Protein AF-0000000087528647 (afdb_homodimer)

Organism: NCBI:txid1859131

Secondary structure (DSSP, 8-state):
-------BSSS-B--SS-S--HHHHHHHHHTT--TT-EEEEE---SHHHHHHHHHHHHHTTTTSSEEEEEE-S----HHHHHHHHHHT--EEEGGGS-GGG-SEEEEESS-TTTSHHHHTS--SEEEE-SPP-SS---SEEEE-TTSS-HHHHHHHHHHHTT-PPPHHHHHHHHHHHHHHTTTTTSTT--HHHHHHHHHHHTTS-HHHHHHHHH--B-GGGHHHHHHHHHH-EEETTEEEEEEEE-S-THHHHHHHHHHTTBTT-SEEEEEEEETTEEEEEEEE-SSS--HHHHHHHHHTTTSEEEE-SSEEEEEEEGGGS---TTPPP-HHHHHHHHHTT-/-------EETTEE--SS-S--HHHHHHHHHTT--TT-EEEEE---SHHHHHHHHHHHHHTTTTSSEEEEEE-S----HHHHHHHHHHT--EEEGGGS-GGG-SEEEEESS-TTTSHHHHTS--SEEEE-SPP-SS---SEEEE-TTSS-HHHHHHHHHHHTT-PPPHHHHHHHHHHHHHHTTTTTSTT--HHHHHHHHHHHTTS-HHHHHHHHH--B-GGGHHHHHHHHHH-EEETTEEEEEEEE-S-THHHHHHHHHHTTBTT-SEEEEEEEETTEEEEEEEE-SSS--HHHHHHHHHTTTSEEEE-SSEEEEEEEGGGS---TTPPP-HHHHHHHHHTT-

pLDDT: mean 88.4, std 15.27, range [21.3, 98.81]

Sequence (684 aa):
MKQKRLEKIADVVTRSASRNSALNRLNGFYELFEKDDEVLIVITADPDSLASAMAVKRLLSYRVGSVTIGYPNEIRRLNNITMVERLKIPIERLHTLPVNDYSKLIMLDSQPTHQPCFEKLKFDAVIDHHPITAGWDAKFIDIRPEYGAVASMMVEYLRAANITPSVALATALYYGIKVDTQNFEKKNMQLADGISFRYVFNIANRNLVRKFDLTELRRSELKYFKIALNEVKSSKGRAYAHIGRVGTPDILVIIADFLNHVDKFDWVLVSGISGEKLVVILRCDGYRKNAGNFARKTFAEYGSAGGHREAARAELPMKNLPLREGQDFTTSTLMRIATRHMMKQKRLEKIADVVTRSASRNSALNRLNGFYELFEKDDEVLIVITADPDSLASAMAVKRLLSYRVGSVTIGYPNEIRRLNNITMVERLKIPIERLHTLPVNDYSKLIMLDSQPTHQPCFEKLKFDAVIDHHPITAGWDAKFIDIRPEYGAVASMMVEYLRAANITPSVALATALYYGIKVDTQNFEKKNMQLADGISFRYVFNIANRNLVRKFDLTELRRSELKYFKIALNEVKSSKGRAYAHIGRVGTPDILVIIADFLNHVDKFDWVLVSGISGEKLVVILRCDGYRKNAGNFARKTFAEYGSAGGHREAARAELPMKNLPLREGQDFTTSTLMRIATRHM

Structure (mmCIF, N/CA/C/O backbone):
data_AF-0000000087528647-model_v1
#
loop_
_entity.id
_entity.type
_entity.pdbx_description
1 polymer 'DHHA1 domain-containing protein'
#
loop_
_atom_site.group_PDB
_atom_site.id
_atom_site.type_symbol
_atom_site.label_atom_id
_atom_site.label_alt_id
_atom_site.label_comp_id
_atom_site.label_asym_id
_atom_site.label_entity_id
_atom_site.label_seq_id
_atom_site.pdbx_PDB_ins_code
_atom_site.Cartn_x
_atom_site.Cartn_y
_atom_site.Cartn_z
_atom_site.occupancy
_atom_site.B_iso_or_equiv
_atom_site.auth_seq_id
_atom_site.auth_comp_id
_atom_site.auth_asym_id
_atom_site.auth_atom_id
_atom_site.pdbx_PDB_model_num
ATOM 1 N N . MET A 1 1 ? -19.109 -5.625 -39.281 1 21.3 1 MET A N 1
ATOM 2 C CA . MET A 1 1 ? -20.312 -5.332 -38.531 1 21.3 1 MET A CA 1
ATOM 3 C C . MET A 1 1 ? -20.359 -6.121 -37.219 1 21.3 1 MET A C 1
ATOM 5 O O . MET A 1 1 ? -20.812 -7.266 -37.219 1 21.3 1 MET A O 1
ATOM 9 N N . LYS A 1 2 ? -19.234 -6.125 -36.375 1 23.97 2 LYS A N 1
ATOM 10 C CA . LYS A 1 2 ? -18.328 -7.133 -35.844 1 23.97 2 LYS A CA 1
ATOM 11 C C . LYS A 1 2 ? -18.891 -7.77 -34.562 1 23.97 2 LYS A C 1
ATOM 13 O O . LYS A 1 2 ? -19.344 -7.066 -33.656 1 23.97 2 LYS A O 1
ATOM 18 N N . GLN A 1 3 ? -19.234 -9.016 -34.469 1 24.8 3 GLN A N 1
ATOM 19 C CA . GLN A 1 3 ? -19.969 -9.852 -33.531 1 24.8 3 GLN A CA 1
ATOM 20 C C . GLN A 1 3 ? -19.297 -9.844 -32.156 1 24.8 3 GLN A C 1
ATOM 22 O O . GLN A 1 3 ? -18.188 -10.375 -31.984 1 24.8 3 GLN A O 1
ATOM 27 N N . LYS A 1 4 ? -19.438 -8.984 -31.344 1 30.66 4 LYS A N 1
ATOM 28 C CA . LYS A 1 4 ? -19.172 -9 -29.906 1 30.66 4 LYS A CA 1
ATOM 29 C C . LYS A 1 4 ? -19.875 -10.172 -29.219 1 30.66 4 LYS A C 1
ATOM 31 O O . LYS A 1 4 ? -21.094 -10.125 -29 1 30.66 4 LYS A O 1
ATOM 36 N N . ARG A 1 5 ? -19.438 -11.617 -29.438 1 29.56 5 ARG A N 1
ATOM 37 C CA . ARG A 1 5 ? -19.672 -12.938 -28.859 1 29.56 5 ARG A CA 1
ATOM 38 C C . ARG A 1 5 ? -19.422 -12.938 -27.359 1 29.56 5 ARG A C 1
ATOM 40 O O . ARG A 1 5 ? -18.281 -12.805 -26.922 1 29.56 5 ARG A O 1
ATOM 47 N N . LEU A 1 6 ? -20.312 -12.555 -26.578 1 33.97 6 LEU A N 1
ATOM 48 C CA . LEU A 1 6 ? -20.156 -12.484 -25.125 1 33.97 6 LEU A CA 1
ATOM 49 C C . LEU A 1 6 ? -19.656 -13.805 -24.562 1 33.97 6 LEU A C 1
ATOM 51 O O . LEU A 1 6 ? -19.422 -14.758 -25.312 1 33.97 6 LEU A O 1
ATOM 55 N N . GLU A 1 7 ? -20.625 -14.516 -23.375 1 36.59 7 GLU A N 1
ATOM 56 C CA . GLU A 1 7 ? -21.141 -14.992 -22.094 1 36.59 7 GLU A CA 1
ATOM 57 C C . GLU A 1 7 ? -21.297 -16.5 -22.094 1 36.59 7 GLU A C 1
ATOM 59 O O . GLU A 1 7 ? -21.922 -17.078 -21.188 1 36.59 7 GLU A O 1
ATOM 64 N N . LYS A 1 8 ? -20.938 -17.438 -22.656 1 35.22 8 LYS A N 1
ATOM 65 C CA . LYS A 1 8 ? -21.406 -18.797 -22.391 1 35.22 8 LYS A CA 1
ATOM 66 C C . LYS A 1 8 ? -21.141 -19.203 -20.953 1 35.22 8 LYS A C 1
ATOM 68 O O . LYS A 1 8 ? -19.984 -19.328 -20.547 1 35.22 8 LYS A O 1
ATOM 73 N N . ILE A 1 9 ? -21.922 -18.969 -19.719 1 37.47 9 ILE A N 1
ATOM 74 C CA . ILE A 1 9 ? -22.562 -19.812 -18.703 1 37.47 9 ILE A CA 1
ATOM 75 C C . ILE A 1 9 ? -23.453 -20.844 -19.391 1 37.47 9 ILE A C 1
ATOM 77 O O . ILE A 1 9 ? -23.797 -20.703 -20.562 1 37.47 9 ILE A O 1
ATOM 81 N N . ALA A 1 10 ? -24.734 -21.828 -18.953 1 33.16 10 ALA A N 1
ATOM 82 C CA . ALA A 1 10 ? -25.531 -22.531 -19.953 1 33.16 10 ALA A CA 1
ATOM 83 C C . ALA A 1 10 ? -25.844 -21.609 -21.141 1 33.16 10 ALA A C 1
ATOM 85 O O . ALA A 1 10 ? -25.531 -20.422 -21.109 1 33.16 10 ALA A O 1
ATOM 86 N N . ASP A 1 11 ? -26.938 -21.656 -22.125 1 33.31 11 ASP A N 1
ATOM 87 C CA . ASP A 1 11 ? -27.266 -20.891 -23.312 1 33.31 11 ASP A CA 1
ATOM 88 C C . ASP A 1 11 ? -26.938 -19.406 -23.141 1 33.31 11 ASP A C 1
ATOM 90 O O . ASP A 1 11 ? -27.203 -18.594 -24.016 1 33.31 11 ASP A O 1
ATOM 94 N N . VAL A 1 12 ? -26.625 -18.719 -21.922 1 31.34 12 VAL A N 1
ATOM 95 C CA . VAL A 1 12 ? -26.578 -17.297 -21.625 1 31.34 12 VAL A CA 1
ATOM 96 C C . VAL A 1 12 ? -25.109 -16.828 -21.578 1 31.34 12 VAL A C 1
ATOM 98 O O . VAL A 1 12 ? -24.391 -17.125 -20.625 1 31.34 12 VAL A O 1
ATOM 101 N N . VAL A 1 13 ? -24.266 -16.875 -22.5 1 34.03 13 VAL A N 1
ATOM 102 C CA . VAL A 1 13 ? -22.984 -16.188 -22.562 1 34.03 13 VAL A CA 1
ATOM 103 C C . VAL A 1 13 ? -23.188 -14.711 -22.188 1 34.03 13 VAL A C 1
ATOM 105 O O . VAL A 1 13 ? -23.906 -13.977 -22.875 1 34.03 13 VAL A O 1
ATOM 108 N N . THR A 1 14 ? -23.25 -14.312 -20.875 1 34.09 14 THR A N 1
ATOM 109 C CA . THR A 1 14 ? -23.438 -12.898 -20.562 1 34.09 14 THR A CA 1
ATOM 110 C C . THR A 1 14 ? -22.156 -12.109 -20.844 1 34.09 14 THR A C 1
ATOM 112 O O . THR A 1 14 ? -21.141 -12.336 -20.203 1 34.09 14 THR A O 1
ATOM 115 N N . ARG A 1 15 ? -21.734 -11.867 -22 1 35.16 15 ARG A N 1
ATOM 116 C CA . ARG A 1 15 ? -20.656 -10.945 -22.312 1 35.16 15 ARG A CA 1
ATOM 117 C C . ARG A 1 15 ? -20.672 -9.727 -21.391 1 35.16 15 ARG A C 1
ATOM 119 O O . ARG A 1 15 ? -19.75 -8.922 -21.391 1 35.16 15 ARG A O 1
ATOM 126 N N . SER A 1 16 ? -21.75 -9.055 -21.328 1 34.47 16 SER A N 1
ATOM 127 C CA . SER A 1 16 ? -21.875 -7.812 -20.578 1 34.47 16 SER A CA 1
ATOM 128 C C . SER A 1 16 ? -22.125 -8.086 -19.094 1 34.47 16 SER A C 1
ATOM 130 O O . SER A 1 16 ? -22.594 -9.164 -18.734 1 34.47 16 SER A O 1
ATOM 132 N N . ALA A 1 17 ? -21.594 -7.402 -18.141 1 40.38 17 ALA A N 1
ATOM 133 C CA . ALA A 1 17 ? -22.156 -7.406 -16.797 1 40.38 17 ALA A CA 1
ATOM 134 C C . ALA A 1 17 ? -23.578 -7.949 -16.797 1 40.38 17 ALA A C 1
ATOM 136 O O . ALA A 1 17 ? -24.547 -7.188 -16.938 1 40.38 17 ALA A O 1
ATOM 137 N N . SER A 1 18 ? -23.734 -8.883 -17.672 1 42.88 18 SER A N 1
ATOM 138 C CA . SER A 1 18 ? -25.109 -9.336 -17.875 1 42.88 18 SER A CA 1
ATOM 139 C C . SER A 1 18 ? -25.781 -9.641 -16.531 1 42.88 18 SER A C 1
ATOM 141 O O . SER A 1 18 ? -25.125 -9.961 -15.547 1 42.88 18 SER A O 1
ATOM 143 N N . ARG A 1 19 ? -27.016 -9.391 -16.344 1 53.91 19 ARG A N 1
ATOM 144 C CA . ARG A 1 19 ? -28.094 -9.383 -15.375 1 53.91 19 ARG A CA 1
ATOM 145 C C . ARG A 1 19 ? -28.281 -10.75 -14.727 1 53.91 19 ARG A C 1
ATOM 147 O O . ARG A 1 19 ? -29.312 -11.023 -14.117 1 53.91 19 ARG A O 1
ATOM 154 N N . ASN A 1 20 ? -27.188 -11.773 -14.992 1 68.94 20 ASN A N 1
ATOM 155 C CA . ASN A 1 20 ? -27.438 -13.023 -14.289 1 68.94 20 ASN A CA 1
ATOM 156 C C . ASN A 1 20 ? -27.062 -12.914 -12.812 1 68.94 20 ASN A C 1
ATOM 158 O O . ASN A 1 20 ? -26 -12.406 -12.469 1 68.94 20 ASN A O 1
ATOM 162 N N . SER A 1 21 ? -27.891 -13.32 -12.094 1 82.56 21 SER A N 1
ATOM 163 C CA . SER A 1 21 ? -27.703 -13.266 -10.648 1 82.56 21 SER A CA 1
ATOM 164 C C . SER A 1 21 ? -26.609 -14.227 -10.188 1 82.56 21 SER A C 1
ATOM 166 O O . SER A 1 21 ? -26.266 -15.156 -10.914 1 82.56 21 SER A O 1
ATOM 168 N N . ALA A 1 22 ? -25.984 -13.961 -9.18 1 88.62 22 ALA A N 1
ATOM 169 C CA . ALA A 1 22 ? -24.984 -14.828 -8.562 1 88.62 22 ALA A CA 1
ATOM 170 C C . ALA A 1 22 ? -25.516 -16.234 -8.375 1 88.62 22 ALA A C 1
ATOM 172 O O . ALA A 1 22 ? -24.781 -17.219 -8.57 1 88.62 22 ALA A O 1
ATOM 173 N N . LEU A 1 23 ? -26.75 -16.328 -8.117 1 92.44 23 LEU A N 1
ATOM 174 C CA . LEU A 1 23 ? -27.375 -17.641 -7.895 1 92.44 23 LEU A CA 1
ATOM 175 C C . LEU A 1 23 ? -27.469 -18.422 -9.195 1 92.44 23 LEU A C 1
ATOM 177 O O . LEU A 1 23 ? -27.234 -19.641 -9.211 1 92.44 23 LEU A O 1
ATOM 181 N N . ASN A 1 24 ? -27.797 -17.812 -10.266 1 92.62 24 ASN A N 1
ATOM 182 C CA . ASN A 1 24 ? -27.859 -18.469 -11.562 1 92.62 24 ASN A CA 1
ATOM 183 C C . ASN A 1 24 ? -26.484 -18.984 -12.008 1 92.62 24 ASN A C 1
ATOM 185 O O . ASN A 1 24 ? -26.375 -20.094 -12.539 1 92.62 24 ASN A O 1
ATOM 189 N N . ARG A 1 25 ? -25.516 -18.219 -11.789 1 93.88 25 ARG A N 1
ATOM 190 C CA . ARG A 1 25 ? -24.156 -18.625 -12.133 1 93.88 25 ARG A CA 1
ATOM 191 C C . ARG A 1 25 ? -23.734 -19.828 -11.312 1 93.88 25 ARG A C 1
ATOM 193 O O . ARG A 1 25 ? -23.141 -20.766 -11.844 1 93.88 25 ARG A O 1
ATOM 200 N N . LEU A 1 26 ? -24.078 -19.75 -10.07 1 96.5 26 LEU A N 1
ATOM 201 C CA . LEU A 1 26 ? -23.75 -20.859 -9.18 1 96.5 26 LEU A CA 1
ATOM 202 C C . LEU A 1 26 ? -24.422 -22.141 -9.648 1 96.5 26 LEU A C 1
ATOM 204 O O . LEU A 1 26 ? -23.781 -23.203 -9.711 1 96.5 26 LEU A O 1
ATOM 208 N N . ASN A 1 27 ? -25.688 -22.016 -9.961 1 95.06 27 ASN A N 1
ATOM 209 C CA . ASN A 1 27 ? -26.438 -23.188 -10.398 1 95.06 27 ASN A CA 1
ATOM 210 C C . ASN A 1 27 ? -25.875 -23.766 -11.695 1 95.06 27 ASN A C 1
ATOM 212 O O . ASN A 1 27 ? -25.766 -24.984 -11.836 1 95.06 27 ASN A O 1
ATOM 216 N N . GLY A 1 28 ? -25.562 -22.891 -12.586 1 94.75 28 GLY A N 1
ATOM 217 C CA . GLY A 1 28 ? -24.922 -23.328 -13.82 1 94.75 28 GLY A CA 1
ATOM 218 C C . GLY A 1 28 ? -23.609 -24.047 -13.586 1 94.75 28 GLY A C 1
ATOM 219 O O . GLY A 1 28 ? -23.312 -25.031 -14.258 1 94.75 28 GLY A O 1
ATOM 220 N N . PHE A 1 29 ? -22.875 -23.578 -12.664 1 96.62 29 PHE A N 1
ATOM 221 C CA . PHE A 1 29 ? -21.594 -24.172 -12.312 1 96.62 29 PHE A CA 1
ATOM 222 C C . PHE A 1 29 ? -21.781 -25.547 -11.695 1 96.62 29 PHE A C 1
ATOM 224 O O . PHE A 1 29 ? -21.141 -26.516 -12.102 1 96.62 29 PHE A O 1
ATOM 231 N N . TYR A 1 30 ? -22.734 -25.656 -10.82 1 96.75 30 TYR A N 1
ATOM 232 C CA . TYR A 1 30 ? -22.984 -26.906 -10.102 1 96.75 30 TYR A CA 1
ATOM 233 C C . TYR A 1 30 ? -23.484 -27.984 -11.055 1 96.75 30 TYR A C 1
ATOM 235 O O . TYR A 1 30 ? -23.219 -29.172 -10.844 1 96.75 30 TYR A O 1
ATOM 243 N N . GLU A 1 31 ? -24.125 -27.578 -12.055 1 96.31 31 GLU A N 1
ATOM 244 C CA . GLU A 1 31 ? -24.734 -28.531 -12.984 1 96.31 31 GLU A CA 1
ATOM 245 C C . GLU A 1 31 ? -23.688 -29.328 -13.734 1 96.31 31 GLU A C 1
ATOM 247 O O . GLU A 1 31 ? -23.969 -30.406 -14.258 1 96.31 31 GLU A O 1
ATOM 252 N N . LEU A 1 32 ? -22.484 -28.844 -13.672 1 96.62 32 LEU A N 1
ATOM 253 C CA . LEU A 1 32 ? -21.406 -29.484 -14.422 1 96.62 32 LEU A CA 1
ATOM 254 C C . LEU A 1 32 ? -20.938 -30.75 -13.727 1 96.62 32 LEU A C 1
ATOM 256 O O . LEU A 1 32 ? -20.266 -31.594 -14.344 1 96.62 32 LEU A O 1
ATOM 260 N N . PHE A 1 33 ? -21.312 -30.906 -12.453 1 97.75 33 PHE A N 1
ATOM 261 C CA . PHE A 1 33 ? -20.578 -31.891 -11.656 1 97.75 33 PHE A CA 1
ATOM 262 C C . PHE A 1 33 ? -21.516 -32.969 -11.156 1 97.75 33 PHE A C 1
ATOM 264 O O . PHE A 1 33 ? -22.703 -32.75 -10.945 1 97.75 33 PHE A O 1
ATOM 271 N N . GLU A 1 34 ? -20.891 -34.125 -10.961 1 97.19 34 GLU A N 1
ATOM 272 C CA . GLU A 1 34 ? -21.531 -35.281 -10.344 1 97.19 34 GLU A CA 1
ATOM 273 C C . GLU A 1 34 ? -20.734 -35.75 -9.133 1 97.19 34 GLU A C 1
ATOM 275 O O . GLU A 1 34 ? -19.562 -35.438 -8.977 1 97.19 34 GLU A O 1
ATOM 280 N N . LYS A 1 35 ? -21.344 -36.594 -8.375 1 96.62 35 LYS A N 1
ATOM 281 C CA . LYS A 1 35 ? -20.812 -37.031 -7.086 1 96.62 35 LYS A CA 1
ATOM 282 C C . LYS A 1 35 ? -19.516 -37.812 -7.262 1 96.62 35 LYS A C 1
ATOM 284 O O . LYS A 1 35 ? -18.641 -37.781 -6.395 1 96.62 35 LYS A O 1
ATOM 289 N N . ASP A 1 36 ? -19.359 -38.438 -8.398 1 96.75 36 ASP A N 1
ATOM 290 C CA . ASP A 1 36 ? -18.203 -39.312 -8.586 1 96.75 36 ASP A CA 1
ATOM 291 C C . ASP A 1 36 ? -17.109 -38.625 -9.391 1 96.75 36 ASP A C 1
ATOM 293 O O . ASP A 1 36 ? -16.078 -39.25 -9.688 1 96.75 36 ASP A O 1
ATOM 297 N N . ASP A 1 37 ? -17.281 -37.375 -9.703 1 98.19 37 ASP A N 1
ATOM 298 C CA . ASP A 1 37 ? -16.312 -36.656 -10.508 1 98.19 37 ASP A CA 1
ATOM 299 C C . ASP A 1 37 ? -15.016 -36.438 -9.75 1 98.19 37 ASP A C 1
ATOM 301 O O . ASP A 1 37 ? -15.031 -36.156 -8.547 1 98.19 37 ASP A O 1
ATOM 305 N N . GLU A 1 38 ? -13.969 -36.656 -10.469 1 98.25 38 GLU A N 1
ATOM 306 C CA . GLU A 1 38 ? -12.641 -36.219 -10.039 1 98.25 38 GLU A CA 1
ATOM 307 C C . GLU A 1 38 ? -12.219 -34.938 -10.742 1 98.25 38 GLU A C 1
ATOM 309 O O . GLU A 1 38 ? -11.977 -34.938 -11.945 1 98.25 38 GLU A O 1
ATOM 314 N N . VAL A 1 39 ? -12.102 -33.906 -9.945 1 98.62 39 VAL A N 1
ATOM 315 C CA . VAL A 1 39 ? -11.977 -32.562 -10.531 1 98.62 39 VAL A CA 1
ATOM 316 C C . VAL A 1 39 ? -10.539 -32.062 -10.383 1 98.62 39 VAL A C 1
ATOM 318 O O . VAL A 1 39 ? -9.938 -32.188 -9.312 1 98.62 39 VAL A O 1
ATOM 321 N N . LEU A 1 40 ? -9.961 -31.531 -11.469 1 98.62 40 LEU A N 1
ATOM 322 C CA . LEU A 1 40 ? -8.68 -30.844 -11.469 1 98.62 40 LEU A CA 1
ATOM 323 C C . LEU A 1 40 ? -8.859 -29.344 -11.703 1 98.62 40 LEU A C 1
ATOM 325 O O . LEU A 1 40 ? -9.422 -28.938 -12.719 1 98.62 40 LEU A O 1
ATOM 329 N N . ILE A 1 41 ? -8.461 -28.578 -10.719 1 98.69 41 ILE A N 1
ATOM 330 C CA . ILE A 1 41 ? -8.398 -27.125 -10.883 1 98.69 41 ILE A CA 1
ATOM 331 C C . ILE A 1 41 ? -7.012 -26.719 -11.367 1 98.69 41 ILE A C 1
ATOM 333 O O . ILE A 1 41 ? -6.004 -27.062 -10.742 1 98.69 41 ILE A O 1
ATOM 337 N N . VAL A 1 42 ? -6.973 -25.984 -12.438 1 98.31 42 VAL A N 1
ATOM 338 C CA . VAL A 1 42 ? -5.707 -25.547 -13.016 1 98.31 42 VAL A CA 1
ATOM 339 C C . VAL A 1 42 ? -5.57 -24.031 -12.859 1 98.31 42 VAL A C 1
ATOM 341 O O . VAL A 1 42 ? -6.457 -23.281 -13.258 1 98.31 42 VAL A O 1
ATOM 344 N N . ILE A 1 43 ? -4.438 -23.609 -12.258 1 97.75 43 ILE A N 1
ATOM 345 C CA . ILE A 1 43 ? -4.223 -22.188 -12.031 1 97.75 43 ILE A CA 1
ATOM 346 C C . ILE A 1 43 ? -2.77 -21.828 -12.344 1 97.75 43 ILE A C 1
ATOM 348 O O . ILE A 1 43 ? -1.902 -22.703 -12.375 1 97.75 43 ILE A O 1
ATOM 352 N N . THR A 1 44 ? -2.531 -20.547 -12.695 1 95.94 44 THR A N 1
ATOM 353 C CA . THR A 1 44 ? -1.213 -19.953 -12.539 1 95.94 44 THR A CA 1
ATOM 354 C C . THR A 1 44 ? -1.074 -19.312 -11.156 1 95.94 44 THR A C 1
ATOM 356 O O . THR A 1 44 ? -1.67 -18.266 -10.891 1 95.94 44 THR A O 1
ATOM 359 N N . ALA A 1 45 ? -0.237 -19.906 -10.398 1 95.75 45 ALA A N 1
ATOM 360 C CA . ALA A 1 45 ? -0.268 -19.641 -8.961 1 95.75 45 ALA A CA 1
ATOM 361 C C . ALA A 1 45 ? 0.077 -18.188 -8.648 1 95.75 45 ALA A C 1
ATOM 363 O O . ALA A 1 45 ? 1.199 -17.75 -8.898 1 95.75 45 ALA A O 1
ATOM 364 N N . ASP A 1 46 ? -0.792 -17.5 -8.18 1 94.88 46 ASP A N 1
ATOM 365 C CA . ASP A 1 46 ? -0.691 -16.188 -7.539 1 94.88 46 ASP A CA 1
ATOM 366 C C . ASP A 1 46 ? -1.776 -16 -6.48 1 94.88 46 ASP A C 1
ATOM 368 O O . ASP A 1 46 ? -2.609 -16.891 -6.281 1 94.88 46 ASP A O 1
ATOM 372 N N . PRO A 1 47 ? -1.781 -14.953 -5.746 1 96.81 47 PRO A N 1
ATOM 373 C CA . PRO A 1 47 ? -2.725 -14.852 -4.633 1 96.81 47 PRO A CA 1
ATOM 374 C C . PRO A 1 47 ? -4.18 -14.969 -5.074 1 96.81 47 PRO A C 1
ATOM 376 O O . PRO A 1 47 ? -4.969 -15.68 -4.441 1 96.81 47 PRO A O 1
ATOM 379 N N . ASP A 1 48 ? -4.516 -14.367 -6.152 1 97.38 48 ASP A N 1
ATOM 380 C CA . ASP A 1 48 ? -5.887 -14.398 -6.652 1 97.38 48 ASP A CA 1
ATOM 381 C C . ASP A 1 48 ? -6.289 -15.812 -7.059 1 97.38 48 ASP A C 1
ATOM 383 O O . ASP A 1 48 ? -7.332 -16.312 -6.637 1 97.38 48 ASP A O 1
ATOM 387 N N . SER A 1 49 ? -5.453 -16.406 -7.82 1 98.19 49 SER A N 1
ATOM 388 C CA . SER A 1 49 ? -5.762 -17.75 -8.297 1 98.19 49 SER A CA 1
ATOM 389 C C . SER A 1 49 ? -5.738 -18.766 -7.16 1 98.19 49 SER A C 1
ATOM 391 O O . SER A 1 49 ? -6.57 -19.672 -7.117 1 98.19 49 SER A O 1
ATOM 393 N N . LEU A 1 50 ? -4.84 -18.641 -6.266 1 98.38 50 LEU A N 1
ATOM 394 C CA . LEU A 1 50 ? -4.75 -19.531 -5.117 1 98.38 50 LEU A CA 1
ATOM 395 C C . LEU A 1 50 ? -6.004 -19.438 -4.254 1 98.38 50 LEU A C 1
ATOM 397 O O . LEU A 1 50 ? -6.59 -20.453 -3.879 1 98.38 50 LEU A O 1
ATOM 401 N N . ALA A 1 51 ? -6.371 -18.219 -3.986 1 98.69 51 ALA A N 1
ATOM 402 C CA . ALA A 1 51 ? -7.582 -17.984 -3.199 1 98.69 51 ALA A CA 1
ATOM 403 C C . ALA A 1 51 ? -8.812 -18.562 -3.906 1 98.69 51 ALA A C 1
ATOM 405 O O . ALA A 1 51 ? -9.656 -19.188 -3.275 1 98.69 51 ALA A O 1
ATOM 406 N N . SER A 1 52 ? -8.867 -18.359 -5.18 1 98.75 52 SER A N 1
ATOM 407 C CA . SER A 1 52 ? -10.008 -18.812 -5.973 1 98.75 52 SER A CA 1
ATOM 408 C C . SER A 1 52 ? -10.07 -20.328 -6.016 1 98.75 52 SER A C 1
ATOM 410 O O . SER A 1 52 ? -11.164 -20.906 -5.957 1 98.75 52 SER A O 1
ATOM 412 N N . ALA A 1 53 ? -8.953 -20.922 -6.156 1 98.75 53 ALA A N 1
ATOM 413 C CA . ALA A 1 53 ? -8.906 -22.375 -6.156 1 98.75 53 ALA A CA 1
ATOM 414 C C . ALA A 1 53 ? -9.414 -22.953 -4.836 1 98.75 53 ALA A C 1
ATOM 416 O O . ALA A 1 53 ? -10.18 -23.922 -4.82 1 98.75 53 ALA A O 1
ATOM 417 N N . MET A 1 54 ? -9.023 -22.359 -3.738 1 98.62 54 MET A N 1
ATOM 418 C CA . MET A 1 54 ? -9.516 -22.781 -2.428 1 98.62 54 MET A CA 1
ATOM 419 C C . MET A 1 54 ? -11.031 -22.641 -2.342 1 98.62 54 MET A C 1
ATOM 421 O O . MET A 1 54 ? -11.711 -23.484 -1.761 1 98.62 54 MET A O 1
ATOM 425 N N . ALA A 1 55 ? -11.523 -21.547 -2.863 1 98.81 55 ALA A N 1
ATOM 426 C CA . ALA A 1 55 ? -12.961 -21.281 -2.828 1 98.81 55 ALA A CA 1
ATOM 427 C C . ALA A 1 55 ? -13.719 -22.328 -3.635 1 98.81 55 ALA A C 1
ATOM 429 O O . ALA A 1 55 ? -14.742 -22.859 -3.176 1 98.81 55 ALA A O 1
ATOM 430 N N . VAL A 1 56 ? -13.258 -22.656 -4.824 1 98.81 56 VAL A N 1
ATOM 431 C CA . VAL A 1 56 ? -13.914 -23.656 -5.668 1 98.81 56 VAL A CA 1
ATOM 432 C C . VAL A 1 56 ? -13.867 -25.016 -4.988 1 98.81 56 VAL A C 1
ATOM 434 O O . VAL A 1 56 ? -14.836 -25.781 -5.027 1 98.81 56 VAL A O 1
ATOM 437 N N . LYS A 1 57 ? -12.719 -25.328 -4.418 1 98.62 57 LYS A N 1
ATOM 438 C CA . LYS A 1 57 ? -12.625 -26.562 -3.658 1 98.62 57 LYS A CA 1
ATOM 439 C C . LYS A 1 57 ? -13.703 -26.625 -2.578 1 98.62 57 LYS A C 1
ATOM 441 O O . LYS A 1 57 ? -14.336 -27.672 -2.387 1 98.62 57 LYS A O 1
ATOM 446 N N . ARG A 1 58 ? -13.93 -25.531 -1.897 1 98.44 58 ARG A N 1
ATOM 447 C CA . ARG A 1 58 ? -14.969 -25.469 -0.87 1 98.44 58 ARG A CA 1
ATOM 448 C C . ARG A 1 58 ? -16.359 -25.594 -1.481 1 98.44 58 ARG A C 1
ATOM 450 O O . ARG A 1 58 ? -17.219 -26.281 -0.929 1 98.44 58 ARG A O 1
ATOM 457 N N . LEU A 1 59 ? -16.594 -24.953 -2.566 1 98.5 59 LEU A N 1
ATOM 458 C CA . LEU A 1 59 ? -17.875 -24.984 -3.246 1 98.5 59 LEU A CA 1
ATOM 459 C C . LEU A 1 59 ? -18.234 -26.406 -3.672 1 98.5 59 LEU A C 1
ATOM 461 O O . LEU A 1 59 ? -19.406 -26.797 -3.656 1 98.5 59 LEU A O 1
ATOM 465 N N . LEU A 1 60 ? -17.219 -27.203 -4.004 1 98.44 60 LEU A N 1
ATOM 466 C CA . LEU A 1 60 ? -17.438 -28.531 -4.574 1 98.44 60 LEU A CA 1
ATOM 467 C C . LEU A 1 60 ? -17.359 -29.594 -3.498 1 98.44 60 LEU A C 1
ATOM 469 O O . LEU A 1 60 ? -17.562 -30.781 -3.781 1 98.44 60 LEU A O 1
ATOM 473 N N . SER A 1 61 ? -17.047 -29.094 -2.281 1 96.06 61 SER A N 1
ATOM 474 C CA . SER A 1 61 ? -16.984 -30.031 -1.173 1 96.06 61 SER A CA 1
ATOM 475 C C . SER A 1 61 ? -18.266 -30.844 -1.047 1 96.06 61 SER A C 1
ATOM 477 O O . SER A 1 61 ? -19.359 -30.266 -1.047 1 96.06 61 SER A O 1
ATOM 479 N N . TYR A 1 62 ? -18.172 -32.156 -1.045 1 94.44 62 TYR A N 1
ATOM 480 C CA . TYR A 1 62 ? -19.25 -33.125 -0.863 1 94.44 62 TYR A CA 1
ATOM 481 C C . TYR A 1 62 ? -20.109 -33.219 -2.117 1 94.44 62 TYR A C 1
ATOM 483 O O . TYR A 1 62 ? -21.172 -33.844 -2.109 1 94.44 62 TYR A O 1
ATOM 491 N N . ARG A 1 63 ? -19.719 -32.594 -3.176 1 96.69 63 ARG A N 1
ATOM 492 C CA . ARG A 1 63 ? -20.484 -32.625 -4.418 1 96.69 63 ARG A CA 1
ATOM 493 C C . ARG A 1 63 ? -19.766 -33.438 -5.48 1 96.69 63 ARG A C 1
ATOM 495 O O . ARG A 1 63 ? -20.375 -33.875 -6.465 1 96.69 63 ARG A O 1
ATOM 502 N N . VAL A 1 64 ? -18.5 -33.594 -5.223 1 98.12 64 VAL A N 1
ATOM 503 C CA . VAL A 1 64 ? -17.703 -34.375 -6.152 1 98.12 64 VAL A CA 1
ATOM 504 C C . VAL A 1 64 ? -16.828 -35.375 -5.379 1 98.12 64 VAL A C 1
ATOM 506 O O . VAL A 1 64 ? -16.812 -35.344 -4.145 1 98.12 64 VAL A O 1
ATOM 509 N N . GLY A 1 65 ? -16.203 -36.219 -6.125 1 97 65 GLY A N 1
ATOM 510 C CA . GLY A 1 65 ? -15.352 -37.219 -5.504 1 97 65 GLY A CA 1
ATOM 511 C C . GLY A 1 65 ? -14.078 -36.656 -4.922 1 97 65 GLY A C 1
ATOM 512 O O . GLY A 1 65 ? -13.727 -36.938 -3.775 1 97 65 GLY A O 1
ATOM 513 N N . SER A 1 66 ? -13.359 -35.906 -5.695 1 97.31 66 SER A N 1
ATOM 514 C CA . SER A 1 66 ? -12.125 -35.281 -5.23 1 97.31 66 SER A CA 1
ATOM 515 C C . SER A 1 66 ? -11.828 -34 -6.008 1 97.31 66 SER A C 1
ATOM 517 O O . SER A 1 66 ? -12.352 -33.781 -7.105 1 97.31 66 SER A O 1
ATOM 519 N N . VAL A 1 67 ? -11.172 -33.156 -5.383 1 98.38 67 VAL A N 1
ATOM 520 C CA . VAL A 1 67 ? -10.727 -31.922 -6.008 1 98.38 67 VAL A CA 1
ATOM 521 C C . VAL A 1 67 ? -9.227 -31.734 -5.781 1 98.38 67 VAL A C 1
ATOM 523 O O . VAL A 1 67 ? -8.758 -31.766 -4.641 1 98.38 67 VAL A O 1
ATOM 526 N N . THR A 1 68 ? -8.469 -31.609 -6.859 1 98.38 68 THR A N 1
ATOM 527 C CA . THR A 1 68 ? -7.031 -31.375 -6.824 1 98.38 68 THR A CA 1
ATOM 528 C C . THR A 1 68 ? -6.695 -30.031 -7.477 1 98.38 68 THR A C 1
ATOM 530 O O . THR A 1 68 ? -7.297 -29.656 -8.484 1 98.38 68 THR A O 1
ATOM 533 N N . ILE A 1 69 ? -5.75 -29.266 -6.863 1 98.5 69 ILE A N 1
ATOM 534 C CA . ILE A 1 69 ? -5.309 -27.984 -7.43 1 98.5 69 ILE A CA 1
ATOM 535 C C . ILE A 1 69 ? -3.926 -28.156 -8.055 1 98.5 69 ILE A C 1
ATOM 537 O O . ILE A 1 69 ? -2.961 -28.484 -7.367 1 98.5 69 ILE A O 1
ATOM 541 N N . GLY A 1 70 ? -3.857 -27.953 -9.359 1 98 70 GLY A N 1
ATOM 542 C CA . GLY A 1 70 ? -2.605 -28.062 -10.094 1 98 70 GLY A CA 1
ATOM 543 C C . GLY A 1 70 ? -2.111 -26.734 -10.625 1 98 70 GLY A C 1
ATOM 544 O O . GLY A 1 70 ? -2.906 -25.891 -11.07 1 98 70 GLY A O 1
ATOM 545 N N . TYR A 1 71 ? -0.808 -26.484 -10.555 1 96.5 71 TYR A N 1
ATOM 546 C CA . TYR A 1 71 ? -0.212 -25.25 -11.062 1 96.5 71 TYR A CA 1
ATOM 547 C C . TYR A 1 71 ? 1.069 -25.547 -11.836 1 96.5 71 TYR A C 1
ATOM 549 O O . TYR A 1 71 ? 1.877 -26.375 -11.414 1 96.5 71 TYR A O 1
ATOM 557 N N . PRO A 1 72 ? 1.239 -24.891 -12.969 1 93.44 72 PRO A N 1
ATOM 558 C CA . PRO A 1 72 ? 2.404 -25.188 -13.805 1 93.44 72 PRO A CA 1
ATOM 559 C C . PRO A 1 72 ? 3.596 -24.281 -13.5 1 93.44 72 PRO A C 1
ATOM 561 O O . PRO A 1 72 ? 4.742 -24.656 -13.75 1 93.44 72 PRO A O 1
ATOM 564 N N . ASN A 1 73 ? 3.426 -23.078 -13.023 1 87.44 73 ASN A N 1
ATOM 565 C CA . ASN A 1 73 ? 4.5 -22.109 -12.852 1 87.44 73 ASN A CA 1
ATOM 566 C C . ASN A 1 73 ? 5.277 -22.344 -11.562 1 87.44 73 ASN A C 1
ATOM 568 O O . ASN A 1 73 ? 4.805 -23.062 -10.672 1 87.44 73 ASN A O 1
ATOM 572 N N . GLU A 1 74 ? 6.473 -21.797 -11.539 1 86.62 74 GLU A N 1
ATOM 573 C CA . GLU A 1 74 ? 7.223 -21.781 -10.281 1 86.62 74 GLU A CA 1
ATOM 574 C C . GLU A 1 74 ? 6.805 -20.625 -9.391 1 86.62 74 GLU A C 1
ATOM 576 O O . GLU A 1 74 ? 6.672 -19.5 -9.859 1 86.62 74 GLU A O 1
ATOM 581 N N . ILE A 1 75 ? 6.461 -21.031 -8.203 1 89.69 75 ILE A N 1
ATOM 582 C CA . ILE A 1 75 ? 6.18 -19.984 -7.227 1 89.69 75 ILE A CA 1
ATOM 583 C C . ILE A 1 75 ? 7.488 -19.469 -6.633 1 89.69 75 ILE A C 1
ATOM 585 O O . ILE A 1 75 ? 8.117 -20.141 -5.816 1 89.69 75 ILE A O 1
ATOM 589 N N . ARG A 1 76 ? 7.836 -18.297 -7.02 1 83.62 76 ARG A N 1
ATOM 590 C CA . ARG A 1 76 ? 9.141 -17.781 -6.613 1 83.62 76 ARG A CA 1
ATOM 591 C C . ARG A 1 76 ? 8.992 -16.594 -5.664 1 83.62 76 ARG A C 1
ATOM 593 O O . ARG A 1 76 ? 9.836 -16.391 -4.793 1 83.62 76 ARG A O 1
ATOM 600 N N . ARG A 1 77 ? 7.957 -15.859 -5.797 1 86.44 77 ARG A N 1
ATOM 601 C CA . ARG A 1 77 ? 7.754 -14.703 -4.93 1 86.44 77 ARG A CA 1
ATOM 602 C C . ARG A 1 77 ? 7.516 -15.141 -3.486 1 86.44 77 ARG A C 1
ATOM 604 O O . ARG A 1 77 ? 6.695 -16.016 -3.225 1 86.44 77 ARG A O 1
ATOM 611 N N . LEU A 1 78 ? 8.227 -14.539 -2.615 1 88.12 78 LEU A N 1
ATOM 612 C CA . LEU A 1 78 ? 8.18 -14.914 -1.206 1 88.12 78 LEU A CA 1
ATOM 613 C C . LEU A 1 78 ? 6.781 -14.727 -0.636 1 88.12 78 LEU A C 1
ATOM 615 O O . LEU A 1 78 ? 6.332 -15.516 0.199 1 88.12 78 LEU A O 1
ATOM 619 N N . ASN A 1 79 ? 6.094 -13.656 -1.044 1 91.06 79 ASN A N 1
ATOM 620 C CA . ASN A 1 79 ? 4.734 -13.43 -0.569 1 91.06 79 ASN A CA 1
ATOM 621 C C . ASN A 1 79 ? 3.818 -14.609 -0.888 1 91.06 79 ASN A C 1
ATOM 623 O O . ASN A 1 79 ? 3.031 -15.031 -0.041 1 91.06 79 ASN A O 1
ATOM 627 N N . ASN A 1 80 ? 3.992 -15.133 -2.098 1 92.5 80 ASN A N 1
ATOM 628 C CA . ASN A 1 80 ? 3.184 -16.266 -2.529 1 92.5 80 ASN A CA 1
ATOM 629 C C . ASN A 1 80 ? 3.553 -17.531 -1.769 1 92.5 80 ASN A C 1
ATOM 631 O O . ASN A 1 80 ? 2.676 -18.312 -1.381 1 92.5 80 ASN A O 1
ATOM 635 N N . ILE A 1 81 ? 4.824 -17.703 -1.615 1 92.81 81 ILE A N 1
ATOM 636 C CA . ILE A 1 81 ? 5.316 -18.875 -0.892 1 92.81 81 ILE A CA 1
ATOM 637 C C . ILE A 1 81 ? 4.789 -18.859 0.541 1 92.81 81 ILE A C 1
ATOM 639 O O . ILE A 1 81 ? 4.27 -19.859 1.031 1 92.81 81 ILE A O 1
ATOM 643 N N . THR A 1 82 ? 4.918 -17.719 1.142 1 92.38 82 THR A N 1
ATOM 644 C CA . THR A 1 82 ? 4.465 -17.578 2.52 1 92.38 82 THR A CA 1
ATOM 645 C C . THR A 1 82 ? 2.963 -17.828 2.625 1 92.38 82 THR A C 1
ATOM 647 O O . THR A 1 82 ? 2.5 -18.469 3.568 1 92.38 82 THR A O 1
ATOM 650 N N . MET A 1 83 ? 2.223 -17.328 1.685 1 95.75 83 MET A N 1
ATOM 651 C CA . MET A 1 83 ? 0.781 -17.562 1.653 1 95.75 83 MET A CA 1
ATOM 652 C C . MET A 1 83 ? 0.462 -19.047 1.598 1 95.75 83 MET A C 1
ATOM 654 O O . MET A 1 83 ? -0.343 -19.547 2.389 1 95.75 83 MET A O 1
ATOM 658 N N . VAL A 1 84 ? 1.118 -19.766 0.704 1 97.12 84 VAL A N 1
ATOM 659 C CA . VAL A 1 84 ? 0.886 -21.188 0.51 1 97.12 84 VAL A CA 1
ATOM 660 C C . VAL A 1 84 ? 1.241 -21.953 1.786 1 97.12 84 VAL A C 1
ATOM 662 O O . VAL A 1 84 ? 0.483 -22.812 2.234 1 97.12 84 VAL A O 1
ATOM 665 N N . GLU A 1 85 ? 2.336 -21.578 2.377 1 95.38 85 GLU A N 1
ATOM 666 C CA . GLU A 1 85 ? 2.838 -22.266 3.559 1 95.38 85 GLU A CA 1
ATOM 667 C C . GLU A 1 85 ? 1.966 -21.984 4.777 1 95.38 85 GLU A C 1
ATOM 669 O O . GLU A 1 85 ? 1.576 -22.906 5.496 1 95.38 85 GLU A O 1
ATOM 674 N N . ARG A 1 86 ? 1.655 -20.781 4.98 1 93.88 86 ARG A N 1
ATOM 675 C CA . ARG A 1 86 ? 0.965 -20.375 6.203 1 93.88 86 ARG A CA 1
ATOM 676 C C . ARG A 1 86 ? -0.502 -20.797 6.164 1 93.88 86 ARG A C 1
ATOM 678 O O . ARG A 1 86 ? -1.091 -21.109 7.203 1 93.88 86 ARG A O 1
ATOM 685 N N . LEU A 1 87 ? -1.07 -20.797 4.965 1 97.12 87 LEU A N 1
ATOM 686 C CA . LEU A 1 87 ? -2.469 -21.203 4.84 1 97.12 87 LEU A CA 1
ATOM 687 C C . LEU A 1 87 ? -2.582 -22.688 4.512 1 97.12 87 LEU A C 1
ATOM 689 O O . LEU A 1 87 ? -3.689 -23.219 4.367 1 97.12 87 LEU A O 1
ATOM 693 N N . LYS A 1 88 ? -1.49 -23.359 4.32 1 96.81 88 LYS A N 1
ATOM 694 C CA . LYS A 1 88 ? -1.438 -24.781 4.012 1 96.81 88 LYS A CA 1
ATOM 695 C C . LYS A 1 88 ? -2.297 -25.125 2.797 1 96.81 88 LYS A C 1
ATOM 697 O O . LYS A 1 88 ? -3.139 -26.016 2.852 1 96.81 88 LYS A O 1
ATOM 702 N N . ILE A 1 89 ? -2.113 -24.328 1.755 1 97.56 89 ILE A N 1
ATOM 703 C CA . ILE A 1 89 ? -2.871 -24.547 0.528 1 97.56 89 ILE A CA 1
ATOM 704 C C . ILE A 1 89 ? -2.369 -25.812 -0.177 1 97.56 89 ILE A C 1
ATOM 706 O O . ILE A 1 89 ? -1.189 -25.906 -0.522 1 97.56 89 ILE A O 1
ATOM 710 N N . PRO A 1 90 ? -3.232 -26.719 -0.367 1 96.56 90 PRO A N 1
ATOM 711 C CA . PRO A 1 90 ? -2.807 -28 -0.947 1 96.56 90 PRO A CA 1
ATOM 712 C C . PRO A 1 90 ? -2.674 -27.938 -2.467 1 96.56 90 PRO A C 1
ATOM 714 O O . PRO A 1 90 ? -3.59 -28.344 -3.188 1 96.56 90 PRO A O 1
ATOM 717 N N . ILE A 1 91 ? -1.583 -27.531 -2.949 1 97.44 91 ILE A N 1
ATOM 718 C CA . ILE A 1 91 ? -1.358 -27.422 -4.387 1 97.44 91 ILE A CA 1
ATOM 719 C C . ILE A 1 91 ? -0.305 -28.422 -4.824 1 97.44 91 ILE A C 1
ATOM 721 O O . ILE A 1 91 ? 0.538 -28.844 -4.027 1 97.44 91 ILE A O 1
ATOM 725 N N . GLU A 1 92 ? -0.415 -28.844 -6.066 1 97.19 92 GLU A N 1
ATOM 726 C CA . GLU A 1 92 ? 0.523 -29.781 -6.676 1 97.19 92 GLU A CA 1
ATOM 727 C C . GLU A 1 92 ? 0.997 -29.281 -8.039 1 97.19 92 GLU A C 1
ATOM 729 O O . GLU A 1 92 ? 0.262 -28.578 -8.734 1 97.19 92 GLU A O 1
ATOM 734 N N . ARG A 1 93 ? 2.148 -29.703 -8.398 1 96.56 93 ARG A N 1
ATOM 735 C CA . ARG A 1 93 ? 2.65 -29.328 -9.711 1 96.56 93 ARG A CA 1
ATOM 736 C C . ARG A 1 93 ? 1.85 -30.016 -10.82 1 96.56 93 ARG A C 1
ATOM 738 O O . ARG A 1 93 ? 1.656 -31.234 -10.797 1 96.56 93 ARG A O 1
ATOM 745 N N . LEU A 1 94 ? 1.54 -29.234 -11.781 1 96.06 94 LEU A N 1
ATOM 746 C CA . LEU A 1 94 ? 0.65 -29.719 -12.836 1 96.06 94 LEU A CA 1
ATOM 747 C C . LEU A 1 94 ? 1.297 -30.859 -13.617 1 96.06 94 LEU A C 1
ATOM 749 O O . LEU A 1 94 ? 0.626 -31.828 -13.984 1 96.06 94 LEU A O 1
ATOM 753 N N . HIS A 1 95 ? 2.594 -30.766 -13.828 1 93.25 95 HIS A N 1
ATOM 754 C CA . HIS A 1 95 ? 3.27 -31.734 -14.68 1 93.25 95 HIS A CA 1
ATOM 755 C C . HIS A 1 95 ? 3.365 -33.094 -14 1 93.25 95 HIS A C 1
ATOM 757 O O . HIS A 1 95 ? 3.615 -34.094 -14.664 1 93.25 95 HIS A O 1
ATOM 763 N N . THR A 1 96 ? 3.197 -33.156 -12.703 1 94.94 96 THR A N 1
ATOM 764 C CA . THR A 1 96 ? 3.266 -34.406 -11.961 1 94.94 96 THR A CA 1
ATOM 765 C C . THR A 1 96 ? 1.893 -35.062 -11.898 1 94.94 96 THR A C 1
ATOM 767 O O . THR A 1 96 ? 1.77 -36.219 -11.445 1 94.94 96 THR A O 1
ATOM 770 N N . LEU A 1 97 ? 0.853 -34.375 -12.391 1 95.56 97 LEU A N 1
ATOM 771 C CA . LEU A 1 97 ? -0.515 -34.875 -12.289 1 95.56 97 LEU A CA 1
ATOM 772 C C . LEU A 1 97 ? -0.939 -35.562 -13.578 1 95.56 97 LEU A C 1
ATOM 774 O O . LEU A 1 97 ? -0.718 -35.031 -14.672 1 95.56 97 LEU A O 1
ATOM 778 N N . PRO A 1 98 ? -1.501 -36.75 -13.43 1 95.25 98 PRO A N 1
ATOM 779 C CA . PRO A 1 98 ? -2.09 -37.375 -14.617 1 95.25 98 PRO A CA 1
ATOM 780 C C . PRO A 1 98 ? -3.414 -36.75 -15.031 1 95.25 98 PRO A C 1
ATOM 782 O O . PRO A 1 98 ? -4.48 -37.188 -14.578 1 95.25 98 PRO A O 1
ATOM 785 N N . VAL A 1 99 ? -3.416 -35.875 -15.938 1 94.25 99 VAL A N 1
ATOM 786 C CA . VAL A 1 99 ? -4.547 -35.031 -16.312 1 94.25 99 VAL A CA 1
ATOM 787 C C . VAL A 1 99 ? -5.699 -35.906 -16.812 1 94.25 99 VAL A C 1
ATOM 789 O O . VAL A 1 99 ? -6.867 -35.594 -16.562 1 94.25 99 VAL A O 1
ATOM 792 N N . ASN A 1 100 ? -5.41 -37.062 -17.359 1 93.19 100 ASN A N 1
ATOM 793 C CA . ASN A 1 100 ? -6.414 -37.938 -17.938 1 93.19 100 ASN A CA 1
ATOM 794 C C . ASN A 1 100 ? -7.215 -38.656 -16.875 1 93.19 100 ASN A C 1
ATOM 796 O O . ASN A 1 100 ? -8.273 -39.219 -17.156 1 93.19 100 ASN A O 1
ATOM 800 N N . ASP A 1 101 ? -6.77 -38.625 -15.688 1 95.31 101 ASP A N 1
ATOM 801 C CA . ASP A 1 101 ? -7.445 -39.312 -14.594 1 95.31 101 ASP A CA 1
ATOM 802 C C . ASP A 1 101 ? -8.578 -38.469 -14.023 1 95.31 101 ASP A C 1
ATOM 804 O O . ASP A 1 101 ? -9.406 -38.969 -13.258 1 95.31 101 ASP A O 1
ATOM 808 N N . TYR A 1 102 ? -8.656 -37.281 -14.453 1 97.81 102 TYR A N 1
ATOM 809 C CA . TYR A 1 102 ? -9.68 -36.375 -13.93 1 97.81 102 TYR A CA 1
ATOM 810 C C . TYR A 1 102 ? -10.852 -36.25 -14.898 1 97.81 102 TYR A C 1
ATOM 812 O O . TYR A 1 102 ? -10.656 -36.094 -16.109 1 97.81 102 TYR A O 1
ATOM 820 N N . SER A 1 103 ? -12.039 -36.344 -14.406 1 97.88 103 SER A N 1
ATOM 821 C CA . SER A 1 103 ? -13.234 -36.344 -15.234 1 97.88 103 SER A CA 1
ATOM 822 C C . SER A 1 103 ? -13.648 -34.906 -15.586 1 97.88 103 SER A C 1
ATOM 824 O O . SER A 1 103 ? -14.383 -34.688 -16.547 1 97.88 103 SER A O 1
ATOM 826 N N . LYS A 1 104 ? -13.242 -33.906 -14.75 1 98.31 104 LYS A N 1
ATOM 827 C CA . LYS A 1 104 ? -13.57 -32.5 -14.977 1 98.31 104 LYS A CA 1
ATOM 828 C C . LYS A 1 104 ? -12.352 -31.625 -14.766 1 98.31 104 LYS A C 1
ATOM 830 O O . LYS A 1 104 ? -11.57 -31.844 -13.844 1 98.31 104 LYS A O 1
ATOM 835 N N . LEU A 1 105 ? -12.195 -30.625 -15.633 1 98.38 105 LEU A N 1
ATOM 836 C CA . LEU A 1 105 ? -11.117 -29.656 -15.531 1 98.38 105 LEU A CA 1
ATOM 837 C C . LEU A 1 105 ? -11.688 -28.234 -15.43 1 98.38 105 LEU A C 1
ATOM 839 O O . LEU A 1 105 ? -12.555 -27.859 -16.219 1 98.38 105 LEU A O 1
ATOM 843 N N . ILE A 1 106 ? -11.195 -27.5 -14.422 1 98.56 106 ILE A N 1
ATOM 844 C CA . ILE A 1 106 ? -11.594 -26.109 -14.203 1 98.56 106 ILE A CA 1
ATOM 845 C C . ILE A 1 106 ? -10.383 -25.188 -14.328 1 98.56 106 ILE A C 1
ATOM 847 O O . ILE A 1 106 ? -9.328 -25.469 -13.75 1 98.56 106 ILE A O 1
ATOM 851 N N . MET A 1 107 ? -10.484 -24.125 -15.055 1 98.44 107 MET A N 1
ATOM 852 C CA . MET A 1 107 ? -9.453 -23.094 -15.125 1 98.44 107 MET A CA 1
ATOM 853 C C . MET A 1 107 ? -9.891 -21.844 -14.383 1 98.44 107 MET A C 1
ATOM 855 O O . MET A 1 107 ? -10.984 -21.328 -14.609 1 98.44 107 MET A O 1
ATOM 859 N N . LEU A 1 108 ? -9.047 -21.422 -13.508 1 98.5 108 LEU A N 1
ATOM 860 C CA . LEU A 1 108 ? -9.344 -20.219 -12.742 1 98.5 108 LEU A CA 1
ATOM 861 C C . LEU A 1 108 ? -8.305 -19.125 -13 1 98.5 108 LEU A C 1
ATOM 863 O O . LEU A 1 108 ? -7.105 -19.422 -13.062 1 98.5 108 LEU A O 1
ATOM 867 N N . ASP A 1 109 ? -8.766 -17.891 -13.141 1 97.44 109 ASP A N 1
ATOM 868 C CA . ASP A 1 109 ? -7.934 -16.703 -13.227 1 97.44 109 ASP A CA 1
ATOM 869 C C . ASP A 1 109 ? -6.988 -16.766 -14.422 1 97.44 109 ASP A C 1
ATOM 871 O O . ASP A 1 109 ? -5.82 -16.375 -14.32 1 97.44 109 ASP A O 1
ATOM 875 N N . SER A 1 110 ? -7.453 -17.406 -15.43 1 96 110 SER A N 1
ATOM 876 C CA . SER A 1 110 ? -6.746 -17.531 -16.703 1 96 110 SER A CA 1
ATOM 877 C C . SER A 1 110 ? -7.668 -18.062 -17.797 1 96 110 SER A C 1
ATOM 879 O O . SER A 1 110 ? -8.844 -18.328 -17.547 1 96 110 SER A O 1
ATOM 881 N N . GLN A 1 111 ? -7.18 -18.047 -19 1 94.44 111 GLN A N 1
ATOM 882 C CA . GLN A 1 111 ? -7.828 -18.641 -20.156 1 94.44 111 GLN A CA 1
ATOM 883 C C . GLN A 1 111 ? -6.887 -19.594 -20.891 1 94.44 111 GLN A C 1
ATOM 885 O O . GLN A 1 111 ? -5.664 -19.469 -20.781 1 94.44 111 GLN A O 1
ATOM 890 N N . PRO A 1 112 ? -7.484 -20.531 -21.609 1 94.25 112 PRO A N 1
ATOM 891 C CA . PRO A 1 112 ? -6.672 -21.578 -22.234 1 94.25 112 PRO A CA 1
ATOM 892 C C . PRO A 1 112 ? -5.59 -21.016 -23.156 1 94.25 112 PRO A C 1
ATOM 894 O O . PRO A 1 112 ? -4.535 -21.625 -23.328 1 94.25 112 PRO A O 1
ATOM 897 N N . THR A 1 113 ? -5.758 -19.797 -23.594 1 91.19 113 THR A N 1
ATOM 898 C CA . THR A 1 113 ? -4.824 -19.234 -24.562 1 91.19 113 THR A CA 1
ATOM 899 C C . THR A 1 113 ? -3.701 -18.484 -23.859 1 91.19 113 THR A C 1
ATOM 901 O O . THR A 1 113 ? -2.756 -18.016 -24.5 1 91.19 113 THR A O 1
ATOM 904 N N . HIS A 1 114 ? -3.787 -18.406 -22.578 1 89.38 114 HIS A N 1
ATOM 905 C CA . HIS A 1 114 ? -2.84 -17.562 -21.859 1 89.38 114 HIS A CA 1
ATOM 906 C C . HIS A 1 114 ? -1.463 -18.219 -21.797 1 89.38 114 HIS A C 1
ATOM 908 O O . HIS A 1 114 ? -0.444 -17.531 -21.75 1 89.38 114 HIS A O 1
ATOM 914 N N . GLN A 1 115 ? -1.438 -19.484 -21.703 1 88.44 115 GLN A N 1
ATOM 915 C CA . GLN A 1 115 ? -0.193 -20.25 -21.656 1 88.44 115 GLN A CA 1
ATOM 916 C C . GLN A 1 115 ? -0.24 -21.422 -22.625 1 88.44 115 GLN A C 1
ATOM 918 O O . GLN A 1 115 ? -1.28 -22.078 -22.766 1 88.44 115 GLN A O 1
ATOM 923 N N . PRO A 1 116 ? 0.897 -21.734 -23.172 1 88.31 116 PRO A N 1
ATOM 924 C CA . PRO A 1 116 ? 0.931 -22.859 -24.109 1 88.31 116 PRO A CA 1
ATOM 925 C C . PRO A 1 116 ? 0.524 -24.188 -23.453 1 88.31 116 PRO A C 1
ATOM 927 O O . PRO A 1 116 ? -0.138 -25 -24.094 1 88.31 116 PRO A O 1
ATOM 930 N N . CYS A 1 117 ? 0.889 -24.375 -22.25 1 88.94 117 CYS A N 1
ATOM 931 C CA . CYS A 1 117 ? 0.613 -25.641 -21.578 1 88.94 117 CYS A CA 1
ATOM 932 C C . CYS A 1 117 ? -0.879 -25.812 -21.312 1 88.94 117 CYS A C 1
ATOM 934 O O . CYS A 1 117 ? -1.352 -26.922 -21.078 1 88.94 117 CYS A O 1
ATOM 936 N N . PHE A 1 118 ? -1.636 -24.766 -21.422 1 91.38 118 PHE A N 1
ATOM 937 C CA . PHE A 1 118 ? -3.074 -24.828 -21.203 1 91.38 118 PHE A CA 1
ATOM 938 C C . PHE A 1 118 ? -3.809 -25.203 -22.484 1 91.38 118 PHE A C 1
ATOM 940 O O . PHE A 1 118 ? -4.93 -25.719 -22.438 1 91.38 118 PHE A O 1
ATOM 947 N N . GLU A 1 119 ? -3.178 -24.875 -23.562 1 86.94 119 GLU A N 1
ATOM 948 C CA . GLU A 1 119 ? -3.838 -25.031 -24.844 1 86.94 119 GLU A CA 1
ATOM 949 C C . GLU A 1 119 ? -4.098 -26.5 -25.156 1 86.94 119 GLU A C 1
ATOM 951 O O . GLU A 1 119 ? -5.008 -26.844 -25.922 1 86.94 119 GLU A O 1
ATOM 956 N N . LYS A 1 120 ? -3.41 -27.391 -24.547 1 87 120 LYS A N 1
ATOM 957 C CA . LYS A 1 120 ? -3.523 -28.812 -24.797 1 87 120 LYS A CA 1
ATOM 958 C C . LYS A 1 120 ? -4.625 -29.438 -23.938 1 87 120 LYS A C 1
ATOM 960 O O . LYS A 1 120 ? -4.988 -30.594 -24.141 1 87 120 LYS A O 1
ATOM 965 N N . LEU A 1 121 ? -5.164 -28.703 -23.094 1 93.5 121 LEU A N 1
ATOM 966 C CA . LEU A 1 121 ? -6.152 -29.219 -22.156 1 93.5 121 LEU A CA 1
ATOM 967 C C . LEU A 1 121 ? -7.555 -28.75 -22.531 1 93.5 121 LEU A C 1
ATOM 969 O O . LEU A 1 121 ? -7.73 -27.656 -23.062 1 93.5 121 LEU A O 1
ATOM 973 N N . LYS A 1 122 ? -8.523 -29.625 -22.375 1 94.44 122 LYS A N 1
ATOM 974 C CA . LYS A 1 122 ? -9.93 -29.266 -22.562 1 94.44 122 LYS A CA 1
ATOM 975 C C . LYS A 1 122 ? -10.602 -28.969 -21.219 1 94.44 122 LYS A C 1
ATOM 977 O O . LYS A 1 122 ? -10.766 -29.875 -20.391 1 94.44 122 LYS A O 1
ATOM 982 N N . PHE A 1 123 ? -11.023 -27.797 -21.094 1 97.06 123 PHE A N 1
ATOM 983 C CA . PHE A 1 123 ? -11.578 -27.359 -19.812 1 97.06 123 PHE A CA 1
ATOM 984 C C . PHE A 1 123 ? -13.102 -27.422 -19.844 1 97.06 123 PHE A C 1
ATOM 986 O O . PHE A 1 123 ? -13.727 -27.094 -20.859 1 97.06 123 PHE A O 1
ATOM 993 N N . ASP A 1 124 ? -13.719 -27.859 -18.719 1 97.25 124 ASP A N 1
ATOM 994 C CA . ASP A 1 124 ? -15.164 -27.875 -18.562 1 97.25 124 ASP A CA 1
ATOM 995 C C . ASP A 1 124 ? -15.688 -26.531 -18.094 1 97.25 124 ASP A C 1
ATOM 997 O O . ASP A 1 124 ? -16.812 -26.141 -18.406 1 97.25 124 ASP A O 1
ATOM 1001 N N . ALA A 1 125 ? -14.891 -25.875 -17.312 1 97.62 125 ALA A N 1
ATOM 1002 C CA . ALA A 1 125 ? -15.266 -24.562 -16.797 1 97.62 125 ALA A CA 1
ATOM 1003 C C . ALA A 1 125 ? -14.078 -23.609 -16.812 1 97.62 125 ALA A C 1
ATOM 1005 O O . ALA A 1 125 ? -12.945 -24.016 -16.516 1 97.62 125 ALA A O 1
ATOM 1006 N N . VAL A 1 126 ? -14.344 -22.312 -17.125 1 97.62 126 VAL A N 1
ATOM 1007 C CA . VAL A 1 126 ? -13.344 -21.25 -17.094 1 97.62 126 VAL A CA 1
ATOM 1008 C C . VAL A 1 126 ? -13.922 -20.031 -16.391 1 97.62 126 VAL A C 1
ATOM 1010 O O . VAL A 1 126 ? -14.961 -19.5 -16.797 1 97.62 126 VAL A O 1
ATOM 1013 N N . ILE A 1 127 ? -13.312 -19.641 -15.297 1 97.56 127 ILE A N 1
ATOM 1014 C CA . ILE A 1 127 ? -13.703 -18.438 -14.578 1 97.56 127 ILE A CA 1
ATOM 1015 C C . ILE A 1 127 ? -12.523 -17.469 -14.523 1 97.56 127 ILE A C 1
ATOM 1017 O O . ILE A 1 127 ? -11.445 -17.812 -14.039 1 97.56 127 ILE A O 1
ATOM 1021 N N . ASP A 1 128 ? -12.688 -16.266 -15.008 1 95.62 128 ASP A N 1
ATOM 1022 C CA . ASP A 1 128 ? -11.586 -15.328 -15.172 1 95.62 128 ASP A CA 1
ATOM 1023 C C . ASP A 1 128 ? -12.086 -13.883 -15.156 1 95.62 128 ASP A C 1
ATOM 1025 O O . ASP A 1 128 ? -13.289 -13.641 -15.188 1 95.62 128 ASP A O 1
ATOM 1029 N N . HIS A 1 129 ? -11.141 -12.977 -14.906 1 92.19 129 HIS A N 1
ATOM 1030 C CA . HIS A 1 129 ? -11.508 -11.562 -14.969 1 92.19 129 HIS A CA 1
ATOM 1031 C C . HIS A 1 129 ? -10.641 -10.812 -15.977 1 92.19 129 HIS A C 1
ATOM 1033 O O . HIS A 1 129 ? -10.805 -9.609 -16.156 1 92.19 129 HIS A O 1
ATOM 1039 N N . HIS A 1 130 ? -9.773 -11.594 -16.688 1 87.31 130 HIS A N 1
ATOM 1040 C CA . HIS A 1 130 ? -8.945 -10.977 -17.719 1 87.31 130 HIS A CA 1
ATOM 1041 C C . HIS A 1 130 ? -9.75 -10.711 -19 1 87.31 130 HIS A C 1
ATOM 1043 O O . HIS A 1 130 ? -10.852 -11.25 -19.156 1 87.31 130 HIS A O 1
ATOM 1049 N N . PRO A 1 131 ? -9.156 -9.844 -19.828 1 83.31 131 PRO A N 1
ATOM 1050 C CA . PRO A 1 131 ? -9.82 -9.656 -21.125 1 83.31 131 PRO A CA 1
ATOM 1051 C C . PRO A 1 131 ? -10.039 -10.969 -21.859 1 83.31 131 PRO A C 1
ATOM 1053 O O . PRO A 1 131 ? -9.172 -11.852 -21.844 1 83.31 131 PRO A O 1
ATOM 1056 N N . ILE A 1 132 ? -11.094 -11.016 -22.547 1 86.69 132 ILE A N 1
ATOM 1057 C CA . ILE A 1 132 ? -11.516 -12.25 -23.203 1 86.69 132 ILE A CA 1
ATOM 1058 C C . ILE A 1 132 ? -10.594 -12.547 -24.375 1 86.69 132 ILE A C 1
ATOM 1060 O O . ILE A 1 132 ? -10.227 -11.648 -25.141 1 86.69 132 ILE A O 1
ATOM 1064 N N . THR A 1 133 ? -10.203 -13.797 -24.453 1 87.19 133 THR A N 1
ATOM 1065 C CA . THR A 1 133 ? -9.445 -14.281 -25.609 1 87.19 133 THR A CA 1
ATOM 1066 C C . THR A 1 133 ? -10.289 -15.234 -26.453 1 87.19 133 THR A C 1
ATOM 1068 O O . THR A 1 133 ? -11.352 -15.688 -26.016 1 87.19 133 THR A O 1
ATOM 1071 N N . ALA A 1 134 ? -9.844 -15.422 -27.719 1 86.44 134 ALA A N 1
ATOM 1072 C CA . ALA A 1 134 ? -10.602 -16.266 -28.656 1 86.44 134 ALA A CA 1
ATOM 1073 C C . ALA A 1 134 ? -9.875 -17.578 -28.922 1 86.44 134 ALA A C 1
ATOM 1075 O O . ALA A 1 134 ? -8.727 -17.75 -28.5 1 86.44 134 ALA A O 1
ATOM 1076 N N . GLY A 1 135 ? -10.617 -18.531 -29.453 1 88.75 135 GLY A N 1
ATOM 1077 C CA . GLY A 1 135 ? -9.992 -19.766 -29.922 1 88.75 135 GLY A CA 1
ATOM 1078 C C . GLY A 1 135 ? -10.18 -20.922 -28.953 1 88.75 135 GLY A C 1
ATOM 1079 O O . GLY A 1 135 ? -9.453 -21.922 -29.031 1 88.75 135 GLY A O 1
ATOM 1080 N N . TRP A 1 136 ? -10.953 -20.797 -28.031 1 91.44 136 TRP A N 1
ATOM 1081 C CA . TRP A 1 136 ? -11.227 -21.859 -27.078 1 91.44 136 TRP A CA 1
ATOM 1082 C C . TRP A 1 136 ? -12.695 -21.844 -26.656 1 91.44 136 TRP A C 1
ATOM 1084 O O . TRP A 1 136 ? -13.43 -20.906 -26.953 1 91.44 136 TRP A O 1
ATOM 1094 N N . ASP A 1 137 ? -13.188 -23.062 -26.047 1 91.25 137 ASP A N 1
ATOM 1095 C CA . ASP A 1 137 ? -14.555 -23.188 -25.547 1 91.25 137 ASP A CA 1
ATOM 1096 C C . ASP A 1 137 ? -14.609 -24.078 -24.312 1 91.25 137 ASP A C 1
ATOM 1098 O O . ASP A 1 137 ? -13.664 -24.797 -24.016 1 91.25 137 ASP A O 1
ATOM 1102 N N . ALA A 1 138 ? -15.68 -23.938 -23.578 1 94.75 138 ALA A N 1
ATOM 1103 C CA . ALA A 1 138 ? -15.961 -24.75 -22.391 1 94.75 138 ALA A CA 1
ATOM 1104 C C . ALA A 1 138 ? -17.453 -24.812 -22.109 1 94.75 138 ALA A C 1
ATOM 1106 O O . ALA A 1 138 ? -18.219 -23.969 -22.609 1 94.75 138 ALA A O 1
ATOM 1107 N N . LYS A 1 139 ? -17.859 -25.781 -21.359 1 94.38 139 LYS A N 1
ATOM 1108 C CA . LYS A 1 139 ? -19.281 -25.938 -21.031 1 94.38 139 LYS A CA 1
ATOM 1109 C C . LYS A 1 139 ? -19.766 -24.797 -20.156 1 94.38 139 LYS A C 1
ATOM 1111 O O . LYS A 1 139 ? -20.938 -24.391 -20.25 1 94.38 139 LYS A O 1
ATOM 1116 N N . PHE A 1 140 ? -18.906 -24.344 -19.297 1 95.56 140 PHE A N 1
ATOM 1117 C CA . PHE A 1 140 ? -19.234 -23.234 -18.422 1 95.56 140 PHE A CA 1
ATOM 1118 C C . PHE A 1 140 ? -18.156 -22.156 -18.5 1 95.56 140 PHE A C 1
ATOM 1120 O O . PHE A 1 140 ? -16.984 -22.422 -18.266 1 95.56 140 PHE A O 1
ATOM 1127 N N . ILE A 1 141 ? -18.594 -20.938 -18.844 1 95.62 141 ILE A N 1
ATOM 1128 C CA . ILE A 1 141 ? -17.672 -19.812 -19 1 95.62 141 ILE A CA 1
ATOM 1129 C C . ILE A 1 141 ? -18.203 -18.609 -18.219 1 95.62 141 ILE A C 1
ATOM 1131 O O . ILE A 1 141 ? -19.328 -18.156 -18.453 1 95.62 141 ILE A O 1
ATOM 1135 N N . ASP A 1 142 ? -17.438 -18.141 -17.281 1 95.31 142 ASP A N 1
ATOM 1136 C CA . ASP A 1 142 ? -17.75 -16.922 -16.547 1 95.31 142 ASP A CA 1
ATOM 1137 C C . ASP A 1 142 ? -16.562 -15.969 -16.531 1 95.31 142 ASP A C 1
ATOM 1139 O O . ASP A 1 142 ? -15.75 -16 -15.602 1 95.31 142 ASP A O 1
ATOM 1143 N N . ILE A 1 143 ? -16.516 -15.117 -17.484 1 93.88 143 ILE A N 1
ATOM 1144 C CA . ILE A 1 143 ? -15.445 -14.141 -17.609 1 93.88 143 ILE A CA 1
ATOM 1145 C C . ILE A 1 143 ? -16 -12.727 -17.406 1 93.88 143 ILE A C 1
ATOM 1147 O O . ILE A 1 143 ? -16.906 -12.305 -18.125 1 93.88 143 ILE A O 1
ATOM 1151 N N . ARG A 1 144 ? -15.469 -12.055 -16.422 1 90.94 144 ARG A N 1
ATOM 1152 C CA . ARG A 1 144 ? -15.922 -10.711 -16.078 1 90.94 144 ARG A CA 1
ATOM 1153 C C . ARG A 1 144 ? -14.75 -9.742 -15.992 1 90.94 144 ARG A C 1
ATOM 1155 O O . ARG A 1 144 ? -14.258 -9.445 -14.906 1 90.94 144 ARG A O 1
ATOM 1162 N N . PRO A 1 145 ? -14.422 -9.141 -17.078 1 86.06 145 PRO A N 1
ATOM 1163 C CA . PRO A 1 145 ? -13.242 -8.281 -17.141 1 86.06 145 PRO A CA 1
ATOM 1164 C C . PRO A 1 145 ? -13.383 -7.031 -16.281 1 86.06 145 PRO A C 1
ATOM 1166 O O . PRO A 1 145 ? -12.383 -6.379 -15.969 1 86.06 145 PRO A O 1
ATOM 1169 N N . GLU A 1 146 ? -14.555 -6.695 -15.898 1 81.88 146 GLU A N 1
ATOM 1170 C CA . GLU A 1 146 ? -14.773 -5.492 -15.102 1 81.88 146 GLU A CA 1
ATOM 1171 C C . GLU A 1 146 ? -14.414 -5.734 -13.633 1 81.88 146 GLU A C 1
ATOM 1173 O O . GLU A 1 146 ? -14.281 -4.785 -12.859 1 81.88 146 GLU A O 1
ATOM 1178 N N . TYR A 1 147 ? -14.312 -7 -13.289 1 87.56 147 TYR A N 1
ATOM 1179 C CA . TYR A 1 147 ? -13.953 -7.316 -11.914 1 87.56 147 TYR A CA 1
ATOM 1180 C C . TYR A 1 147 ? -12.453 -7.145 -11.688 1 87.56 147 TYR A C 1
ATOM 1182 O O . TYR A 1 147 ? -11.648 -7.406 -12.586 1 87.56 147 TYR A O 1
ATOM 1190 N N . GLY A 1 148 ? -12.117 -6.809 -10.484 1 87 148 GLY A N 1
ATOM 1191 C CA . GLY A 1 148 ? -10.711 -6.629 -10.141 1 87 148 GLY A CA 1
ATOM 1192 C C . GLY A 1 148 ? -10 -7.934 -9.859 1 87 148 GLY A C 1
ATOM 1193 O O . GLY A 1 148 ? -8.789 -8.047 -10.062 1 87 148 GLY A O 1
ATOM 1194 N N . ALA A 1 149 ? -10.75 -8.859 -9.422 1 93.44 149 ALA A N 1
ATOM 1195 C CA . ALA A 1 149 ? -10.156 -10.141 -9.023 1 93.44 149 ALA A CA 1
ATOM 1196 C C . ALA A 1 149 ? -11.164 -11.281 -9.172 1 93.44 149 ALA A C 1
ATOM 1198 O O . ALA A 1 149 ? -12.367 -11.086 -8.969 1 93.44 149 ALA A O 1
ATOM 1199 N N . VAL A 1 150 ? -10.672 -12.398 -9.516 1 96.81 150 VAL A N 1
ATOM 1200 C CA . VAL A 1 150 ? -11.516 -13.594 -9.516 1 96.81 150 VAL A CA 1
ATOM 1201 C C . VAL A 1 150 ? -11.938 -13.93 -8.086 1 96.81 150 VAL A C 1
ATOM 1203 O O . VAL A 1 150 ? -13.047 -14.414 -7.863 1 96.81 150 VAL A O 1
ATOM 1206 N N . ALA A 1 151 ? -11.078 -13.617 -7.152 1 97.62 151 ALA A N 1
ATOM 1207 C CA . ALA A 1 151 ? -11.398 -13.82 -5.742 1 97.62 151 ALA A CA 1
ATOM 1208 C C . ALA A 1 151 ? -12.688 -13.086 -5.359 1 97.62 151 ALA A C 1
ATOM 1210 O O . ALA A 1 151 ? -13.461 -13.578 -4.535 1 97.62 151 ALA A O 1
ATOM 1211 N N . SER A 1 152 ? -12.906 -11.93 -5.93 1 94.81 152 SER A N 1
ATOM 1212 C CA . SER A 1 152 ? -14.164 -11.219 -5.695 1 94.81 152 SER A CA 1
ATOM 1213 C C . SER A 1 152 ? -15.359 -12.023 -6.207 1 94.81 152 SER A C 1
ATOM 1215 O O . SER A 1 152 ? -16.391 -12.086 -5.547 1 94.81 152 SER A O 1
ATOM 1217 N N . MET A 1 153 ? -15.203 -12.625 -7.355 1 95.81 153 MET A N 1
ATOM 1218 C CA . MET A 1 153 ? -16.25 -13.477 -7.922 1 95.81 153 MET A CA 1
ATOM 1219 C C . MET A 1 153 ? -16.531 -14.672 -7.016 1 95.81 153 MET A C 1
ATOM 1221 O O . MET A 1 153 ? -17.688 -15.031 -6.805 1 95.81 153 MET A O 1
ATOM 1225 N N . MET A 1 154 ? -15.492 -15.172 -6.473 1 98.19 154 MET A N 1
ATOM 1226 C CA . MET A 1 154 ? -15.633 -16.344 -5.613 1 98.19 154 MET A CA 1
ATOM 1227 C C . MET A 1 154 ? -16.422 -16.016 -4.352 1 98.19 154 MET A C 1
ATOM 1229 O O . MET A 1 154 ? -17.172 -16.844 -3.84 1 98.19 154 MET A O 1
ATOM 1233 N N . VAL A 1 155 ? -16.188 -14.844 -3.865 1 97.12 155 VAL A N 1
ATOM 1234 C CA . VAL A 1 155 ? -16.969 -14.414 -2.709 1 97.12 155 VAL A CA 1
ATOM 1235 C C . VAL A 1 155 ? -18.469 -14.422 -3.061 1 97.12 155 VAL A C 1
ATOM 1237 O O . VAL A 1 155 ? -19.297 -14.883 -2.271 1 97.12 155 VAL A O 1
ATOM 1240 N N . GLU A 1 156 ? -18.781 -13.945 -4.18 1 96 156 GLU A N 1
ATOM 1241 C CA . GLU A 1 156 ? -20.156 -13.945 -4.633 1 96 156 GLU A CA 1
ATOM 1242 C C . GLU A 1 156 ? -20.703 -15.359 -4.75 1 96 156 GLU A C 1
ATOM 1244 O O . GLU A 1 156 ? -21.844 -15.633 -4.359 1 96 156 GLU A O 1
ATOM 1249 N N . TYR A 1 157 ? -19.922 -16.25 -5.34 1 97.5 157 TYR A N 1
ATOM 1250 C CA . TYR A 1 157 ? -20.328 -17.641 -5.457 1 97.5 157 TYR A CA 1
ATOM 1251 C C . TYR A 1 157 ? -20.594 -18.25 -4.086 1 97.5 157 TYR A C 1
ATOM 1253 O O . TYR A 1 157 ? -21.594 -18.938 -3.887 1 97.5 157 TYR A O 1
ATOM 1261 N N . LEU A 1 158 ? -19.719 -18 -3.129 1 98.31 158 LEU A N 1
ATOM 1262 C CA . LEU A 1 158 ? -19.859 -18.547 -1.782 1 98.31 158 LEU A CA 1
ATOM 1263 C C . LEU A 1 158 ? -21.125 -18 -1.109 1 98.31 158 LEU A C 1
ATOM 1265 O O . LEU A 1 158 ? -21.875 -18.766 -0.49 1 98.31 158 LEU A O 1
ATOM 1269 N N . ARG A 1 159 ? -21.297 -16.75 -1.276 1 96.38 159 ARG A N 1
ATOM 1270 C CA . ARG A 1 159 ? -22.484 -16.125 -0.689 1 96.38 159 ARG A CA 1
ATOM 1271 C C . ARG A 1 159 ? -23.766 -16.688 -1.312 1 96.38 159 ARG A C 1
ATOM 1273 O O . ARG A 1 159 ? -24.734 -16.969 -0.607 1 96.38 159 ARG A O 1
ATOM 1280 N N . ALA A 1 160 ? -23.781 -16.812 -2.568 1 96.38 160 ALA A N 1
ATOM 1281 C CA . ALA A 1 160 ? -24.938 -17.391 -3.26 1 96.38 160 ALA A CA 1
ATOM 1282 C C . ALA A 1 160 ? -25.203 -18.812 -2.773 1 96.38 160 ALA A C 1
ATOM 1284 O O . ALA A 1 160 ? -26.359 -19.25 -2.717 1 96.38 160 ALA A O 1
ATOM 1285 N N . ALA A 1 161 ? -24.188 -19.516 -2.436 1 97.69 161 ALA A N 1
ATOM 1286 C CA . ALA A 1 161 ? -24.297 -20.891 -1.957 1 97.69 161 ALA A CA 1
ATOM 1287 C C . ALA A 1 161 ? -24.609 -20.922 -0.463 1 97.69 161 ALA A C 1
ATOM 1289 O O . ALA A 1 161 ? -24.75 -22 0.121 1 97.69 161 ALA A O 1
ATOM 1290 N N . ASN A 1 162 ? -24.625 -19.766 0.167 1 97.25 162 ASN A N 1
ATOM 1291 C CA . ASN A 1 162 ? -24.828 -19.641 1.606 1 97.25 162 ASN A CA 1
ATOM 1292 C C . ASN A 1 162 ? -23.734 -20.359 2.391 1 97.25 162 ASN A C 1
ATOM 1294 O O . ASN A 1 162 ? -24.016 -21.062 3.361 1 97.25 162 ASN A O 1
ATOM 1298 N N . ILE A 1 163 ? -22.547 -20.25 1.919 1 97.88 163 ILE A N 1
ATOM 1299 C CA . ILE A 1 163 ? -21.391 -20.828 2.586 1 97.88 163 ILE A CA 1
ATOM 1300 C C . ILE A 1 163 ? -20.562 -19.719 3.229 1 97.88 163 ILE A C 1
ATOM 1302 O O . ILE A 1 163 ? -20.094 -18.812 2.541 1 97.88 163 ILE A O 1
ATOM 1306 N N . THR A 1 164 ? -20.359 -19.766 4.477 1 97.44 164 THR A N 1
ATOM 1307 C CA . THR A 1 164 ? -19.422 -18.875 5.16 1 97.44 164 THR A CA 1
ATOM 1308 C C . THR A 1 164 ? -18 -19.422 5.078 1 97.44 164 THR A C 1
ATOM 1310 O O . THR A 1 164 ? -17.734 -20.531 5.512 1 97.44 164 THR A O 1
ATOM 1313 N N . PRO A 1 165 ? -17.141 -18.656 4.562 1 98 165 PRO A N 1
ATOM 1314 C CA . PRO A 1 165 ? -15.773 -19.156 4.469 1 98 165 PRO A CA 1
ATOM 1315 C C . PRO A 1 165 ? -15.109 -19.312 5.832 1 98 165 PRO A C 1
ATOM 1317 O O . PRO A 1 165 ? -15.414 -18.547 6.762 1 98 165 PRO A O 1
ATOM 1320 N N . SER A 1 166 ? -14.266 -20.328 5.914 1 97.94 166 SER A N 1
ATOM 1321 C CA . SER A 1 166 ? -13.391 -20.422 7.078 1 97.94 166 SER A CA 1
ATOM 1322 C C . SER A 1 166 ? -12.461 -19.219 7.172 1 97.94 166 SER A C 1
ATOM 1324 O O . SER A 1 166 ? -12.32 -18.469 6.207 1 97.94 166 SER A O 1
ATOM 1326 N N . VAL A 1 167 ? -11.82 -19.047 8.281 1 97.38 167 VAL A N 1
ATOM 1327 C CA . VAL A 1 167 ? -10.875 -17.938 8.461 1 97.38 167 VAL A CA 1
ATOM 1328 C C . VAL A 1 167 ? -9.75 -18.047 7.438 1 97.38 167 VAL A C 1
ATOM 1330 O O . VAL A 1 167 ? -9.344 -17.047 6.836 1 97.38 167 VAL A O 1
ATOM 1333 N N . ALA A 1 168 ? -9.266 -19.25 7.223 1 98 168 ALA A N 1
ATOM 1334 C CA . ALA A 1 168 ? -8.18 -19.469 6.27 1 98 168 ALA A CA 1
ATOM 1335 C C . ALA A 1 168 ? -8.602 -19.078 4.855 1 98 168 ALA A C 1
ATOM 1337 O O . ALA A 1 168 ? -7.879 -18.375 4.152 1 98 168 ALA A O 1
ATOM 1338 N N . LEU A 1 169 ? -9.789 -19.562 4.512 1 98.5 169 LEU A N 1
ATOM 1339 C CA . LEU A 1 169 ? -10.289 -19.25 3.178 1 98.5 169 LEU A CA 1
ATOM 1340 C C . LEU A 1 169 ? -10.555 -17.766 3.037 1 98.5 169 LEU A C 1
ATOM 1342 O O . LEU A 1 169 ? -10.203 -17.156 2.021 1 98.5 169 LEU A O 1
ATOM 1346 N N . ALA A 1 170 ? -11.156 -17.172 4.043 1 98 170 ALA A N 1
ATOM 1347 C CA . ALA A 1 170 ? -11.414 -15.734 4.027 1 98 170 ALA A CA 1
ATOM 1348 C C . ALA A 1 170 ? -10.109 -14.953 3.932 1 98 170 ALA A C 1
ATOM 1350 O O . ALA A 1 170 ? -10.047 -13.922 3.25 1 98 170 ALA A O 1
ATOM 1351 N N . THR A 1 171 ? -9.047 -15.406 4.594 1 97.12 171 THR A N 1
ATOM 1352 C CA . THR A 1 171 ? -7.738 -14.773 4.559 1 97.12 171 THR A CA 1
ATOM 1353 C C . THR A 1 171 ? -7.152 -14.812 3.148 1 97.12 171 THR A C 1
ATOM 1355 O O . THR A 1 171 ? -6.641 -13.812 2.652 1 97.12 171 THR A O 1
ATOM 1358 N N . ALA A 1 172 ? -7.324 -15.93 2.545 1 98.19 172 ALA A N 1
ATOM 1359 C CA . ALA A 1 172 ? -6.836 -16.078 1.176 1 98.19 172 ALA A CA 1
ATOM 1360 C C . ALA A 1 172 ? -7.582 -15.156 0.219 1 98.19 172 ALA A C 1
ATOM 1362 O O . ALA A 1 172 ? -6.965 -14.469 -0.598 1 98.19 172 ALA A O 1
ATOM 1363 N N . LEU A 1 173 ? -8.867 -15.164 0.341 1 98 173 LEU A N 1
ATOM 1364 C CA . LEU A 1 173 ? -9.703 -14.344 -0.529 1 98 173 LEU A CA 1
ATOM 1365 C C . LEU A 1 173 ? -9.406 -12.859 -0.318 1 98 173 LEU A C 1
ATOM 1367 O O . LEU A 1 173 ? -9.281 -12.102 -1.284 1 98 173 LEU A O 1
ATOM 1371 N N . TYR A 1 174 ? -9.258 -12.523 0.904 1 93.81 174 TYR A N 1
ATOM 1372 C CA . TYR A 1 174 ? -8.914 -11.141 1.233 1 93.81 174 TYR A CA 1
ATOM 1373 C C . TYR A 1 174 ? -7.625 -10.719 0.542 1 93.81 174 TYR A C 1
ATOM 1375 O O . TYR A 1 174 ? -7.574 -9.68 -0.112 1 93.81 174 TYR A O 1
ATOM 1383 N N . TYR A 1 175 ? -6.664 -11.531 0.693 1 95 175 TYR A N 1
ATOM 1384 C CA . TYR A 1 175 ? -5.352 -11.219 0.14 1 95 175 TYR A CA 1
ATOM 1385 C C . TYR A 1 175 ? -5.387 -11.211 -1.384 1 95 175 TYR A C 1
ATOM 1387 O O . TYR A 1 175 ? -4.781 -10.352 -2.025 1 95 175 TYR A O 1
ATOM 1395 N N . GLY A 1 176 ? -6.051 -12.125 -1.951 1 95.5 176 GLY A N 1
ATOM 1396 C CA . GLY A 1 176 ? -6.199 -12.164 -3.396 1 95.5 176 GLY A CA 1
ATOM 1397 C C . GLY A 1 176 ? -6.84 -10.914 -3.965 1 95.5 176 GLY A C 1
ATOM 1398 O O . GLY A 1 176 ? -6.336 -10.336 -4.93 1 95.5 176 GLY A O 1
ATOM 1399 N N . ILE A 1 177 ? -7.93 -10.461 -3.361 1 92.12 177 ILE A N 1
ATOM 1400 C CA . ILE A 1 177 ? -8.625 -9.25 -3.797 1 92.12 177 ILE A CA 1
ATOM 1401 C C . ILE A 1 177 ? -7.707 -8.039 -3.645 1 92.12 177 ILE A C 1
ATOM 1403 O O . ILE A 1 177 ? -7.582 -7.23 -4.562 1 92.12 177 ILE A O 1
ATOM 1407 N N . LYS A 1 178 ? -7.109 -8.008 -2.537 1 88.19 178 LYS A N 1
ATOM 1408 C CA . LYS A 1 178 ? -6.223 -6.887 -2.232 1 88.19 178 LYS A CA 1
ATOM 1409 C C . LYS A 1 178 ? -5.121 -6.762 -3.279 1 88.19 178 LYS A C 1
ATOM 1411 O O . LYS A 1 178 ? -4.867 -5.668 -3.793 1 88.19 178 LYS A O 1
ATOM 1416 N N . VAL A 1 179 ? -4.48 -7.855 -3.576 1 89.25 179 VAL A N 1
ATOM 1417 C CA . VAL A 1 179 ? -3.318 -7.859 -4.461 1 89.25 179 VAL A CA 1
ATOM 1418 C C . VAL A 1 179 ? -3.752 -7.508 -5.883 1 89.25 179 VAL A C 1
ATOM 1420 O O . VAL A 1 179 ? -3.176 -6.621 -6.512 1 89.25 179 VAL A O 1
ATOM 1423 N N . ASP A 1 180 ? -4.812 -8.086 -6.336 1 88.31 180 ASP A N 1
ATOM 1424 C CA . ASP A 1 180 ? -5.203 -7.902 -7.73 1 88.31 180 ASP A CA 1
ATOM 1425 C C . ASP A 1 180 ? -5.844 -6.535 -7.945 1 88.31 180 ASP A C 1
ATOM 1427 O O . ASP A 1 180 ? -5.852 -6.016 -9.062 1 88.31 180 ASP A O 1
ATOM 1431 N N . THR A 1 181 ? -6.43 -6.008 -6.879 1 81.31 181 THR A N 1
ATOM 1432 C CA . THR A 1 181 ? -7.02 -4.68 -7.008 1 81.31 181 THR A CA 1
ATOM 1433 C C . THR A 1 181 ? -5.992 -3.598 -6.676 1 81.31 181 THR A C 1
ATOM 1435 O O . THR A 1 181 ? -6.305 -2.406 -6.707 1 81.31 181 THR A O 1
ATOM 1438 N N . GLN A 1 182 ? -4.762 -4.039 -6.371 1 75.81 182 GLN A N 1
ATOM 1439 C CA . GLN A 1 182 ? -3.709 -3.113 -5.969 1 75.81 182 GLN A CA 1
ATOM 1440 C C . GLN A 1 182 ? -4.184 -2.191 -4.852 1 75.81 182 GLN A C 1
ATOM 1442 O O . GLN A 1 182 ? -4.078 -0.968 -4.961 1 75.81 182 GLN A O 1
ATOM 1447 N N . ASN A 1 183 ? -4.656 -2.785 -3.863 1 68.31 183 ASN A N 1
ATOM 1448 C CA . ASN A 1 183 ? -5.172 -2.043 -2.717 1 68.31 183 ASN A CA 1
ATOM 1449 C C . ASN A 1 183 ? -6.281 -1.08 -3.125 1 68.31 183 ASN A C 1
ATOM 1451 O O . ASN A 1 183 ? -6.289 0.079 -2.709 1 68.31 183 ASN A O 1
ATOM 1455 N N . PHE A 1 184 ? -7.023 -1.521 -4.094 1 64.19 184 PHE A N 1
ATOM 1456 C CA . PHE A 1 184 ? -8.234 -0.843 -4.543 1 64.19 184 PHE A CA 1
ATOM 1457 C C . PHE A 1 184 ? -7.887 0.388 -5.371 1 64.19 184 PHE A C 1
ATOM 1459 O O . PHE A 1 184 ? -8.68 1.333 -5.449 1 64.19 184 PHE A O 1
ATOM 1466 N N . GLU A 1 185 ? -6.719 0.431 -5.871 1 62.91 185 GLU A N 1
ATOM 1467 C CA . GLU A 1 185 ? -6.281 1.584 -6.652 1 62.91 185 GLU A CA 1
ATOM 1468 C C . GLU A 1 185 ? -6.523 1.369 -8.141 1 62.91 185 GLU A C 1
ATOM 1470 O O . GLU A 1 185 ? -6.465 2.314 -8.93 1 62.91 185 GLU A O 1
ATOM 1475 N N . LYS A 1 186 ? -6.816 0.132 -8.383 1 62.44 186 LYS A N 1
ATOM 1476 C CA . LYS A 1 186 ? -7.004 -0.143 -9.805 1 62.44 186 LYS A CA 1
ATOM 1477 C C . LYS A 1 186 ? -8.297 0.49 -10.32 1 62.44 186 LYS A C 1
ATOM 1479 O O . LYS A 1 186 ? -9.297 0.536 -9.602 1 62.44 186 LYS A O 1
ATOM 1484 N N . LYS A 1 187 ? -8.164 1.027 -11.406 1 55.88 187 LYS A N 1
ATOM 1485 C CA . LYS A 1 187 ? -9.25 1.734 -12.07 1 55.88 187 LYS A CA 1
ATOM 1486 C C . LYS A 1 187 ? -10.5 0.856 -12.172 1 55.88 187 LYS A C 1
ATOM 1488 O O . LYS A 1 187 ? -11.625 1.357 -12.125 1 55.88 187 LYS A O 1
ATOM 1493 N N . ASN A 1 188 ? -10.25 -0.342 -12.336 1 54.81 188 ASN A N 1
ATOM 1494 C CA . ASN A 1 188 ? -11.375 -1.214 -12.656 1 54.81 188 ASN A CA 1
ATOM 1495 C C . ASN A 1 188 ? -12 -1.806 -11.398 1 54.81 188 ASN A C 1
ATOM 1497 O O . ASN A 1 188 ? -12.672 -2.836 -11.461 1 54.81 188 ASN A O 1
ATOM 1501 N N . MET A 1 189 ? -11.695 -1.166 -10.312 1 59.41 189 MET A N 1
ATOM 1502 C CA . MET A 1 189 ? -12.383 -1.684 -9.141 1 59.41 189 MET A CA 1
ATOM 1503 C C . MET A 1 189 ? -13.875 -1.36 -9.195 1 59.41 189 MET A C 1
ATOM 1505 O O . MET A 1 189 ? -14.258 -0.2 -9.359 1 59.41 189 MET A O 1
ATOM 1509 N N . GLN A 1 190 ? -14.586 -2.447 -9.312 1 64.81 190 GLN A N 1
ATOM 1510 C CA . GLN A 1 190 ? -16.031 -2.307 -9.305 1 64.81 190 GLN A CA 1
ATOM 1511 C C . GLN A 1 190 ? -16.578 -2.355 -7.883 1 64.81 190 GLN A C 1
ATOM 1513 O O . GLN A 1 190 ? -15.883 -2.775 -6.957 1 64.81 190 GLN A O 1
ATOM 1518 N N . LEU A 1 191 ? -17.734 -1.859 -7.762 1 68.88 191 LEU A N 1
ATOM 1519 C CA . LEU A 1 191 ? -18.469 -1.915 -6.504 1 68.88 191 LEU A CA 1
ATOM 1520 C C . LEU A 1 191 ? -18.469 -3.33 -5.934 1 68.88 191 LEU A C 1
ATOM 1522 O O . LEU A 1 191 ? -18.344 -3.514 -4.723 1 68.88 191 LEU A O 1
ATOM 1526 N N . ALA A 1 192 ? -18.453 -4.219 -6.871 1 75.88 192 ALA A N 1
ATOM 1527 C CA . ALA A 1 192 ? -18.516 -5.621 -6.469 1 75.88 192 ALA A CA 1
ATOM 1528 C C . ALA A 1 192 ? -17.25 -6.027 -5.719 1 75.88 192 ALA A C 1
ATOM 1530 O O . ALA A 1 192 ? -17.312 -6.789 -4.75 1 75.88 192 ALA A O 1
ATOM 1531 N N . ASP A 1 193 ? -16.047 -5.547 -6.062 1 81.81 193 ASP A N 1
ATOM 1532 C CA . ASP A 1 193 ? -14.797 -5.848 -5.379 1 81.81 193 ASP A CA 1
ATOM 1533 C C . ASP A 1 193 ? -14.797 -5.281 -3.959 1 81.81 193 ASP A C 1
ATOM 1535 O O . ASP A 1 193 ? -14.328 -5.938 -3.023 1 81.81 193 ASP A O 1
ATOM 1539 N N . GLY A 1 194 ? -15.359 -4.09 -3.877 1 77.38 194 GLY A N 1
ATOM 1540 C CA . GLY A 1 194 ? -15.445 -3.471 -2.564 1 77.38 194 GLY A CA 1
ATOM 1541 C C . GLY A 1 194 ? -16.344 -4.227 -1.603 1 77.38 194 GLY A C 1
ATOM 1542 O O . GLY A 1 194 ? -15.984 -4.426 -0.438 1 77.38 194 GLY A O 1
ATOM 1543 N N . ILE A 1 195 ? -17.438 -4.652 -2.092 1 78.81 195 ILE A N 1
ATOM 1544 C CA . ILE A 1 195 ? -18.406 -5.395 -1.284 1 78.81 195 ILE A CA 1
ATOM 1545 C C . ILE A 1 195 ? -17.797 -6.723 -0.842 1 78.81 195 ILE A C 1
ATOM 1547 O O . ILE A 1 195 ? -17.875 -7.086 0.334 1 78.81 195 ILE A O 1
ATOM 1551 N N . SER A 1 196 ? -17.219 -7.383 -1.776 1 87.38 196 SER A N 1
ATOM 1552 C CA . SER A 1 196 ? -16.578 -8.664 -1.48 1 87.38 196 SER A CA 1
ATOM 1553 C C . SER A 1 196 ? -15.445 -8.508 -0.483 1 87.38 196 SER A C 1
ATOM 1555 O O . SER A 1 196 ? -15.297 -9.305 0.441 1 87.38 196 SER A O 1
ATOM 1557 N N . PHE A 1 197 ? -14.703 -7.477 -0.665 1 84.38 197 PHE A N 1
ATOM 1558 C CA . PHE A 1 197 ? -13.586 -7.188 0.222 1 84.38 197 PHE A CA 1
ATOM 1559 C C . PHE A 1 197 ? -14.07 -6.965 1.65 1 84.38 197 PHE A C 1
ATOM 1561 O O . PHE A 1 197 ? -13.508 -7.523 2.596 1 84.38 197 PHE A O 1
ATOM 1568 N N . ARG A 1 198 ? -15.094 -6.195 1.765 1 78.69 198 ARG A N 1
ATOM 1569 C CA . ARG A 1 198 ? -15.648 -5.902 3.082 1 78.69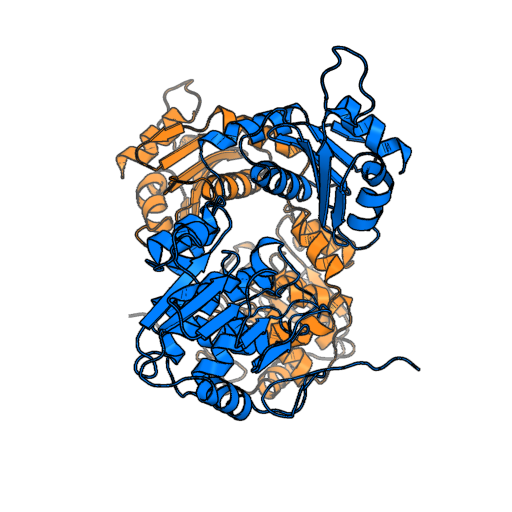 198 ARG A CA 1
ATOM 1570 C C . ARG A 1 198 ? -16.172 -7.172 3.752 1 78.69 198 ARG A C 1
ATOM 1572 O O . ARG A 1 198 ? -16 -7.352 4.961 1 78.69 198 ARG A O 1
ATOM 1579 N N . TYR A 1 199 ? -16.781 -7.988 3.006 1 87.44 199 TYR A N 1
ATOM 1580 C CA . TYR A 1 199 ? -17.344 -9.234 3.529 1 87.44 199 TYR A CA 1
ATOM 1581 C C . TYR A 1 199 ? -16.25 -10.094 4.152 1 87.44 199 TYR A C 1
ATOM 1583 O O . TYR A 1 199 ? -16.391 -10.57 5.285 1 87.44 199 TYR A O 1
ATOM 1591 N N . VAL A 1 200 ? -15.156 -10.203 3.479 1 92.94 200 VAL A N 1
ATOM 1592 C CA . VAL A 1 200 ? -14.109 -11.102 3.971 1 92.94 200 VAL A CA 1
ATOM 1593 C C . VAL A 1 200 ? -13.242 -10.367 4.992 1 92.94 200 VAL A C 1
ATOM 1595 O O . VAL A 1 200 ? -12.555 -11 5.793 1 92.94 200 VAL A O 1
ATOM 1598 N N . PHE A 1 201 ? -13.289 -9.117 4.977 1 83.69 201 PHE A N 1
ATOM 1599 C CA . PHE A 1 201 ? -12.516 -8.289 5.895 1 83.69 201 PHE A CA 1
ATOM 1600 C C . PHE A 1 201 ? -12.812 -8.656 7.34 1 83.69 201 PHE A C 1
ATOM 1602 O O . PHE A 1 201 ? -11.906 -8.727 8.172 1 83.69 201 PHE A O 1
ATOM 1609 N N . ASN A 1 202 ? -14.039 -8.938 7.609 1 81.81 202 ASN A N 1
ATOM 1610 C CA . ASN A 1 202 ? -14.5 -9.188 8.977 1 81.81 202 ASN A CA 1
ATOM 1611 C C . ASN A 1 202 ? -14.164 -10.609 9.422 1 81.81 202 ASN A C 1
ATOM 1613 O O . ASN A 1 202 ? -14.195 -10.914 10.617 1 81.81 202 ASN A O 1
ATOM 1617 N N . ILE A 1 203 ? -13.781 -11.438 8.5 1 93.62 203 ILE A N 1
ATOM 1618 C CA . ILE A 1 203 ? -13.57 -12.844 8.805 1 93.62 203 ILE A CA 1
ATOM 1619 C C . ILE A 1 203 ? -12.086 -13.18 8.727 1 93.62 203 ILE A C 1
ATOM 1621 O O . ILE A 1 203 ? -11.594 -14.023 9.477 1 93.62 203 ILE A O 1
ATOM 1625 N N . ALA A 1 204 ? -11.375 -12.461 7.902 1 94.06 204 ALA A N 1
ATOM 1626 C CA . ALA A 1 204 ? -9.992 -12.781 7.555 1 94.06 204 ALA A CA 1
ATOM 1627 C C . ALA A 1 204 ? -9.055 -12.508 8.727 1 94.06 204 ALA A C 1
ATOM 1629 O O . ALA A 1 204 ? -9.32 -11.633 9.555 1 94.06 204 ALA A O 1
ATOM 1630 N N . ASN A 1 205 ? -8.078 -13.344 8.836 1 91.69 205 ASN A N 1
ATOM 1631 C CA . ASN A 1 205 ? -6.953 -13.055 9.719 1 91.69 205 ASN A CA 1
ATOM 1632 C C . ASN A 1 205 ? -6.039 -11.984 9.125 1 91.69 205 ASN A C 1
ATOM 1634 O O . ASN A 1 205 ? -5.098 -12.297 8.398 1 91.69 205 ASN A O 1
ATOM 1638 N N . ARG A 1 206 ? -6.23 -10.797 9.531 1 85.69 206 ARG A N 1
ATOM 1639 C CA . ARG A 1 206 ? -5.539 -9.656 8.945 1 85.69 206 ARG A CA 1
ATOM 1640 C C . ARG A 1 206 ? -4.066 -9.641 9.336 1 85.69 206 ARG A C 1
ATOM 1642 O O . ARG A 1 206 ? -3.221 -9.156 8.586 1 85.69 206 ARG A O 1
ATOM 1649 N N . ASN A 1 207 ? -3.764 -10.172 10.445 1 83.06 207 ASN A N 1
ATOM 1650 C CA . ASN A 1 207 ? -2.371 -10.266 10.867 1 83.06 207 ASN A CA 1
ATOM 1651 C C . ASN A 1 207 ? -1.567 -11.172 9.938 1 83.06 207 ASN A C 1
ATOM 1653 O O . ASN A 1 207 ? -0.414 -10.883 9.617 1 83.06 207 ASN A O 1
ATOM 1657 N N . LEU A 1 208 ? -2.186 -12.188 9.562 1 89 208 LEU A N 1
ATOM 1658 C CA . LEU A 1 208 ? -1.535 -13.094 8.633 1 89 208 LEU A CA 1
ATOM 1659 C C . LEU A 1 208 ? -1.341 -12.438 7.27 1 89 208 LEU A C 1
ATOM 1661 O O . LEU A 1 208 ? -0.315 -12.641 6.617 1 89 208 LEU A O 1
ATOM 1665 N N . VAL A 1 209 ? -2.326 -11.672 6.848 1 89.56 209 VAL A N 1
ATOM 1666 C CA . VAL A 1 209 ? -2.229 -10.945 5.582 1 89.56 209 VAL A CA 1
ATOM 1667 C C . VAL A 1 209 ? -1.052 -9.977 5.633 1 89.56 209 VAL A C 1
ATOM 1669 O O . VAL A 1 209 ? -0.306 -9.844 4.66 1 89.56 209 VAL A O 1
ATOM 1672 N N . ARG A 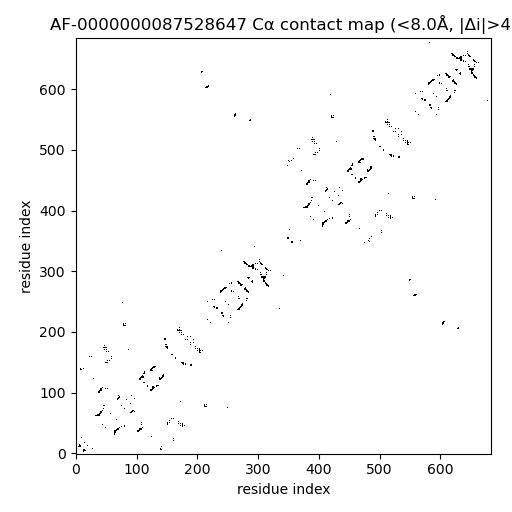1 210 ? -0.947 -9.297 6.699 1 83.38 210 ARG A N 1
ATOM 1673 C CA . ARG A 1 210 ? 0.182 -8.391 6.879 1 83.38 210 ARG A CA 1
ATOM 1674 C C . ARG A 1 210 ? 1.508 -9.133 6.762 1 83.38 210 ARG A C 1
ATOM 1676 O O . ARG A 1 210 ? 2.459 -8.625 6.16 1 83.38 210 ARG A O 1
ATOM 1683 N N . LYS A 1 211 ? 1.52 -10.273 7.305 1 85.25 211 LYS A N 1
ATOM 1684 C CA . LYS A 1 211 ? 2.721 -11.102 7.215 1 85.25 211 LYS A CA 1
ATOM 1685 C C . LYS A 1 211 ? 3.049 -11.438 5.762 1 85.25 211 LYS A C 1
ATOM 1687 O O . LYS A 1 211 ? 4.211 -11.391 5.355 1 85.25 211 LYS A O 1
ATOM 1692 N N . PHE A 1 212 ? 2.027 -11.734 4.949 1 90 212 PHE A N 1
ATOM 1693 C CA . PHE A 1 212 ? 2.23 -11.977 3.525 1 90 212 PHE A CA 1
ATOM 1694 C C . PHE A 1 212 ? 2.838 -10.758 2.846 1 90 212 PHE A C 1
ATOM 1696 O O . PHE A 1 212 ? 3.803 -10.875 2.088 1 90 212 PHE A O 1
ATOM 1703 N N . ASP A 1 213 ? 2.289 -9.68 3.244 1 84.5 213 ASP A N 1
ATOM 1704 C CA . ASP A 1 213 ? 2.678 -8.422 2.613 1 84.5 213 ASP A CA 1
ATOM 1705 C C . ASP A 1 213 ? 4.125 -8.07 2.943 1 84.5 213 ASP A C 1
ATOM 1707 O O . ASP A 1 213 ? 4.84 -7.508 2.107 1 84.5 213 ASP A O 1
ATOM 1711 N N . LEU A 1 214 ? 4.453 -8.352 4.137 1 82.81 214 LEU A N 1
ATOM 1712 C CA . LEU A 1 214 ? 5.754 -7.902 4.629 1 82.81 214 LEU A CA 1
ATOM 1713 C C . LEU A 1 214 ? 6.863 -8.836 4.16 1 82.81 214 LEU A C 1
ATOM 1715 O O . LEU A 1 214 ? 8.039 -8.469 4.195 1 82.81 214 LEU A O 1
ATOM 1719 N N . THR A 1 215 ? 6.512 -10.016 3.752 1 85.75 215 THR A N 1
ATOM 1720 C CA . THR A 1 215 ? 7.523 -10.969 3.295 1 85.75 215 THR A CA 1
ATOM 1721 C C . THR A 1 215 ? 7.766 -10.812 1.797 1 85.75 215 THR A C 1
ATOM 1723 O O . THR A 1 215 ? 7.246 -11.594 0.996 1 85.75 215 THR A O 1
ATOM 1726 N N . GLU A 1 216 ? 8.578 -9.898 1.455 1 87.31 216 GLU A N 1
ATOM 1727 C CA . GLU A 1 216 ? 8.734 -9.539 0.05 1 87.31 216 GLU A CA 1
ATOM 1728 C C . GLU A 1 216 ? 10.18 -9.711 -0.408 1 87.31 216 GLU A C 1
ATOM 1730 O O . GLU A 1 216 ? 10.43 -10 -1.58 1 87.31 216 GLU A O 1
ATOM 1735 N N . LEU A 1 217 ? 11.133 -9.531 0.496 1 90.31 217 LEU A N 1
ATOM 1736 C CA . LEU A 1 217 ? 12.547 -9.477 0.14 1 90.31 217 LEU A CA 1
ATOM 1737 C C . LEU A 1 217 ? 13.352 -10.477 0.964 1 90.31 217 LEU A C 1
ATOM 1739 O O . LEU A 1 217 ? 13.188 -10.555 2.184 1 90.31 217 LEU A O 1
ATOM 1743 N N . ARG A 1 218 ? 14.117 -11.258 0.245 1 90.12 218 ARG A N 1
ATOM 17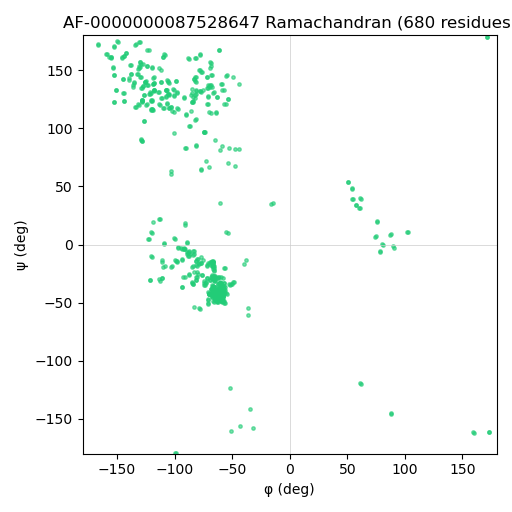44 C CA . ARG A 1 218 ? 15.062 -12.117 0.958 1 90.12 218 ARG A CA 1
ATOM 1745 C C . ARG A 1 218 ? 16.266 -11.312 1.433 1 90.12 218 ARG A C 1
ATOM 1747 O O . ARG A 1 218 ? 16.719 -10.391 0.749 1 90.12 218 ARG A O 1
ATOM 1754 N N . ARG A 1 219 ? 16.797 -11.75 2.561 1 90.19 219 ARG A N 1
ATOM 1755 C CA . ARG A 1 219 ? 17.969 -11.078 3.104 1 90.19 219 ARG A CA 1
ATOM 1756 C C . ARG A 1 219 ? 19.125 -11.086 2.104 1 90.19 219 ARG A C 1
ATOM 1758 O O . ARG A 1 219 ? 19.828 -10.086 1.951 1 90.19 219 ARG A O 1
ATOM 1765 N N . SER A 1 220 ? 19.266 -12.172 1.395 1 90.31 220 SER A N 1
ATOM 1766 C CA . SER A 1 220 ? 20.344 -12.328 0.427 1 90.31 220 SER A CA 1
ATOM 1767 C C . SER A 1 220 ? 20.172 -11.383 -0.755 1 90.31 220 SER A C 1
ATOM 1769 O O . SER A 1 220 ? 21.125 -11.117 -1.494 1 90.31 220 SER A O 1
ATOM 1771 N N . GLU A 1 221 ? 19 -10.891 -0.922 1 91.38 221 GLU A N 1
ATOM 1772 C CA . GLU A 1 221 ? 18.719 -10.031 -2.066 1 91.38 221 GLU A CA 1
ATOM 1773 C C . GLU A 1 221 ? 19 -8.57 -1.748 1 91.38 221 GLU A C 1
ATOM 1775 O O . GLU A 1 221 ? 19.016 -7.723 -2.646 1 91.38 221 GLU A O 1
ATOM 1780 N N . LEU A 1 222 ? 19.281 -8.258 -0.482 1 92.44 222 LEU A N 1
ATOM 1781 C CA . LEU A 1 222 ? 19.609 -6.895 -0.086 1 92.44 222 LEU A CA 1
ATOM 1782 C C . LEU A 1 222 ? 20.844 -6.395 -0.834 1 92.44 222 LEU A C 1
ATOM 1784 O O . LEU A 1 222 ? 20.969 -5.199 -1.105 1 92.44 222 LEU A O 1
ATOM 1788 N N . LYS A 1 223 ? 21.688 -7.316 -1.211 1 93.44 223 LYS A N 1
ATOM 1789 C CA . LYS A 1 223 ? 22.906 -6.945 -1.936 1 93.44 223 LYS A CA 1
ATOM 1790 C C . LYS A 1 223 ? 22.562 -6.273 -3.262 1 93.44 223 LYS A C 1
ATOM 1792 O O . LYS A 1 223 ? 23.281 -5.375 -3.711 1 93.44 223 LYS A O 1
ATOM 1797 N N . TYR A 1 224 ? 21.516 -6.664 -3.855 1 95.25 224 TYR A N 1
ATOM 1798 C CA . TYR A 1 224 ? 21.125 -6.082 -5.133 1 95.25 224 TYR A CA 1
ATOM 1799 C C . TYR A 1 224 ? 20.672 -4.633 -4.957 1 95.25 224 TYR A C 1
ATOM 1801 O O . TYR A 1 224 ? 20.859 -3.811 -5.855 1 95.25 224 TYR A O 1
ATOM 1809 N N . PHE A 1 225 ? 20.094 -4.32 -3.783 1 93.88 225 PHE A N 1
ATOM 1810 C CA . PHE A 1 225 ? 19.766 -2.936 -3.484 1 93.88 225 PHE A CA 1
ATOM 1811 C C . PHE A 1 225 ? 21.016 -2.084 -3.359 1 93.88 225 PHE A C 1
ATOM 1813 O O . PHE A 1 225 ? 21.062 -0.951 -3.846 1 93.88 225 PHE A O 1
ATOM 1820 N N . LYS A 1 226 ? 21.953 -2.676 -2.725 1 93.56 226 LYS A N 1
ATOM 1821 C CA . LYS A 1 226 ? 23.234 -1.97 -2.611 1 93.56 226 LYS A CA 1
ATOM 1822 C C . LYS A 1 226 ? 23.812 -1.661 -3.986 1 93.56 226 LYS A C 1
ATOM 1824 O O . LYS A 1 226 ? 24.266 -0.541 -4.242 1 93.56 226 LYS A O 1
ATOM 1829 N N . ILE A 1 227 ? 23.766 -2.594 -4.797 1 95.62 227 ILE A N 1
ATOM 1830 C CA . ILE A 1 227 ? 24.266 -2.422 -6.156 1 95.62 227 ILE A CA 1
ATOM 1831 C C . ILE A 1 227 ? 23.453 -1.331 -6.863 1 95.62 227 ILE A C 1
ATOM 1833 O O . ILE A 1 227 ? 24.031 -0.433 -7.484 1 95.62 227 ILE A O 1
ATOM 1837 N N . ALA A 1 228 ? 22.172 -1.391 -6.754 1 96.44 228 ALA A N 1
ATOM 1838 C CA . ALA A 1 228 ? 21.297 -0.425 -7.402 1 96.44 228 ALA A CA 1
ATOM 1839 C C . ALA A 1 228 ? 21.609 0.999 -6.957 1 96.44 228 ALA A C 1
ATOM 1841 O O . ALA A 1 228 ? 21.719 1.907 -7.785 1 96.44 228 ALA A O 1
ATOM 1842 N N . LEU A 1 229 ? 21.797 1.157 -5.656 1 94.56 229 LEU A N 1
ATOM 1843 C CA . LEU A 1 229 ? 22.047 2.479 -5.09 1 94.56 229 LEU A CA 1
ATOM 1844 C C . LEU A 1 229 ? 23.406 3.01 -5.52 1 94.56 229 LEU A C 1
ATOM 1846 O O . LEU A 1 229 ? 23.578 4.223 -5.68 1 94.56 229 LEU A O 1
ATOM 1850 N N . ASN A 1 230 ? 24.266 2.104 -5.762 1 94.06 230 ASN A N 1
ATOM 1851 C CA . ASN A 1 230 ? 25.609 2.5 -6.207 1 94.06 230 ASN A CA 1
ATOM 1852 C C . ASN A 1 230 ? 25.625 2.805 -7.703 1 94.06 230 ASN A C 1
ATOM 1854 O O . ASN A 1 230 ? 26.391 3.668 -8.156 1 94.06 230 ASN A O 1
ATOM 1858 N N . GLU A 1 231 ? 24.781 2.135 -8.414 1 95.38 231 GLU A N 1
ATOM 1859 C CA . GLU A 1 231 ? 24.875 2.176 -9.875 1 95.38 231 GLU A CA 1
ATOM 1860 C C . GLU A 1 231 ? 23.891 3.186 -10.453 1 95.38 231 GLU A C 1
ATOM 1862 O O . GLU A 1 231 ? 23.984 3.553 -11.625 1 95.38 231 GLU A O 1
ATOM 1867 N N . VAL A 1 232 ? 22.938 3.633 -9.68 1 95.62 232 VAL A N 1
ATOM 1868 C CA . VAL A 1 232 ? 21.844 4.438 -10.203 1 95.62 232 VAL A CA 1
ATOM 1869 C C . VAL A 1 232 ? 22.391 5.75 -10.766 1 95.62 232 VAL A C 1
ATOM 1871 O O . VAL A 1 232 ? 23.203 6.418 -10.125 1 95.62 232 VAL A O 1
ATOM 1874 N N . LYS A 1 233 ? 22.031 5.98 -11.945 1 95.69 233 LYS A N 1
ATOM 1875 C CA . LYS A 1 233 ? 22.312 7.242 -12.633 1 95.69 233 LYS A CA 1
ATOM 1876 C C . LYS A 1 233 ? 21.016 7.949 -13.016 1 95.69 233 LYS A C 1
ATOM 1878 O O . LYS A 1 233 ? 20 7.301 -13.281 1 95.69 233 LYS A O 1
ATOM 1883 N N . SER A 1 234 ? 21.078 9.266 -12.922 1 93.25 234 SER A N 1
ATOM 1884 C CA . SER A 1 234 ? 19.875 10.016 -13.25 1 93.25 234 SER A CA 1
ATOM 1885 C C . SER A 1 234 ? 20.172 11.102 -14.281 1 93.25 234 SER A C 1
ATOM 1887 O O . SER A 1 234 ? 21.234 11.711 -14.266 1 93.25 234 SER A O 1
ATOM 1889 N N . SER A 1 235 ? 19.281 11.195 -15.242 1 91.44 235 SER A N 1
ATOM 1890 C CA . SER A 1 235 ? 19.344 12.25 -16.25 1 91.44 235 SER A CA 1
ATOM 1891 C C . SER A 1 235 ? 17.938 12.719 -16.641 1 91.44 235 SER A C 1
ATOM 1893 O O . SER A 1 235 ? 17.109 11.914 -17.047 1 91.44 235 SER A O 1
ATOM 1895 N N . LYS A 1 236 ? 17.688 14.031 -16.484 1 90.12 236 LYS A N 1
ATOM 1896 C CA . LYS A 1 236 ? 16.438 14.664 -16.906 1 90.12 236 LYS A CA 1
ATOM 1897 C C . LYS A 1 236 ? 15.227 13.953 -16.312 1 90.12 236 LYS A C 1
ATOM 1899 O O . LYS A 1 236 ? 14.297 13.594 -17.031 1 90.12 236 LYS A O 1
ATOM 1904 N N . GLY A 1 237 ? 15.352 13.555 -15.109 1 90.12 237 GLY A N 1
ATOM 1905 C CA . GLY A 1 237 ? 14.219 12.984 -14.398 1 90.12 237 GLY A CA 1
ATOM 1906 C C . GLY A 1 237 ? 14.078 11.492 -14.602 1 90.12 237 GLY A C 1
ATOM 1907 O O . GLY A 1 237 ? 13.086 10.891 -14.18 1 90.12 237 GLY A O 1
ATOM 1908 N N . ARG A 1 238 ? 15.078 10.93 -15.219 1 93.94 238 ARG A N 1
ATOM 1909 C CA . ARG A 1 238 ? 15.078 9.492 -15.477 1 93.94 238 ARG A CA 1
ATOM 1910 C C . ARG A 1 238 ? 16.188 8.797 -14.703 1 93.94 238 ARG A C 1
ATOM 1912 O O . ARG A 1 238 ? 17.344 9.234 -14.727 1 93.94 238 ARG A O 1
ATOM 1919 N N . ALA A 1 239 ? 15.812 7.73 -14.031 1 96.56 239 ALA A N 1
ATOM 1920 C CA . ALA A 1 239 ? 16.797 6.949 -13.289 1 96.56 239 ALA A CA 1
ATOM 1921 C C . ALA A 1 239 ? 17.078 5.617 -13.977 1 96.56 239 ALA A C 1
ATOM 1923 O O . ALA A 1 239 ? 16.156 4.945 -14.445 1 96.56 239 ALA A O 1
ATOM 1924 N N . TYR A 1 240 ? 18.375 5.309 -14.094 1 97.62 240 TYR A N 1
ATOM 1925 C CA . TYR A 1 240 ? 18.828 4.066 -14.711 1 97.62 240 TYR A CA 1
ATOM 1926 C C . TYR A 1 240 ? 19.719 3.275 -13.75 1 97.62 240 TYR A C 1
ATOM 1928 O O . TYR A 1 240 ? 20.562 3.848 -13.055 1 97.62 240 TYR A O 1
ATOM 1936 N N . ALA A 1 241 ? 19.484 1.979 -13.719 1 98.12 241 ALA A N 1
ATOM 1937 C CA . ALA A 1 241 ? 20.359 1.134 -12.914 1 98.12 241 ALA A CA 1
ATOM 1938 C C . ALA A 1 241 ? 20.422 -0.283 -13.477 1 98.12 241 ALA A C 1
ATOM 1940 O O . ALA A 1 241 ? 19.391 -0.935 -13.656 1 98.12 241 ALA A O 1
ATOM 1941 N N . HIS A 1 242 ? 21.609 -0.717 -13.789 1 98.38 242 HIS A N 1
ATOM 1942 C CA . HIS A 1 242 ? 21.844 -2.109 -14.156 1 98.38 242 HIS A CA 1
ATOM 1943 C C . HIS A 1 242 ? 22.422 -2.898 -12.984 1 98.38 242 HIS A C 1
ATOM 1945 O O . HIS A 1 242 ? 23.469 -2.543 -12.445 1 98.38 242 HIS A O 1
ATOM 1951 N N . ILE A 1 243 ? 21.828 -4.023 -12.641 1 97.88 243 ILE A N 1
ATOM 1952 C CA . ILE A 1 243 ? 22.125 -4.73 -11.406 1 97.88 243 ILE A CA 1
ATOM 1953 C C . ILE A 1 243 ? 23.109 -5.875 -11.688 1 97.88 243 ILE A C 1
ATOM 1955 O O . ILE A 1 243 ? 23.75 -6.395 -10.766 1 97.88 243 ILE A O 1
ATOM 1959 N N . GLY A 1 244 ? 23.312 -6.25 -12.906 1 96.75 244 GLY A N 1
ATOM 1960 C CA . GLY A 1 244 ? 24.109 -7.41 -13.25 1 96.75 244 GLY A CA 1
ATOM 1961 C C . GLY A 1 244 ? 23.312 -8.703 -13.281 1 96.75 244 GLY A C 1
ATOM 1962 O O . GLY A 1 244 ? 22.156 -8.711 -13.703 1 96.75 244 GLY A O 1
ATOM 1963 N N . ARG A 1 245 ? 23.938 -9.781 -12.898 1 96.25 245 ARG A N 1
ATOM 1964 C CA . ARG A 1 245 ? 23.266 -11.078 -12.906 1 96.25 245 ARG A CA 1
ATOM 1965 C C . ARG A 1 245 ? 22.406 -11.258 -11.656 1 96.25 245 ARG A C 1
ATOM 1967 O O . ARG A 1 245 ? 22.844 -10.984 -10.539 1 96.25 245 ARG A O 1
ATOM 1974 N N . VAL A 1 246 ? 21.203 -11.617 -11.875 1 94.69 246 VAL A N 1
ATOM 1975 C CA . VAL A 1 246 ? 20.281 -11.828 -10.766 1 94.69 246 VAL A CA 1
ATOM 1976 C C . VAL A 1 246 ? 19.703 -13.234 -10.844 1 94.69 246 VAL A C 1
ATOM 1978 O O . VAL A 1 246 ? 19.625 -13.828 -11.922 1 94.69 246 VAL A O 1
ATOM 1981 N N . GLY A 1 247 ? 19.297 -13.781 -9.656 1 87.31 247 GLY A N 1
ATOM 1982 C CA . GLY A 1 247 ? 18.672 -15.094 -9.609 1 87.31 247 GLY A CA 1
ATOM 1983 C C . GLY A 1 247 ? 17.266 -15.102 -10.211 1 87.31 247 GLY A C 1
ATOM 1984 O O . GLY A 1 247 ? 16.922 -16.016 -10.953 1 87.31 247 GLY A O 1
ATOM 1985 N N . THR A 1 248 ? 16.5 -14.117 -9.914 1 87.25 248 THR A N 1
ATOM 1986 C CA . THR A 1 248 ? 15.148 -13.969 -10.445 1 87.25 248 THR A CA 1
ATOM 1987 C C . THR A 1 248 ? 14.883 -12.516 -10.836 1 87.25 248 THR A C 1
ATOM 1989 O O . THR A 1 248 ? 15.352 -11.594 -10.172 1 87.25 248 THR A O 1
ATOM 1992 N N . PRO A 1 249 ? 14.039 -12.375 -11.93 1 91.25 249 PRO A N 1
ATOM 1993 C CA . PRO A 1 249 ? 13.727 -11.008 -12.344 1 91.25 249 PRO A CA 1
ATOM 1994 C C . PRO A 1 249 ? 12.875 -10.258 -11.32 1 91.25 249 PRO A C 1
ATOM 1996 O O . PRO A 1 249 ? 12.758 -9.031 -11.398 1 91.25 249 PRO A O 1
ATOM 1999 N N . ASP A 1 250 ? 12.312 -10.93 -10.398 1 87.88 250 ASP A N 1
ATOM 2000 C CA . ASP A 1 250 ? 11.414 -10.328 -9.422 1 87.88 250 ASP A CA 1
ATOM 2001 C C . ASP A 1 250 ? 12.133 -9.234 -8.625 1 87.88 250 ASP A C 1
ATOM 2003 O O . ASP A 1 250 ? 11.523 -8.227 -8.266 1 87.88 250 ASP A O 1
ATOM 2007 N N . ILE A 1 251 ? 13.375 -9.438 -8.375 1 92.94 251 ILE A N 1
ATOM 2008 C CA . ILE A 1 251 ? 14.141 -8.477 -7.59 1 92.94 251 ILE A CA 1
ATOM 2009 C C . ILE A 1 251 ? 14.258 -7.164 -8.359 1 92.94 251 ILE A C 1
ATOM 2011 O O . ILE A 1 251 ? 14.297 -6.09 -7.754 1 92.94 251 ILE A O 1
ATOM 2015 N N . LEU A 1 252 ? 14.266 -7.258 -9.703 1 95.94 252 LEU A N 1
ATOM 2016 C CA . LEU A 1 252 ? 14.344 -6.051 -10.516 1 95.94 252 LEU A CA 1
ATOM 2017 C C . LEU A 1 252 ? 13.07 -5.223 -10.375 1 95.94 252 LEU A C 1
ATOM 2019 O O . LEU A 1 252 ? 13.125 -3.988 -10.359 1 95.94 252 LEU A O 1
ATOM 2023 N N . VAL A 1 253 ? 11.969 -5.91 -10.258 1 92.44 253 VAL A N 1
ATOM 2024 C CA . VAL A 1 253 ? 10.68 -5.25 -10.078 1 92.44 253 VAL A CA 1
ATOM 2025 C C . VAL A 1 253 ? 10.664 -4.5 -8.75 1 92.44 253 VAL A C 1
ATOM 2027 O O . VAL A 1 253 ? 10.273 -3.33 -8.688 1 92.44 253 VAL A O 1
ATOM 2030 N N . ILE A 1 254 ? 11.125 -5.113 -7.695 1 91.38 254 ILE A N 1
ATOM 2031 C CA . ILE A 1 254 ? 11.125 -4.535 -6.355 1 91.38 254 ILE A CA 1
ATOM 2032 C C . ILE A 1 254 ? 12.023 -3.301 -6.324 1 91.38 254 ILE A C 1
ATOM 2034 O O . ILE A 1 254 ? 11.641 -2.26 -5.789 1 91.38 254 ILE A O 1
ATOM 2038 N N . ILE A 1 255 ? 13.141 -3.438 -6.961 1 95.44 255 ILE A N 1
ATOM 2039 C CA . ILE A 1 255 ? 14.094 -2.336 -6.988 1 95.44 255 ILE A CA 1
ATOM 2040 C C . ILE A 1 255 ? 13.516 -1.174 -7.797 1 95.44 255 ILE A C 1
ATOM 2042 O O . ILE A 1 255 ? 13.625 -0.014 -7.395 1 95.44 255 ILE A O 1
ATOM 2046 N N . ALA A 1 256 ? 12.922 -1.492 -8.898 1 96.19 256 ALA A N 1
ATOM 2047 C CA . ALA A 1 256 ? 12.305 -0.457 -9.719 1 96.19 256 ALA A CA 1
ATOM 2048 C C . ALA A 1 256 ? 11.219 0.283 -8.945 1 96.19 256 ALA A C 1
ATOM 2050 O O . ALA A 1 256 ? 11.125 1.511 -9.008 1 96.19 256 ALA A O 1
ATOM 2051 N N . ASP A 1 257 ? 10.453 -0.423 -8.273 1 91.5 257 ASP A N 1
ATOM 2052 C CA . ASP A 1 257 ? 9.391 0.168 -7.465 1 91.5 257 ASP A CA 1
ATOM 2053 C C . ASP A 1 257 ? 9.961 1.065 -6.371 1 91.5 257 ASP A C 1
ATOM 2055 O O . ASP A 1 257 ? 9.422 2.137 -6.094 1 91.5 257 ASP A O 1
ATOM 2059 N N . PHE A 1 258 ? 10.977 0.645 -5.762 1 92.19 258 PHE A N 1
ATOM 2060 C CA . PHE A 1 258 ? 11.633 1.432 -4.727 1 92.19 258 PHE A CA 1
ATOM 2061 C C . PHE A 1 258 ? 12.125 2.762 -5.289 1 92.19 258 PHE A C 1
ATOM 2063 O O . PHE A 1 258 ? 11.852 3.82 -4.719 1 92.19 258 PHE A O 1
ATOM 2070 N N . LEU A 1 259 ? 12.797 2.65 -6.402 1 94.56 259 LEU A N 1
ATOM 2071 C CA . LEU A 1 259 ? 13.359 3.85 -7.012 1 94.56 259 LEU A CA 1
ATOM 2072 C C . LEU A 1 259 ? 12.258 4.773 -7.516 1 94.56 259 LEU A C 1
ATOM 2074 O O . LEU A 1 259 ? 12.445 5.992 -7.578 1 94.56 259 LEU A O 1
ATOM 2078 N N . ASN A 1 260 ? 11.172 4.16 -7.816 1 92.81 260 ASN A N 1
ATOM 2079 C CA . ASN A 1 260 ? 10.031 4.926 -8.297 1 92.81 260 ASN A CA 1
ATOM 2080 C C . ASN A 1 260 ? 9.477 5.84 -7.203 1 92.81 260 ASN A C 1
ATOM 2082 O O . ASN A 1 260 ? 8.703 6.758 -7.488 1 92.81 260 ASN A O 1
ATOM 2086 N N . HIS A 1 261 ? 9.859 5.617 -5.98 1 91.25 261 HIS A N 1
ATOM 2087 C CA . HIS A 1 261 ? 9.391 6.426 -4.859 1 91.25 261 HIS A CA 1
ATOM 2088 C C . HIS A 1 261 ? 10.328 7.594 -4.594 1 91.25 261 HIS A C 1
ATOM 2090 O O . HIS A 1 261 ? 10.07 8.414 -3.707 1 91.25 261 HIS A O 1
ATOM 2096 N N . VAL A 1 262 ? 11.383 7.652 -5.324 1 91.88 262 VAL A N 1
ATOM 2097 C CA . VAL A 1 262 ? 12.352 8.727 -5.145 1 91.88 262 VAL A CA 1
ATOM 2098 C C . VAL A 1 262 ? 11.883 9.984 -5.879 1 91.88 262 VAL A C 1
ATOM 2100 O O . VAL A 1 262 ? 11.508 9.914 -7.051 1 91.88 262 VAL A O 1
ATOM 2103 N N . ASP A 1 263 ? 11.961 11.047 -5.113 1 89.69 263 ASP A N 1
ATOM 2104 C CA . ASP A 1 263 ? 11.531 12.328 -5.66 1 89.69 263 ASP A CA 1
ATOM 2105 C C . ASP A 1 263 ? 12.328 12.688 -6.91 1 89.69 263 ASP A C 1
ATOM 2107 O O . ASP A 1 263 ? 13.531 12.414 -6.984 1 89.69 263 ASP A O 1
ATOM 2111 N N . LYS A 1 264 ? 11.656 13.211 -7.953 1 87.44 264 LYS A N 1
ATOM 2112 C CA . LYS A 1 264 ? 12.211 13.742 -9.195 1 87.44 264 LYS A CA 1
ATOM 2113 C C . LYS A 1 264 ? 12.562 12.625 -10.164 1 87.44 264 LYS A C 1
ATOM 2115 O O . LYS A 1 264 ? 13.141 12.867 -11.227 1 87.44 264 LYS A O 1
ATOM 2120 N N . PHE A 1 265 ? 12.336 11.367 -9.805 1 91.06 265 PHE A N 1
ATOM 2121 C CA . PHE A 1 265 ? 12.406 10.281 -10.773 1 91.06 265 PHE A CA 1
ATOM 2122 C C . PHE A 1 265 ? 11.062 10.094 -11.477 1 91.06 265 PHE A C 1
ATOM 2124 O O . PHE A 1 265 ? 10.164 9.438 -10.938 1 91.06 265 PHE A O 1
ATOM 2131 N N . ASP A 1 266 ? 11.031 10.586 -12.625 1 88.5 266 ASP A N 1
ATOM 2132 C CA . ASP A 1 266 ? 9.805 10.461 -13.414 1 88.5 266 ASP A CA 1
ATOM 2133 C C . ASP A 1 266 ? 9.758 9.109 -14.125 1 88.5 266 ASP A C 1
ATOM 2135 O O . ASP A 1 266 ? 8.672 8.578 -14.391 1 88.5 266 ASP A O 1
ATOM 2139 N N . TRP A 1 267 ? 10.922 8.68 -14.492 1 92.44 267 TRP A N 1
ATOM 2140 C CA . TRP A 1 267 ? 11.109 7.375 -15.109 1 92.44 267 TRP A CA 1
ATOM 2141 C C . TRP A 1 267 ? 12.156 6.562 -14.344 1 92.44 267 TRP A C 1
ATOM 2143 O O . TRP A 1 267 ? 13.164 7.109 -13.891 1 92.44 267 TRP A O 1
ATOM 2153 N N . VAL A 1 268 ? 11.852 5.32 -14.227 1 96.44 268 VAL A N 1
ATOM 2154 C CA . VAL A 1 268 ? 12.82 4.41 -13.641 1 96.44 268 VAL A CA 1
ATOM 2155 C C . VAL A 1 268 ? 13.023 3.205 -14.555 1 96.44 268 VAL A C 1
ATOM 2157 O O . VAL A 1 268 ? 12.055 2.561 -14.969 1 96.44 268 VAL A O 1
ATOM 2160 N N . LEU A 1 269 ? 14.219 2.963 -14.93 1 97.75 269 LEU A N 1
ATOM 2161 C CA . LEU A 1 269 ? 14.609 1.78 -15.695 1 97.75 269 LEU A CA 1
ATOM 2162 C C . LEU A 1 269 ? 15.633 0.948 -14.922 1 97.75 269 LEU A C 1
ATOM 2164 O O . LEU A 1 269 ? 16.75 1.404 -14.68 1 97.75 269 LEU A O 1
ATOM 2168 N N . VAL A 1 270 ? 15.266 -0.24 -14.578 1 98.44 270 VAL A N 1
ATOM 2169 C CA . VAL A 1 270 ? 16.156 -1.167 -13.875 1 98.44 270 VAL A CA 1
ATOM 2170 C C . VAL A 1 270 ? 16.328 -2.438 -14.703 1 98.44 270 VAL A C 1
ATOM 2172 O O . VAL A 1 270 ? 15.352 -3.029 -15.164 1 98.44 270 VAL A O 1
ATOM 2175 N N . SER A 1 271 ? 17.578 -2.83 -14.875 1 98.5 271 SER A N 1
ATOM 2176 C CA . SER A 1 271 ? 17.797 -4.02 -15.688 1 98.5 271 SER A CA 1
ATOM 2177 C C . SER A 1 271 ? 18.719 -5.012 -14.969 1 98.5 271 SER A C 1
ATOM 2179 O O . SER A 1 271 ? 19.406 -4.648 -14.008 1 98.5 271 SER A O 1
ATOM 2181 N N . GLY A 1 272 ? 18.641 -6.176 -15.32 1 98 272 GLY A N 1
ATOM 2182 C CA . GLY A 1 272 ? 19.469 -7.277 -14.875 1 98 272 GLY A CA 1
ATOM 2183 C C . GLY A 1 272 ? 19.469 -8.461 -15.828 1 98 272 GLY A C 1
ATOM 2184 O O . GLY A 1 272 ? 18.641 -8.523 -16.734 1 98 272 GLY A O 1
ATOM 2185 N N . ILE A 1 273 ? 20.453 -9.312 -15.617 1 97.38 273 ILE A N 1
ATOM 2186 C CA . ILE A 1 273 ? 20.578 -10.492 -16.469 1 97.38 273 ILE A CA 1
ATOM 2187 C C . ILE A 1 273 ? 20.078 -11.727 -15.719 1 97.38 273 ILE A C 1
ATOM 2189 O O . ILE A 1 273 ? 20.609 -12.055 -14.648 1 97.38 273 ILE A O 1
ATOM 2193 N N . SER A 1 274 ? 19.109 -12.32 -16.203 1 94.56 274 SER A N 1
ATOM 2194 C CA . SER A 1 274 ? 18.594 -13.586 -15.688 1 94.56 274 SER A CA 1
ATOM 2195 C C . SER A 1 274 ? 18.656 -14.68 -16.75 1 94.56 274 SER A C 1
ATOM 2197 O O . SER A 1 274 ? 17.969 -14.617 -17.766 1 94.56 274 SER A O 1
ATOM 2199 N N . GLY A 1 275 ? 19.484 -15.734 -16.422 1 92.38 275 GLY A N 1
ATOM 2200 C CA . GLY A 1 275 ? 19.781 -16.688 -17.484 1 92.38 275 GLY A CA 1
ATOM 2201 C C . GLY A 1 275 ? 20.5 -16.062 -18.672 1 92.38 275 GLY A C 1
ATOM 2202 O O . GLY A 1 275 ? 21.578 -15.477 -18.5 1 92.38 275 GLY A O 1
ATOM 2203 N N . GLU A 1 276 ? 19.859 -16.141 -19.828 1 93.75 276 GLU A N 1
ATOM 2204 C CA . GLU A 1 276 ? 20.453 -15.602 -21.031 1 93.75 276 GLU A CA 1
ATOM 2205 C C . GLU A 1 276 ? 19.672 -14.406 -21.562 1 93.75 276 GLU A C 1
ATOM 2207 O O . GLU A 1 276 ? 19.781 -14.047 -22.734 1 93.75 276 GLU A O 1
ATOM 2212 N N . LYS A 1 277 ? 18.953 -13.836 -20.672 1 96.25 277 LYS A N 1
ATOM 2213 C CA . LYS A 1 277 ? 18.109 -12.719 -21.094 1 96.25 277 LYS A CA 1
ATOM 2214 C C . LYS A 1 277 ? 18.391 -11.477 -20.234 1 96.25 277 LYS A C 1
ATOM 2216 O O . LYS A 1 277 ? 18.625 -11.586 -19.031 1 96.25 277 LYS A O 1
ATOM 2221 N N . LEU A 1 278 ? 18.391 -10.383 -20.953 1 97.19 278 LEU A N 1
ATOM 2222 C CA . LEU A 1 278 ? 18.328 -9.109 -20.25 1 97.19 278 LEU A CA 1
ATOM 2223 C C . LEU A 1 278 ? 16.891 -8.727 -19.938 1 97.19 278 LEU A C 1
ATOM 2225 O O . LEU A 1 278 ? 16.047 -8.68 -20.828 1 97.19 278 LEU A O 1
ATOM 2229 N N . VAL A 1 279 ? 16.625 -8.531 -18.719 1 97.88 279 VAL A N 1
ATOM 2230 C CA . VAL A 1 279 ? 15.305 -8.094 -18.297 1 97.88 279 VAL A CA 1
ATOM 2231 C C . VAL A 1 279 ? 15.352 -6.613 -17.906 1 97.88 279 VAL A C 1
ATOM 2233 O O . VAL A 1 279 ? 16.219 -6.188 -17.156 1 97.88 279 VAL A O 1
ATOM 2236 N N . VAL A 1 280 ? 14.445 -5.824 -18.453 1 97.94 280 VAL A N 1
ATOM 2237 C CA . VAL A 1 280 ? 14.352 -4.402 -18.125 1 97.94 280 VAL A CA 1
ATOM 2238 C C . VAL A 1 280 ? 12.977 -4.094 -17.547 1 97.94 280 VAL A C 1
ATOM 2240 O O . VAL A 1 280 ? 11.953 -4.391 -18.172 1 97.94 280 VAL A O 1
ATOM 2243 N N . ILE A 1 281 ? 12.953 -3.521 -16.375 1 97.69 281 ILE A N 1
ATOM 2244 C CA . ILE A 1 281 ? 11.719 -3.096 -15.734 1 97.69 281 ILE A CA 1
ATOM 2245 C C . ILE A 1 281 ? 11.578 -1.578 -15.828 1 97.69 281 ILE A C 1
ATOM 2247 O O . ILE A 1 281 ? 12.508 -0.842 -15.492 1 97.69 281 ILE A O 1
ATOM 2251 N N . LEU A 1 282 ? 10.438 -1.146 -16.281 1 96.38 282 LEU A N 1
ATOM 2252 C CA . LEU A 1 282 ? 10.18 0.281 -16.438 1 96.38 282 LEU A CA 1
ATOM 2253 C C . LEU A 1 282 ? 9.016 0.721 -15.547 1 96.38 282 LEU A C 1
ATOM 2255 O O . LEU A 1 282 ? 8.008 0.02 -15.445 1 96.38 282 LEU A O 1
ATOM 2259 N N . ARG A 1 283 ? 9.18 1.855 -14.805 1 93.06 283 ARG A N 1
ATOM 2260 C CA . ARG A 1 283 ? 8.133 2.482 -14 1 93.06 283 ARG A CA 1
ATOM 2261 C C . ARG A 1 283 ? 8.031 3.973 -14.305 1 93.06 283 ARG A C 1
ATOM 2263 O O . ARG A 1 283 ? 9.047 4.629 -14.57 1 93.06 283 ARG A O 1
ATOM 2270 N N . CYS A 1 284 ? 6.887 4.48 -14.289 1 88.44 284 CYS A N 1
ATOM 2271 C CA . CYS A 1 284 ? 6.633 5.914 -14.375 1 88.44 284 CYS A CA 1
ATOM 2272 C C . CYS A 1 284 ? 5.324 6.277 -13.688 1 88.44 284 CYS A C 1
ATOM 2274 O O . CYS A 1 284 ? 4.641 5.406 -13.141 1 88.44 284 CYS A O 1
ATOM 2276 N N . ASP A 1 285 ? 5.016 7.523 -13.492 1 77.88 285 ASP A N 1
ATOM 2277 C CA . ASP A 1 285 ? 3.814 7.953 -12.781 1 77.88 285 ASP A CA 1
ATOM 2278 C C . ASP A 1 285 ? 2.561 7.66 -13.602 1 77.88 285 ASP A C 1
ATOM 2280 O O . ASP A 1 285 ? 1.463 7.547 -13.047 1 77.88 285 ASP A O 1
ATOM 2284 N N . GLY A 1 286 ? 2.602 7.395 -14.93 1 71.88 286 GLY A N 1
ATOM 2285 C CA . GLY A 1 286 ? 1.495 6.957 -15.766 1 71.88 286 GLY A CA 1
ATOM 2286 C C . GLY A 1 286 ? 0.56 8.086 -16.156 1 71.88 286 GLY A C 1
ATOM 2287 O O . GLY A 1 286 ? -0.447 7.859 -16.828 1 71.88 286 GLY A O 1
ATOM 2288 N N . TYR A 1 287 ? 0.728 9.266 -15.656 1 72.44 287 TYR A N 1
ATOM 2289 C CA . TYR A 1 287 ? -0.157 10.383 -15.945 1 72.44 287 TYR A CA 1
ATOM 2290 C C . TYR A 1 287 ? 0.151 10.984 -17.312 1 72.44 287 TYR A C 1
ATOM 2292 O O . TYR A 1 287 ? -0.728 11.07 -18.172 1 72.44 287 TYR A O 1
ATOM 2300 N N . ARG A 1 288 ? 1.311 11.344 -17.531 1 71.56 288 ARG A N 1
ATOM 2301 C CA . ARG A 1 288 ? 1.709 11.945 -18.812 1 71.56 288 ARG A CA 1
ATOM 2302 C C . ARG A 1 288 ? 2.588 10.992 -19.609 1 71.56 288 ARG A C 1
ATOM 2304 O O . ARG A 1 288 ? 2.906 11.266 -20.766 1 71.56 288 ARG A O 1
ATOM 2311 N N . LYS A 1 289 ? 2.781 9.891 -19.016 1 78.94 289 LYS A N 1
ATOM 2312 C CA . LYS A 1 289 ? 3.76 8.969 -19.594 1 78.94 289 LYS A CA 1
ATOM 2313 C C . LYS A 1 289 ? 3.184 7.562 -19.719 1 78.94 289 LYS A C 1
ATOM 2315 O O . LYS A 1 289 ? 2.209 7.227 -19.031 1 78.94 289 LYS A O 1
ATOM 2320 N N . ASN A 1 290 ? 3.68 6.797 -20.703 1 86.38 290 ASN A N 1
ATOM 2321 C CA . ASN A 1 290 ? 3.248 5.426 -20.938 1 86.38 290 ASN A CA 1
ATOM 2322 C C . ASN A 1 290 ? 4.434 4.465 -20.984 1 86.38 290 ASN A C 1
ATOM 2324 O O . ASN A 1 290 ? 5.137 4.391 -22 1 86.38 290 ASN A O 1
ATOM 2328 N N . ALA A 1 291 ? 4.57 3.725 -19.984 1 89.88 291 ALA A N 1
ATOM 2329 C CA . ALA A 1 291 ? 5.707 2.818 -19.844 1 89.88 291 ALA A CA 1
ATOM 2330 C C . ALA A 1 291 ? 5.652 1.707 -20.891 1 89.88 291 ALA A C 1
ATOM 2332 O O . ALA A 1 291 ? 6.676 1.335 -21.453 1 89.88 291 ALA A O 1
ATOM 2333 N N . GLY A 1 292 ? 4.496 1.245 -21.141 1 89.81 292 GLY A N 1
ATOM 2334 C CA . GLY A 1 292 ? 4.344 0.19 -22.125 1 89.81 292 GLY A CA 1
ATOM 2335 C C . GLY A 1 292 ? 4.758 0.614 -23.531 1 89.81 292 GLY A C 1
ATOM 2336 O O . GLY A 1 292 ? 5.512 -0.097 -24.203 1 89.81 292 GLY A O 1
ATOM 2337 N N . ASN A 1 293 ? 4.27 1.711 -23.922 1 89.75 293 ASN A N 1
ATOM 2338 C CA . ASN A 1 293 ? 4.625 2.246 -25.234 1 89.75 293 ASN A CA 1
ATOM 2339 C C . ASN A 1 293 ? 6.121 2.512 -25.344 1 89.75 293 ASN A C 1
ATOM 2341 O O . ASN A 1 293 ? 6.738 2.201 -26.359 1 89.75 293 ASN A O 1
ATOM 2345 N N . PHE A 1 294 ? 6.633 3.057 -24.391 1 92.69 294 PHE A N 1
ATOM 2346 C CA . PHE A 1 294 ? 8.062 3.344 -24.375 1 92.69 294 PHE A CA 1
ATOM 2347 C C . PHE A 1 294 ? 8.875 2.057 -24.438 1 92.69 294 PHE A C 1
ATOM 2349 O O . PHE A 1 294 ? 9.867 1.985 -25.172 1 92.69 294 PHE A O 1
ATOM 2356 N N . ALA A 1 295 ? 8.492 1.063 -23.703 1 94.12 295 ALA A N 1
ATOM 2357 C CA . ALA A 1 295 ? 9.18 -0.227 -23.719 1 94.12 295 ALA A CA 1
ATOM 2358 C C . ALA A 1 295 ? 9.156 -0.842 -25.109 1 94.12 295 ALA A C 1
ATOM 2360 O O . ALA A 1 295 ? 10.18 -1.343 -25.594 1 94.12 295 ALA A O 1
ATOM 2361 N N . ARG A 1 296 ? 8.047 -0.811 -25.719 1 92.56 296 ARG A N 1
ATOM 2362 C CA . ARG A 1 296 ? 7.906 -1.364 -27.062 1 92.56 296 ARG A CA 1
ATOM 2363 C C . ARG A 1 296 ? 8.789 -0.617 -28.062 1 92.56 296 ARG A C 1
ATOM 2365 O O . ARG A 1 296 ? 9.508 -1.236 -28.844 1 92.56 296 ARG A O 1
ATOM 2372 N N . LYS A 1 297 ? 8.703 0.663 -28.031 1 93.31 297 LYS A N 1
ATOM 2373 C CA . LYS A 1 297 ? 9.453 1.496 -28.969 1 93.31 297 LYS A CA 1
ATOM 2374 C C . LYS A 1 297 ? 10.961 1.301 -28.781 1 93.31 297 LYS A C 1
ATOM 2376 O O . LYS A 1 297 ? 11.711 1.324 -29.766 1 93.31 297 LYS A O 1
ATOM 2381 N N . THR A 1 298 ? 11.398 1.075 -27.625 1 93.44 298 THR A N 1
ATOM 2382 C CA . THR A 1 298 ? 12.82 1.093 -27.297 1 93.44 298 THR A CA 1
ATOM 2383 C C . THR A 1 298 ? 13.414 -0.309 -27.391 1 93.44 298 THR A C 1
ATOM 2385 O O . THR A 1 298 ? 14.547 -0.478 -27.859 1 93.44 298 THR A O 1
ATOM 2388 N N . PHE A 1 299 ? 12.617 -1.337 -26.984 1 95.19 299 PHE A N 1
ATOM 2389 C CA . PHE A 1 299 ? 13.258 -2.623 -26.75 1 95.19 299 PHE A CA 1
ATOM 2390 C C . PHE A 1 299 ? 12.672 -3.699 -27.656 1 95.19 299 PHE A C 1
ATOM 2392 O O . PHE A 1 299 ? 13.219 -4.797 -27.766 1 95.19 299 PHE A O 1
ATOM 2399 N N . ALA A 1 300 ? 11.586 -3.465 -28.344 1 92 300 ALA A N 1
ATOM 2400 C CA . ALA A 1 300 ? 10.891 -4.492 -29.125 1 92 300 ALA A CA 1
ATOM 2401 C C . ALA A 1 300 ? 11.781 -5.043 -30.234 1 92 300 ALA A C 1
ATOM 2403 O O . ALA A 1 300 ? 11.617 -6.191 -30.656 1 92 300 ALA A O 1
ATOM 2404 N N . GLU A 1 301 ? 12.672 -4.242 -30.688 1 92.56 301 GLU A N 1
ATOM 2405 C CA . GLU A 1 301 ? 13.578 -4.68 -31.75 1 92.56 301 GLU A CA 1
ATOM 2406 C C . GLU A 1 301 ? 14.508 -5.785 -31.266 1 92.56 301 GLU A C 1
ATOM 2408 O O . GLU A 1 301 ? 15.023 -6.57 -32.062 1 92.56 301 GLU A O 1
ATOM 2413 N N . TYR A 1 302 ? 14.641 -5.914 -29.953 1 93.94 302 TYR A N 1
ATOM 2414 C CA . TYR A 1 302 ? 15.609 -6.859 -29.406 1 93.94 302 TYR A CA 1
ATOM 2415 C C . TYR A 1 302 ? 14.914 -8.039 -28.734 1 93.94 302 TYR A C 1
ATOM 2417 O O . TYR A 1 302 ? 15.562 -9.016 -28.359 1 93.94 302 TYR A O 1
ATOM 2425 N N . GLY A 1 303 ? 13.664 -7.941 -28.469 1 93.62 303 GLY A N 1
ATOM 2426 C CA . GLY A 1 303 ? 12.922 -8.977 -27.781 1 93.62 303 GLY A CA 1
ATOM 2427 C C . GLY A 1 303 ? 11.5 -8.562 -27.422 1 93.62 303 GLY A C 1
ATOM 2428 O O . GLY A 1 303 ? 10.93 -7.68 -28.078 1 93.62 303 GLY A O 1
ATOM 2429 N N . SER A 1 304 ? 10.938 -9.266 -26.5 1 92.75 304 SER A N 1
ATOM 2430 C CA . SER A 1 304 ? 9.586 -8.953 -26.047 1 92.75 304 SER A CA 1
ATOM 2431 C C . SER A 1 304 ? 9.578 -7.75 -25.109 1 92.75 304 SER A C 1
ATOM 2433 O O . SER A 1 304 ? 10.398 -7.656 -24.203 1 92.75 304 SER A O 1
ATOM 2435 N N . ALA A 1 305 ? 8.68 -6.84 -25.422 1 92.88 305 ALA A N 1
ATOM 2436 C CA . ALA A 1 305 ? 8.594 -5.621 -24.625 1 92.88 305 ALA A CA 1
ATOM 2437 C C . ALA A 1 305 ? 7.176 -5.062 -24.625 1 92.88 305 ALA A C 1
ATOM 2439 O O . ALA A 1 305 ? 6.52 -5.023 -25.656 1 92.88 305 ALA A O 1
ATOM 2440 N N . GLY A 1 306 ? 6.695 -4.715 -23.453 1 88.12 306 GLY A N 1
ATOM 2441 C CA . GLY A 1 306 ? 5.363 -4.141 -23.328 1 88.12 306 GLY A CA 1
ATOM 2442 C C . GLY A 1 306 ? 4.91 -4.008 -21.891 1 88.12 306 GLY A C 1
ATOM 2443 O O . GLY A 1 306 ? 5.703 -4.191 -20.953 1 88.12 306 GLY A O 1
ATOM 2444 N N . GLY A 1 307 ? 3.713 -3.469 -21.672 1 83.19 307 GLY A N 1
ATOM 2445 C CA . GLY A 1 307 ? 3.143 -3.268 -20.344 1 83.19 307 GLY A CA 1
ATOM 2446 C C . GLY A 1 307 ? 2.037 -2.23 -20.328 1 83.19 307 GLY A C 1
ATOM 2447 O O . GLY A 1 307 ? 1.394 -1.98 -21.344 1 83.19 307 GLY A O 1
ATOM 2448 N N . HIS A 1 308 ? 1.802 -1.788 -19.125 1 79.44 308 HIS A N 1
ATOM 2449 C CA . HIS A 1 308 ? 0.764 -0.785 -18.922 1 79.44 308 HIS A CA 1
ATOM 2450 C C . HIS A 1 308 ? 1.363 0.613 -18.812 1 79.44 308 HIS A C 1
ATOM 2452 O O . HIS A 1 308 ? 2.568 0.794 -19 1 79.44 308 HIS A O 1
ATOM 2458 N N . ARG A 1 309 ? 0.476 1.578 -18.609 1 80.62 309 ARG A N 1
ATOM 2459 C CA . ARG A 1 309 ? 0.88 2.98 -18.578 1 80.62 309 ARG A CA 1
ATOM 2460 C C . ARG A 1 309 ? 1.924 3.23 -17.5 1 80.62 309 ARG A C 1
ATOM 2462 O O . ARG A 1 309 ? 2.879 3.979 -17.703 1 80.62 309 ARG A O 1
ATOM 2469 N N . GLU A 1 310 ? 1.823 2.562 -16.359 1 85.69 310 GLU A N 1
ATOM 2470 C CA . GLU A 1 310 ? 2.676 2.891 -15.227 1 85.69 310 GLU A CA 1
ATOM 2471 C C . GLU A 1 310 ? 3.812 1.881 -15.078 1 85.69 310 GLU A C 1
ATOM 2473 O O . GLU A 1 310 ? 4.785 2.135 -14.367 1 85.69 310 GLU A O 1
ATOM 2478 N N . ALA A 1 311 ? 3.617 0.74 -15.703 1 88.69 311 ALA A N 1
ATOM 2479 C CA . ALA A 1 311 ? 4.547 -0.367 -15.484 1 88.69 311 ALA A CA 1
ATOM 2480 C C . ALA A 1 311 ? 4.738 -1.178 -16.766 1 88.69 311 ALA A C 1
ATOM 2482 O O . ALA A 1 311 ? 3.768 -1.537 -17.438 1 88.69 311 ALA A O 1
ATOM 2483 N N . ALA A 1 312 ? 5.996 -1.416 -17.109 1 92.12 312 ALA A N 1
ATOM 2484 C CA . ALA A 1 312 ? 6.316 -2.195 -18.297 1 92.12 312 ALA A CA 1
ATOM 2485 C C . ALA A 1 312 ? 7.531 -3.09 -18.062 1 92.12 312 ALA A C 1
ATOM 2487 O O . ALA A 1 312 ? 8.219 -2.955 -17.047 1 92.12 312 ALA A O 1
ATOM 2488 N N . ARG A 1 313 ? 7.656 -4.023 -18.969 1 93.81 313 ARG A N 1
ATOM 2489 C CA . ARG A 1 313 ? 8.727 -5.016 -18.875 1 93.81 313 ARG A CA 1
ATOM 2490 C C . ARG A 1 313 ? 9.234 -5.383 -20.266 1 93.81 313 ARG A C 1
ATOM 2492 O O . ARG A 1 313 ? 8.469 -5.426 -21.234 1 93.81 313 ARG A O 1
ATOM 2499 N N . ALA A 1 314 ? 10.547 -5.586 -20.375 1 96 314 ALA A N 1
ATOM 2500 C CA . ALA A 1 314 ? 11.172 -6.105 -21.578 1 96 314 ALA A CA 1
ATOM 2501 C C . ALA A 1 314 ? 12.078 -7.289 -21.266 1 96 314 ALA A C 1
ATOM 2503 O O . ALA A 1 314 ? 12.766 -7.297 -20.25 1 96 314 ALA A O 1
ATOM 2504 N N . GLU A 1 315 ? 12.008 -8.281 -21.984 1 96.06 315 GLU A N 1
ATOM 2505 C CA . GLU A 1 315 ? 12.891 -9.438 -21.938 1 96.06 315 GLU A CA 1
ATOM 2506 C C . GLU A 1 315 ? 13.602 -9.656 -23.266 1 96.06 315 GLU A C 1
ATOM 2508 O O . GLU A 1 315 ? 12.969 -9.977 -24.266 1 96.06 315 GLU A O 1
ATOM 2513 N N . LEU A 1 316 ? 14.906 -9.516 -23.203 1 96.38 316 LEU A N 1
ATOM 2514 C CA . LEU A 1 316 ? 15.711 -9.477 -24.406 1 96.38 316 LEU A CA 1
ATOM 2515 C C . LEU A 1 316 ? 16.797 -10.555 -24.375 1 96.38 316 LEU A C 1
ATOM 2517 O O . LEU A 1 316 ? 17.672 -10.523 -23.516 1 96.38 316 LEU A O 1
ATOM 2521 N N . PRO A 1 317 ? 16.781 -11.438 -25.359 1 95.81 317 PRO A N 1
ATOM 2522 C CA . PRO A 1 317 ? 17.938 -12.336 -25.438 1 95.81 317 PRO A CA 1
ATOM 2523 C C . PRO A 1 317 ? 19.266 -11.578 -25.594 1 95.81 317 PRO A C 1
ATOM 2525 O O . PRO A 1 317 ? 19.375 -10.688 -26.438 1 95.81 317 PRO A O 1
ATOM 2528 N N . MET A 1 318 ? 20.234 -11.961 -24.812 1 93.62 318 MET A N 1
ATOM 2529 C CA . MET A 1 318 ? 21.516 -11.25 -24.766 1 93.62 318 MET A CA 1
ATOM 2530 C C . MET A 1 318 ? 22.141 -11.203 -26.156 1 93.62 318 MET A C 1
ATOM 2532 O O . MET A 1 318 ? 22.797 -10.219 -26.516 1 93.62 318 MET A O 1
ATOM 2536 N N . LYS A 1 319 ? 21.938 -12.188 -26.906 1 92 319 LYS A N 1
ATOM 2537 C CA . LYS A 1 319 ? 22.531 -12.305 -28.234 1 92 319 LYS A CA 1
ATOM 2538 C C . LYS A 1 319 ? 21.984 -11.242 -29.172 1 92 319 LYS A C 1
ATOM 2540 O O . LYS A 1 319 ? 22.625 -10.898 -30.172 1 92 319 LYS A O 1
ATOM 2545 N N . ASN A 1 320 ? 20.797 -10.695 -28.875 1 93.38 320 ASN A N 1
ATOM 2546 C CA . ASN A 1 320 ? 20.141 -9.734 -29.75 1 93.38 320 ASN A CA 1
ATOM 2547 C C . ASN A 1 320 ? 20.609 -8.305 -29.469 1 93.38 320 ASN A C 1
ATOM 2549 O O . ASN A 1 320 ? 20.312 -7.391 -30.234 1 93.38 320 ASN A O 1
ATOM 2553 N N . LEU A 1 321 ? 21.375 -8.141 -28.391 1 91.38 321 LEU A N 1
ATOM 2554 C CA . LEU A 1 321 ? 21.719 -6.781 -27.984 1 91.38 321 LEU A CA 1
ATOM 2555 C C . LEU A 1 321 ? 22.891 -6.246 -28.781 1 91.38 321 LEU A C 1
ATOM 2557 O O . LEU A 1 321 ? 23.781 -7.008 -29.172 1 91.38 321 LEU A O 1
ATOM 2561 N N . PRO A 1 322 ? 22.797 -4.941 -29.047 1 86.06 322 PRO A N 1
ATOM 2562 C CA . PRO A 1 322 ? 23.875 -4.316 -29.812 1 86.06 322 PRO A CA 1
ATOM 2563 C C . PRO A 1 322 ? 25.125 -4.055 -28.953 1 86.06 322 PRO A C 1
ATOM 2565 O O . PRO A 1 322 ? 25.469 -2.898 -28.688 1 86.06 322 PRO A O 1
ATOM 2568 N N . LEU A 1 323 ? 25.734 -5.051 -28.484 1 86.38 323 LEU A N 1
ATOM 2569 C CA . LEU A 1 323 ? 26.953 -4.938 -27.688 1 86.38 323 LEU A CA 1
ATOM 2570 C C . LEU A 1 323 ? 28.172 -5.34 -28.5 1 86.38 323 LEU A C 1
ATOM 2572 O O . LEU A 1 323 ? 28.094 -6.227 -29.344 1 86.38 323 LEU A O 1
ATOM 2576 N N . ARG A 1 324 ? 29.156 -4.527 -28.25 1 82.25 324 ARG A N 1
ATOM 2577 C CA . ARG A 1 324 ? 30.422 -4.918 -28.875 1 82.25 324 ARG A CA 1
ATOM 2578 C C . ARG A 1 324 ? 30.969 -6.191 -28.234 1 82.25 324 ARG A C 1
ATOM 2580 O O . ARG A 1 324 ? 30.625 -6.535 -27.109 1 82.25 324 ARG A O 1
ATOM 2587 N N . GLU A 1 325 ? 31.828 -6.879 -29.078 1 78.88 325 GLU A N 1
ATOM 2588 C CA . GLU A 1 325 ? 32.438 -8.102 -28.562 1 78.88 325 GLU A CA 1
ATOM 2589 C C . GLU A 1 325 ? 33.188 -7.84 -27.266 1 78.88 325 GLU A C 1
ATOM 2591 O O . GLU A 1 325 ? 34.062 -6.945 -27.219 1 78.88 325 GLU A O 1
ATOM 2596 N N . GLY A 1 326 ? 32.875 -8.484 -26.125 1 79 326 GLY A N 1
ATOM 2597 C CA . GLY A 1 326 ? 33.562 -8.367 -24.844 1 79 326 GLY A CA 1
ATOM 2598 C C . GLY A 1 326 ? 33 -7.266 -23.969 1 79 326 GLY A C 1
ATOM 2599 O O . GLY A 1 326 ? 33.438 -7.059 -22.844 1 79 326 GLY A O 1
ATOM 2600 N N . GLN A 1 327 ? 32 -6.562 -24.516 1 86.56 327 GLN A N 1
ATOM 2601 C CA . GLN A 1 327 ? 31.453 -5.449 -23.75 1 86.56 327 GLN A CA 1
ATOM 2602 C C . GLN A 1 327 ? 30.375 -5.926 -22.781 1 86.56 327 GLN A C 1
ATOM 2604 O O . GLN A 1 327 ? 29.469 -6.668 -23.156 1 86.56 327 GLN A O 1
ATOM 2609 N N . ASP A 1 328 ? 30.562 -5.504 -21.469 1 90.5 328 ASP A N 1
ATOM 2610 C CA . ASP A 1 328 ? 29.562 -5.832 -20.469 1 90.5 328 ASP A CA 1
ATOM 2611 C C . ASP A 1 328 ? 28.406 -4.84 -20.5 1 90.5 328 ASP A C 1
ATOM 2613 O O . ASP A 1 328 ? 28.594 -3.674 -20.859 1 90.5 328 ASP A O 1
ATOM 2617 N N . PHE A 1 329 ? 27.312 -5.391 -20.297 1 93.81 329 PHE A N 1
ATOM 2618 C CA . PHE A 1 329 ? 26.156 -4.512 -20.172 1 93.81 329 PHE A CA 1
ATOM 2619 C C . PHE A 1 329 ? 26.219 -3.729 -18.859 1 93.81 329 PHE A C 1
ATOM 2621 O O . PHE A 1 329 ? 26.453 -4.305 -17.797 1 93.81 329 PHE A O 1
ATOM 2628 N N . THR A 1 330 ? 26.109 -2.416 -18.969 1 95.25 330 THR A N 1
ATOM 2629 C CA . THR A 1 330 ? 26.219 -1.535 -17.812 1 95.25 330 THR A CA 1
ATOM 2630 C C . THR A 1 330 ? 25.047 -0.552 -17.766 1 95.25 330 THR A C 1
ATOM 2632 O O . THR A 1 330 ? 24.203 -0.534 -18.656 1 95.25 330 THR A O 1
ATOM 2635 N N . THR A 1 331 ? 25 0.209 -16.688 1 96.88 331 THR A N 1
ATOM 2636 C CA . THR A 1 331 ? 24 1.265 -16.578 1 96.88 331 THR A CA 1
ATOM 2637 C C . THR A 1 331 ? 24.125 2.256 -17.734 1 96.88 331 THR A C 1
ATOM 2639 O O . THR A 1 331 ? 23.125 2.734 -18.266 1 96.88 331 THR A O 1
ATOM 2642 N N . SER A 1 332 ? 25.328 2.523 -18.125 1 94.56 332 SER A N 1
ATOM 2643 C CA . SER A 1 332 ? 25.562 3.436 -19.25 1 94.56 332 SER A CA 1
ATOM 2644 C C . SER A 1 332 ? 25.016 2.865 -20.547 1 94.56 332 SER A C 1
ATOM 2646 O O . SER A 1 332 ? 24.484 3.605 -21.375 1 94.56 332 SER A O 1
ATOM 2648 N N . THR A 1 333 ? 25.203 1.573 -20.719 1 94.19 333 THR A N 1
ATOM 2649 C CA . THR A 1 333 ? 24.641 0.925 -21.906 1 94.19 333 THR A CA 1
ATOM 2650 C C . THR A 1 333 ? 23.125 1.022 -21.906 1 94.19 333 THR A C 1
ATOM 2652 O O . THR A 1 333 ? 22.516 1.3 -22.953 1 94.19 333 THR A O 1
ATOM 2655 N N . LEU A 1 334 ? 22.516 0.775 -20.75 1 95.25 334 LEU A N 1
ATOM 2656 C CA . LEU A 1 334 ? 21.062 0.894 -20.594 1 95.25 334 LEU A CA 1
ATOM 2657 C C . LEU A 1 334 ? 20.594 2.301 -20.953 1 95.25 334 LEU A C 1
ATOM 2659 O O . LEU A 1 334 ? 19.609 2.465 -21.672 1 95.25 334 LEU A O 1
ATOM 2663 N N . MET A 1 335 ? 21.297 3.26 -20.484 1 94.69 335 MET A N 1
ATOM 2664 C CA . MET A 1 335 ? 20.984 4.66 -20.75 1 94.69 335 MET A CA 1
ATOM 2665 C C . MET A 1 335 ? 21.047 4.965 -22.234 1 94.69 335 MET A C 1
ATOM 2667 O O . MET A 1 335 ? 20.156 5.625 -22.781 1 94.69 335 MET A O 1
ATOM 2671 N N . ARG A 1 336 ? 22.062 4.477 -22.828 1 92.19 336 ARG A N 1
ATOM 2672 C CA . ARG A 1 336 ? 22.266 4.719 -24.266 1 92.19 336 ARG A CA 1
ATOM 2673 C C . ARG A 1 336 ? 21.109 4.129 -25.078 1 92.19 336 ARG A C 1
ATOM 2675 O O . ARG A 1 336 ? 20.578 4.785 -25.984 1 92.19 336 ARG A O 1
ATOM 2682 N N . ILE A 1 337 ? 20.766 2.973 -24.75 1 91.88 337 ILE A N 1
ATOM 2683 C CA . ILE A 1 337 ? 19.703 2.299 -25.484 1 91.88 337 ILE A CA 1
ATOM 2684 C C . ILE A 1 337 ? 18.375 3.016 -25.25 1 91.88 337 ILE A C 1
ATOM 2686 O O . ILE A 1 337 ? 17.609 3.232 -26.188 1 91.88 337 ILE A O 1
ATOM 2690 N N . ALA A 1 338 ? 18.141 3.449 -24.031 1 91.5 338 ALA A N 1
ATOM 2691 C CA . ALA A 1 338 ? 16.875 4.055 -23.641 1 91.5 338 ALA A CA 1
ATOM 2692 C C . ALA A 1 338 ? 16.734 5.457 -24.219 1 91.5 338 ALA A C 1
ATOM 2694 O O . ALA A 1 338 ? 15.617 5.906 -24.516 1 91.5 338 ALA A O 1
ATOM 2695 N N . THR A 1 339 ? 17.75 6.172 -24.375 1 89.12 339 THR A N 1
ATOM 2696 C CA . THR A 1 339 ? 17.719 7.566 -24.812 1 89.12 339 THR A CA 1
ATOM 2697 C C . THR A 1 339 ? 17.578 7.656 -26.328 1 89.12 339 THR A C 1
ATOM 2699 O O . THR A 1 339 ? 17.203 8.703 -26.859 1 89.12 339 THR A O 1
ATOM 2702 N N . ARG A 1 340 ? 17.781 6.637 -27 1 82.19 340 ARG A N 1
ATOM 2703 C CA . ARG A 1 340 ? 17.656 6.641 -28.453 1 82.19 340 ARG A CA 1
ATOM 2704 C C . ARG A 1 340 ? 16.203 6.895 -28.875 1 82.19 340 ARG A C 1
ATOM 2706 O O . ARG A 1 340 ? 15.953 7.43 -29.953 1 82.19 340 ARG A O 1
ATOM 2713 N N . HIS A 1 341 ? 15.227 6.535 -28.031 1 69.94 341 HIS A N 1
ATOM 2714 C CA . HIS A 1 341 ? 13.828 6.605 -28.422 1 69.94 341 HIS A CA 1
ATOM 2715 C C . HIS A 1 341 ? 13.047 7.531 -27.484 1 69.94 341 HIS A C 1
ATOM 2717 O O . HIS A 1 341 ? 11.812 7.5 -27.469 1 69.94 341 HIS A O 1
ATOM 2723 N N . MET A 1 342 ? 13.758 8.242 -26.688 1 65.62 342 MET A N 1
ATOM 2724 C CA . MET A 1 342 ? 13.031 9.188 -25.844 1 65.62 342 MET A CA 1
ATOM 2725 C C . MET A 1 342 ? 12.984 10.57 -26.484 1 65.62 342 MET A C 1
ATOM 2727 O O . MET A 1 342 ? 13.898 10.953 -27.219 1 65.62 342 MET A O 1
ATOM 2731 N N . MET B 1 1 ? -12.242 6.613 39.5 1 22.91 1 MET B N 1
ATOM 2732 C CA . MET B 1 1 ? -12.836 5.711 38.531 1 22.91 1 MET B CA 1
ATOM 2733 C C . MET B 1 1 ? -13.547 6.492 37.438 1 22.91 1 MET B C 1
ATOM 2735 O O . MET B 1 1 ? -14.719 6.855 37.594 1 22.91 1 MET B O 1
ATOM 2739 N N . LYS B 1 2 ? -12.812 7.438 36.719 1 24.61 2 LYS B N 1
ATOM 2740 C CA . LYS B 1 2 ? -12.812 8.852 36.344 1 24.61 2 LYS B CA 1
ATOM 2741 C C . LYS B 1 2 ? -13.664 9.102 35.094 1 24.61 2 LYS B C 1
ATOM 2743 O O . LYS B 1 2 ? -13.68 8.281 34.188 1 24.61 2 LYS B O 1
ATOM 2748 N N . GLN B 1 3 ? -14.5 10.055 35.031 1 24.44 3 GLN B N 1
ATOM 2749 C CA . GLN B 1 3 ? -15.648 10.547 34.25 1 24.44 3 GLN B CA 1
ATOM 2750 C C . GLN B 1 3 ? -15.258 10.914 32.844 1 24.44 3 GLN B C 1
ATOM 2752 O O . GLN B 1 3 ? -14.422 11.797 32.625 1 24.44 3 GLN B O 1
ATOM 2757 N N . LYS B 1 4 ? -15.328 9.969 31.891 1 31.11 4 LYS B N 1
ATOM 2758 C CA . LYS B 1 4 ? -15.312 10.07 30.438 1 31.11 4 LYS B CA 1
ATOM 2759 C C . LYS B 1 4 ? -16.281 11.141 29.938 1 31.11 4 LYS B C 1
ATOM 2761 O O . LYS B 1 4 ? -17.484 10.922 29.906 1 31.11 4 LYS B O 1
ATOM 2766 N N . ARG B 1 5 ? -16.016 12.562 30.234 1 28.38 5 ARG B N 1
ATOM 2767 C CA . ARG B 1 5 ? -16.594 13.875 29.969 1 28.38 5 ARG B CA 1
ATOM 2768 C C . ARG B 1 5 ? -16.641 14.148 28.469 1 28.38 5 ARG B C 1
ATOM 2770 O O . ARG B 1 5 ? -15.836 14.922 27.953 1 28.38 5 ARG B O 1
ATOM 2777 N N . LEU B 1 6 ? -16.875 13.219 27.656 1 34.44 6 LEU B N 1
ATOM 2778 C CA . LEU B 1 6 ? -16.766 13.117 26.203 1 34.44 6 LEU B CA 1
ATOM 2779 C C . LEU B 1 6 ? -17.953 13.766 25.516 1 34.44 6 LEU B C 1
ATOM 2781 O O . LEU B 1 6 ? -17.812 14.391 24.453 1 34.44 6 LEU B O 1
ATOM 2785 N N . GLU B 1 7 ? -19.219 14 25.906 1 30.05 7 GLU B N 1
ATOM 2786 C CA . GLU B 1 7 ? -20.359 14.078 25 1 30.05 7 GLU B CA 1
ATOM 2787 C C . GLU B 1 7 ? -20.469 15.469 24.391 1 30.05 7 GLU B C 1
ATOM 2789 O O . GLU B 1 7 ? -20.641 15.602 23.172 1 30.05 7 GLU B O 1
ATOM 2794 N N . LYS B 1 8 ? -20.562 17.062 24.719 1 32.94 8 LYS B N 1
ATOM 2795 C CA . LYS B 1 8 ? -21.938 17.484 24.469 1 32.94 8 LYS B CA 1
ATOM 2796 C C . LYS B 1 8 ? -22.078 18.188 23.125 1 32.94 8 LYS B C 1
ATOM 2798 O O . LYS B 1 8 ? -21.281 19.062 22.812 1 32.94 8 LYS B O 1
ATOM 2803 N N . ILE B 1 9 ? -22.484 17.734 21.766 1 34.38 9 ILE B N 1
ATOM 2804 C CA . ILE B 1 9 ? -22.922 18.5 20.609 1 34.38 9 ILE B CA 1
ATOM 2805 C C . ILE B 1 9 ? -23.672 19.75 21.062 1 34.38 9 ILE B C 1
ATOM 2807 O O . ILE B 1 9 ? -24.188 19.797 22.188 1 34.38 9 ILE B O 1
ATOM 2811 N N . ALA B 1 10 ? -24.672 20.766 20.594 1 32.97 10 ALA B N 1
ATOM 2812 C CA . ALA B 1 10 ? -25.422 21.562 21.562 1 32.97 10 ALA B CA 1
ATOM 2813 C C . ALA B 1 10 ? -25.734 20.75 22.812 1 32.97 10 ALA B C 1
ATOM 2815 O O . ALA B 1 10 ? -25.016 20.828 23.812 1 32.97 10 ALA B O 1
ATOM 2816 N N . ASP B 1 11 ? -26.844 20.609 23.719 1 33.81 11 ASP B N 1
ATOM 2817 C CA . ASP B 1 11 ? -27.078 19.719 24.844 1 33.81 11 ASP B CA 1
ATOM 2818 C C . ASP B 1 11 ? -26.578 18.312 24.562 1 33.81 11 ASP B C 1
ATOM 2820 O O . ASP B 1 11 ? -26.781 17.406 25.375 1 33.81 11 ASP B O 1
ATOM 2824 N N . VAL B 1 12 ? -26.25 17.719 23.297 1 31.7 12 VAL B N 1
ATOM 2825 C CA . VAL B 1 12 ? -26.047 16.359 22.844 1 31.7 12 VAL B CA 1
ATOM 2826 C C . VAL B 1 12 ? -24.547 16.078 22.688 1 31.7 12 VAL B C 1
ATOM 2828 O O . VAL B 1 12 ? -23.922 16.578 21.75 1 31.7 12 VAL B O 1
ATOM 2831 N N . VAL B 1 13 ? -23.688 16.062 23.469 1 36.59 13 VAL B N 1
ATOM 2832 C CA . VAL B 1 13 ? -22.391 15.398 23.406 1 36.59 13 VAL B CA 1
ATOM 2833 C C . VAL B 1 13 ? -22.562 13.984 22.859 1 36.59 13 VAL B C 1
ATOM 2835 O O . VAL B 1 13 ? -23.25 13.156 23.469 1 36.59 13 VAL B O 1
ATOM 2838 N N . THR B 1 14 ? -22.656 13.695 21.578 1 36.66 14 THR B N 1
ATOM 2839 C CA . THR B 1 14 ? -22.812 12.297 21.188 1 36.66 14 THR B CA 1
ATOM 2840 C C . THR B 1 14 ? -21.516 11.523 21.453 1 36.66 14 THR B C 1
ATOM 2842 O O . THR B 1 14 ? -20.5 11.766 20.797 1 36.66 14 THR B O 1
ATOM 2845 N N . ARG B 1 15 ? -21.094 11.32 22.641 1 37.34 15 ARG B N 1
ATOM 2846 C CA . ARG B 1 15 ? -20.016 10.391 22.953 1 37.34 15 ARG B CA 1
ATOM 2847 C C . ARG B 1 15 ? -20.062 9.164 22.047 1 37.34 15 ARG B C 1
ATOM 2849 O O . ARG B 1 15 ? -19.125 8.359 22.031 1 37.34 15 ARG B O 1
ATOM 2856 N N . SER B 1 16 ? -21.094 8.445 22.094 1 34.97 16 SER B N 1
ATOM 2857 C CA . SER B 1 16 ? -21.203 7.16 21.406 1 34.97 16 SER B CA 1
ATOM 2858 C C . SER B 1 16 ? -21.547 7.355 19.938 1 34.97 16 SER B C 1
ATOM 2860 O O . SER B 1 16 ? -22.062 8.406 19.531 1 34.97 16 SER B O 1
ATOM 2862 N N . ALA B 1 17 ? -21.047 6.672 19 1 40.84 17 ALA B N 1
ATOM 2863 C CA . ALA B 1 17 ? -21.672 6.578 17.688 1 40.84 17 ALA B CA 1
ATOM 2864 C C . ALA B 1 17 ? -23.109 7.086 17.719 1 40.84 17 ALA B C 1
ATOM 2866 O O . ALA B 1 17 ? -24.047 6.312 17.984 1 40.84 17 ALA B O 1
ATOM 2867 N N . SER B 1 18 ? -23.234 8.102 18.547 1 44.31 18 SER B N 1
ATOM 2868 C CA . SER B 1 18 ? -24.609 8.531 18.75 1 44.31 18 SER B CA 1
ATOM 2869 C C . SER B 1 18 ? -25.359 8.602 17.422 1 44.31 18 SER B C 1
ATOM 2871 O O . SER B 1 18 ? -24.766 8.812 16.375 1 44.31 18 SER B O 1
ATOM 2873 N N . ARG B 1 19 ? -26.562 8.164 17.344 1 54.47 19 ARG B N 1
ATOM 2874 C CA . ARG B 1 19 ? -27.641 7.992 16.375 1 54.47 19 ARG B CA 1
ATOM 2875 C C . ARG B 1 19 ? -27.953 9.305 15.672 1 54.47 19 ARG B C 1
ATOM 2877 O O . ARG B 1 19 ? -29.031 9.445 15.07 1 54.47 19 ARG B O 1
ATOM 2884 N N . ASN B 1 20 ? -26.984 10.445 15.898 1 69.25 20 ASN B N 1
ATOM 2885 C CA . ASN B 1 20 ? -27.359 11.648 15.172 1 69.25 20 ASN B CA 1
ATOM 2886 C C . ASN B 1 20 ? -27.047 11.531 13.68 1 69.25 20 ASN B C 1
ATOM 2888 O O . ASN B 1 20 ? -25.969 11.062 13.305 1 69.25 20 ASN B O 1
ATOM 2892 N N . SER B 1 21 ? -27.953 11.883 13.023 1 82.38 21 SER B N 1
ATOM 2893 C CA . SER B 1 21 ? -27.812 11.82 11.57 1 82.38 21 SER B CA 1
ATOM 2894 C C . SER B 1 21 ? -26.781 12.836 11.07 1 82.38 21 SER B C 1
ATOM 2896 O O . SER B 1 21 ? -26.438 13.781 11.773 1 82.38 21 SER B O 1
ATOM 2898 N N . ALA B 1 22 ? -26.188 12.609 10.031 1 88.38 22 ALA B N 1
ATOM 2899 C CA . ALA B 1 22 ? -25.234 13.508 9.375 1 88.38 22 ALA B CA 1
ATOM 2900 C C . ALA B 1 22 ? -25.844 14.906 9.211 1 88.38 22 ALA B C 1
ATOM 2902 O O . ALA B 1 22 ? -25.156 15.914 9.383 1 88.38 22 ALA B O 1
ATOM 2903 N N . LEU B 1 23 ? -27.094 14.938 9 1 92.31 23 LEU B N 1
ATOM 2904 C CA . LEU B 1 23 ? -27.797 16.203 8.805 1 92.31 23 LEU B CA 1
ATOM 2905 C C . LEU B 1 23 ? -27.859 17 10.102 1 92.31 23 LEU B C 1
ATOM 2907 O O . LEU B 1 23 ? -27.688 18.219 10.109 1 92.31 23 LEU B O 1
ATOM 2911 N N . ASN B 1 24 ? -28.125 16.359 11.164 1 92.56 24 ASN B N 1
ATOM 2912 C CA . ASN B 1 24 ? -28.188 17.016 12.461 1 92.56 24 ASN B CA 1
ATOM 2913 C C . ASN B 1 24 ? -26.828 17.594 12.859 1 92.56 24 ASN B C 1
ATOM 2915 O O . ASN B 1 24 ? -26.734 18.688 13.391 1 92.56 24 ASN B O 1
ATOM 2919 N N . ARG B 1 25 ? -25.844 16.875 12.617 1 93.81 25 ARG B N 1
ATOM 2920 C CA . ARG B 1 25 ? -24.484 17.344 12.914 1 93.81 25 ARG B CA 1
ATOM 2921 C C . ARG B 1 25 ? -24.141 18.562 12.078 1 93.81 25 ARG B C 1
ATOM 2923 O O . ARG B 1 25 ? -23.562 19.531 12.594 1 93.81 25 ARG B O 1
ATOM 2930 N N . LEU B 1 26 ? -24.516 18.453 10.844 1 96.25 26 LEU B N 1
ATOM 2931 C CA . LEU B 1 26 ? -24.266 19.578 9.945 1 96.25 26 LEU B CA 1
ATOM 2932 C C . LEU B 1 26 ? -24.969 20.828 10.43 1 96.25 26 LEU B C 1
ATOM 2934 O O . LEU B 1 26 ? -24.375 21.906 10.469 1 96.25 26 LEU B O 1
ATOM 2938 N N . ASN B 1 27 ? -26.219 20.641 10.789 1 94.88 27 ASN B N 1
ATOM 2939 C CA . ASN B 1 27 ? -27.016 21.781 11.25 1 94.88 27 ASN B CA 1
ATOM 2940 C C . ASN B 1 27 ? -26.422 22.391 12.523 1 94.88 27 ASN B C 1
ATOM 2942 O O . ASN B 1 27 ? -26.359 23.609 12.664 1 94.88 27 ASN B O 1
ATOM 2946 N N . GLY B 1 28 ? -26.047 21.531 13.406 1 94.69 28 GLY B N 1
ATOM 2947 C CA . GLY B 1 28 ? -25.391 22.016 14.609 1 94.69 28 GLY B CA 1
ATOM 2948 C C . GLY B 1 28 ? -24.109 22.781 14.336 1 94.69 28 GLY B C 1
ATOM 2949 O O . GLY B 1 28 ? -23.828 23.781 14.992 1 94.69 28 GLY B O 1
ATOM 2950 N N . PHE B 1 29 ? -23.391 22.328 13.391 1 96.44 29 PHE B N 1
ATOM 2951 C CA . PHE B 1 29 ? -22.156 22.984 12.992 1 96.44 29 PHE B CA 1
ATOM 2952 C C . PHE B 1 29 ? -22.422 24.344 12.383 1 96.44 29 PHE B C 1
ATOM 2954 O O . PHE B 1 29 ? -21.812 25.344 12.758 1 96.44 29 PHE B O 1
ATOM 2961 N N . TYR B 1 30 ? -23.391 24.422 11.531 1 96.62 30 TYR B N 1
ATOM 2962 C CA . TYR B 1 30 ? -23.734 25.656 10.82 1 96.62 30 TYR B CA 1
ATOM 2963 C C . TYR B 1 30 ? -24.25 26.719 11.789 1 96.62 30 TYR B C 1
ATOM 2965 O O . TYR B 1 30 ? -24.047 27.906 11.57 1 96.62 30 TYR B O 1
ATOM 2973 N N . GLU B 1 31 ? -24.828 26.281 12.82 1 96.19 31 GLU B N 1
ATOM 2974 C CA . GLU B 1 31 ? -25.453 27.203 13.766 1 96.19 31 GLU B CA 1
ATOM 2975 C C . GLU B 1 31 ? -24.406 28.047 14.484 1 96.19 31 GLU B C 1
ATOM 2977 O O . GLU B 1 31 ? -24.719 29.109 15.031 1 96.19 31 GLU B O 1
ATOM 2982 N N . LEU B 1 32 ? -23.188 27.609 14.375 1 96.56 32 LEU B N 1
ATOM 2983 C CA . LEU B 1 32 ? -22.109 28.297 15.086 1 96.56 32 LEU B CA 1
ATOM 2984 C C . LEU B 1 32 ? -21.719 29.594 14.375 1 96.56 32 LEU B C 1
ATOM 2986 O O . LEU B 1 32 ? -21.078 30.453 14.969 1 96.56 32 LEU B O 1
ATOM 2990 N N . PHE B 1 33 ? -22.156 29.719 13.109 1 97.69 33 PHE B N 1
ATOM 2991 C CA . PHE B 1 33 ? -21.5 30.734 12.297 1 97.69 33 PHE B CA 1
ATOM 2992 C C . PHE B 1 33 ? -22.5 31.781 11.828 1 97.69 33 PHE B C 1
ATOM 2994 O O . PHE B 1 33 ? -23.688 31.5 11.664 1 97.69 33 PHE B O 1
ATOM 3001 N N . GLU B 1 34 ? -21.938 32.969 11.625 1 97.06 34 GLU B N 1
ATOM 3002 C CA . GLU B 1 34 ? -22.641 34.094 11.031 1 97.06 34 GLU B CA 1
ATOM 3003 C C . GLU B 1 34 ? -21.922 34.594 9.789 1 97.06 34 GLU B C 1
ATOM 3005 O O . GLU B 1 34 ? -20.75 34.312 9.594 1 97.06 34 GLU B O 1
ATOM 3010 N N . LYS B 1 35 ? -22.594 35.406 9.062 1 96.56 35 LYS B N 1
ATOM 3011 C CA . LYS B 1 35 ? -22.125 35.844 7.754 1 96.56 35 LYS B CA 1
ATOM 3012 C C . LYS B 1 35 ? -20.859 36.688 7.887 1 96.56 35 LYS B C 1
ATOM 3014 O O . LYS B 1 35 ? -20.016 36.719 6.984 1 96.56 35 LYS B O 1
ATOM 3019 N N . ASP B 1 36 ? -20.703 37.344 9.016 1 96.69 36 ASP B N 1
ATOM 3020 C CA . ASP B 1 36 ? -19.578 38.281 9.156 1 96.69 36 ASP B CA 1
ATOM 3021 C C . ASP B 1 36 ? -18.422 37.625 9.922 1 96.69 36 ASP B C 1
ATOM 3023 O O . ASP B 1 36 ? -17.422 38.281 10.188 1 96.69 36 ASP B O 1
ATOM 3027 N N . 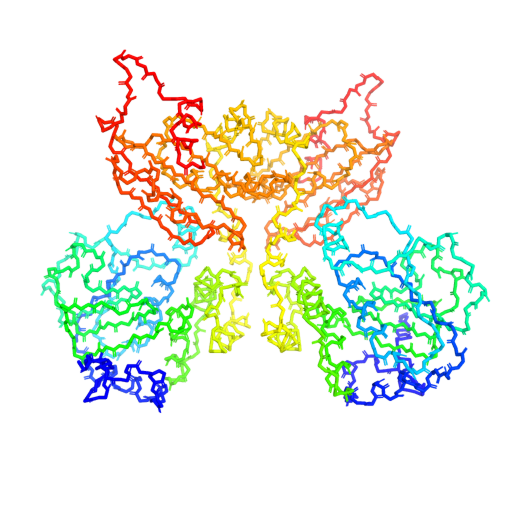ASP B 1 37 ? -18.547 36.375 10.242 1 98.12 37 ASP B N 1
ATOM 3028 C CA . ASP B 1 37 ? -17.516 35.688 11.016 1 98.12 37 ASP B CA 1
ATOM 3029 C C . ASP B 1 37 ? -16.234 35.531 10.203 1 98.12 37 ASP B C 1
ATOM 3031 O O . ASP B 1 37 ? -16.281 35.25 9 1 98.12 37 ASP B O 1
ATOM 3035 N N . GLU B 1 38 ? -15.164 35.781 10.883 1 98.25 38 GLU B N 1
ATOM 3036 C CA . GLU B 1 38 ? -13.836 35.406 10.398 1 98.25 38 GLU B CA 1
ATOM 3037 C C . GLU B 1 38 ? -13.328 34.156 11.086 1 98.25 38 GLU B C 1
ATOM 3039 O O . GLU B 1 38 ? -13.039 34.156 12.281 1 98.25 38 GLU B O 1
ATOM 3044 N N . VAL B 1 39 ? -13.188 33.125 10.281 1 98.56 39 VAL B N 1
ATOM 3045 C CA . VAL B 1 39 ? -12.984 31.797 10.859 1 98.56 39 VAL B CA 1
ATOM 3046 C C . VAL B 1 39 ? -11.531 31.359 10.656 1 98.56 39 VAL B C 1
ATOM 3048 O O . VAL B 1 39 ? -10.977 31.516 9.57 1 98.56 39 VAL B O 1
ATOM 3051 N N . LEU B 1 40 ? -10.898 30.844 11.734 1 98.56 40 LEU B N 1
ATOM 3052 C CA . LEU B 1 40 ? -9.578 30.219 11.688 1 98.56 40 LEU B CA 1
ATOM 3053 C C . LEU B 1 40 ? -9.688 28.719 11.93 1 98.56 40 LEU B C 1
ATOM 3055 O O . LEU B 1 40 ? -10.195 28.297 12.961 1 98.56 40 LEU B O 1
ATOM 3059 N N . ILE B 1 41 ? -9.289 27.969 10.93 1 98.69 41 ILE B N 1
ATOM 3060 C CA . ILE B 1 41 ? -9.156 26.516 11.086 1 98.69 41 ILE B CA 1
ATOM 3061 C C . ILE B 1 41 ? -7.738 26.172 11.516 1 98.69 41 ILE B C 1
ATOM 3063 O O . ILE B 1 41 ? -6.77 26.562 10.859 1 98.69 41 ILE B O 1
ATOM 3067 N N . VAL B 1 42 ? -7.625 25.453 12.586 1 98.25 42 VAL B N 1
ATOM 3068 C CA . VAL B 1 42 ? -6.324 25.062 13.117 1 98.25 42 VAL B CA 1
ATOM 3069 C C . VAL B 1 42 ? -6.125 23.562 12.953 1 98.25 42 VAL B C 1
ATOM 3071 O O . VAL B 1 42 ? -6.961 22.766 13.391 1 98.25 42 VAL B O 1
ATOM 3074 N N . ILE B 1 43 ? -5 23.172 12.305 1 97.69 43 ILE B N 1
ATOM 3075 C CA . ILE B 1 43 ? -4.73 21.766 12.07 1 97.69 43 ILE B CA 1
ATOM 3076 C C . ILE B 1 43 ? -3.254 21.469 12.328 1 97.69 43 ILE B C 1
ATOM 3078 O O . ILE B 1 43 ? -2.426 22.391 12.328 1 97.69 43 ILE B O 1
ATOM 3082 N N . THR B 1 44 ? -2.949 20.219 12.664 1 95.94 44 THR B N 1
ATOM 3083 C CA . THR B 1 44 ? -1.613 19.672 12.461 1 95.94 44 THR B CA 1
ATOM 3084 C C . THR B 1 44 ? -1.493 19.031 11.078 1 95.94 44 THR B C 1
ATOM 3086 O O . THR B 1 44 ? -2.043 17.953 10.836 1 95.94 44 THR B O 1
ATOM 3089 N N . ALA B 1 45 ? -0.718 19.656 10.281 1 95.62 45 ALA B N 1
ATOM 3090 C CA . ALA B 1 45 ? -0.787 19.406 8.852 1 95.62 45 ALA B CA 1
ATOM 3091 C C . ALA B 1 45 ? -0.388 17.969 8.523 1 95.62 45 ALA B C 1
ATOM 3093 O O . ALA B 1 45 ? 0.76 17.562 8.742 1 95.62 45 ALA B O 1
ATOM 3094 N N . ASP B 1 46 ? -1.247 17.234 8.086 1 94.88 46 ASP B N 1
ATOM 3095 C CA . ASP B 1 46 ? -1.109 15.93 7.445 1 94.88 46 ASP B CA 1
ATOM 3096 C C . ASP B 1 46 ? -2.223 15.695 6.426 1 94.88 46 ASP B C 1
ATOM 3098 O O . ASP B 1 46 ? -3.105 16.547 6.258 1 94.88 46 ASP B O 1
ATOM 3102 N N . PRO B 1 47 ? -2.209 14.648 5.691 1 96.75 47 PRO B N 1
ATOM 3103 C CA . PRO B 1 47 ? -3.186 14.5 4.609 1 96.75 47 PRO B CA 1
ATOM 3104 C C . PRO B 1 47 ? -4.629 14.555 5.105 1 96.75 47 PRO B C 1
ATOM 3106 O O . PRO B 1 47 ? -5.469 15.227 4.5 1 96.75 47 PRO B O 1
ATOM 3109 N N . ASP B 1 48 ? -4.883 13.945 6.195 1 97.25 48 ASP B N 1
ATOM 3110 C CA . ASP B 1 48 ? -6.238 13.914 6.742 1 97.25 48 ASP B CA 1
ATOM 3111 C C . ASP B 1 48 ? -6.688 15.305 7.172 1 97.25 48 ASP B C 1
ATOM 3113 O O . ASP B 1 48 ? -7.77 15.758 6.789 1 97.25 48 ASP B O 1
ATOM 3117 N N . SER B 1 49 ? -5.859 15.953 7.898 1 98.19 49 SER B N 1
ATOM 3118 C CA . SER B 1 49 ? -6.207 17.281 8.391 1 98.19 49 SER B CA 1
ATOM 3119 C C . SER B 1 49 ? -6.273 18.297 7.258 1 98.19 49 SER B C 1
ATOM 3121 O O . SER B 1 49 ? -7.141 19.172 7.25 1 98.19 49 SER B O 1
ATOM 3123 N N . LEU B 1 50 ? -5.406 18.188 6.324 1 98.38 50 LEU B N 1
ATOM 3124 C CA . LEU B 1 50 ? -5.402 19.094 5.172 1 98.38 50 LEU B CA 1
ATOM 3125 C C . LEU B 1 50 ? -6.68 18.938 4.355 1 98.38 50 LEU B C 1
ATOM 3127 O O . LEU B 1 50 ? -7.324 19.922 4 1 98.38 50 LEU B O 1
ATOM 3131 N N . ALA B 1 51 ? -7 17.703 4.109 1 98.62 51 ALA B N 1
ATOM 3132 C CA . ALA B 1 51 ? -8.227 17.422 3.369 1 98.62 51 ALA B CA 1
ATOM 3133 C C . ALA B 1 51 ? -9.453 17.922 4.121 1 98.62 51 ALA B C 1
ATOM 3135 O O . ALA B 1 51 ? -10.352 18.516 3.521 1 98.62 51 ALA B O 1
ATOM 3136 N N . SER B 1 52 ? -9.445 17.719 5.395 1 98.75 52 SER B N 1
ATOM 3137 C CA . SER B 1 52 ? -10.57 18.125 6.234 1 98.75 52 SER B CA 1
ATOM 3138 C C . SER B 1 52 ? -10.703 19.656 6.277 1 98.75 52 SER B C 1
ATOM 3140 O O . SER B 1 52 ? -11.82 20.172 6.258 1 98.75 52 SER B O 1
ATOM 3142 N N . ALA B 1 53 ? -9.609 20.297 6.375 1 98.75 53 ALA B N 1
ATOM 3143 C CA . ALA B 1 53 ? -9.625 21.75 6.375 1 98.75 53 ALA B CA 1
ATOM 3144 C C . ALA B 1 53 ? -10.211 22.297 5.074 1 98.75 53 ALA B C 1
ATOM 3146 O O . ALA B 1 53 ? -11.016 23.234 5.09 1 98.75 53 ALA B O 1
ATOM 3147 N N . MET B 1 54 ? -9.844 21.734 3.963 1 98.62 54 MET B N 1
ATOM 3148 C CA . MET B 1 54 ? -10.398 22.125 2.67 1 98.62 54 MET B CA 1
ATOM 3149 C C . MET B 1 54 ? -11.906 21.906 2.641 1 98.62 54 MET B C 1
ATOM 3151 O O . MET B 1 54 ? -12.641 22.734 2.082 1 98.62 54 MET B O 1
ATOM 3155 N N . ALA B 1 55 ? -12.328 20.797 3.184 1 98.81 55 ALA B N 1
ATOM 3156 C CA . ALA B 1 55 ? -13.75 20.484 3.201 1 98.81 55 ALA B CA 1
ATOM 3157 C C . ALA B 1 55 ? -14.531 21.484 4.035 1 98.81 55 ALA B C 1
ATOM 3159 O O . ALA B 1 55 ? -15.586 21.969 3.613 1 98.81 55 ALA B O 1
ATOM 3160 N N . VAL B 1 56 ? -14.039 21.844 5.207 1 98.81 56 VAL B N 1
ATOM 3161 C CA . VAL B 1 56 ? -14.703 22.797 6.074 1 98.81 56 VAL B CA 1
ATOM 3162 C C . VAL B 1 56 ? -14.742 24.172 5.395 1 98.81 56 VAL B C 1
ATOM 3164 O O . VAL B 1 56 ? -15.742 24.875 5.469 1 98.81 56 VAL B O 1
ATOM 3167 N N . LYS B 1 57 ? -13.633 24.516 4.781 1 98.62 57 LYS B N 1
ATOM 3168 C CA . LYS B 1 57 ? -13.617 25.766 4.02 1 98.62 57 LYS B CA 1
ATOM 3169 C C . LYS B 1 57 ? -14.734 25.781 2.977 1 98.62 57 LYS B C 1
ATOM 3171 O O . LYS B 1 57 ? -15.422 26.797 2.809 1 98.62 57 LYS B O 1
ATOM 3176 N N . ARG B 1 58 ? -14.938 24.672 2.307 1 98.38 58 ARG B N 1
ATOM 3177 C CA . ARG B 1 58 ? -16 24.562 1.317 1 98.38 58 ARG B CA 1
ATOM 3178 C C . ARG B 1 58 ? -17.375 24.625 1.979 1 98.38 58 ARG B C 1
ATOM 3180 O O . ARG B 1 58 ? -18.297 25.281 1.46 1 98.38 58 ARG B O 1
ATOM 3187 N N . LEU B 1 59 ? -17.547 23.969 3.072 1 98.44 59 LEU B N 1
ATOM 3188 C CA . LEU B 1 59 ? -18.812 23.953 3.801 1 98.44 59 LEU B CA 1
ATOM 3189 C C . LEU B 1 59 ? -19.203 25.359 4.238 1 98.44 59 LEU B C 1
ATOM 3191 O O . LEU B 1 59 ? -20.391 25.688 4.266 1 98.44 59 LEU B O 1
ATOM 3195 N N . LEU B 1 60 ? -18.219 26.188 4.535 1 98.38 60 LEU B N 1
ATOM 3196 C CA . LEU B 1 60 ? -18.484 27.516 5.113 1 98.38 60 LEU B CA 1
ATOM 3197 C C . LEU B 1 60 ? -18.484 28.594 4.035 1 98.38 60 LEU B C 1
ATOM 3199 O O . LEU B 1 60 ? -18.734 29.766 4.328 1 98.38 60 LEU B O 1
ATOM 3203 N N . SER B 1 61 ? -18.188 28.094 2.811 1 96 61 SER B N 1
ATOM 3204 C CA . SER B 1 61 ? -18.203 29.031 1.701 1 96 61 SER B CA 1
ATOM 3205 C C . SER B 1 61 ? -19.531 29.781 1.622 1 96 61 SER B C 1
ATOM 3207 O O . SER B 1 61 ? -20.594 29.172 1.66 1 96 61 SER B O 1
ATOM 3209 N N . TYR B 1 62 ? -19.484 31.109 1.613 1 94.31 62 TYR B N 1
ATOM 3210 C CA . TYR B 1 62 ? -20.609 32.031 1.472 1 94.31 62 TYR B CA 1
ATOM 3211 C C . TYR B 1 62 ? -21.438 32.094 2.754 1 94.31 62 TYR B C 1
ATOM 3213 O O . TYR B 1 62 ? -22.516 32.688 2.783 1 94.31 62 TYR B O 1
ATOM 3221 N N . ARG B 1 63 ? -20.969 31.453 3.805 1 96.62 63 ARG B N 1
ATOM 3222 C CA . ARG B 1 63 ? -21.688 31.453 5.07 1 96.62 63 ARG B CA 1
ATOM 3223 C C . ARG B 1 63 ? -20.969 32.312 6.105 1 96.62 63 ARG B C 1
ATOM 3225 O O . ARG B 1 63 ? -21.578 32.719 7.109 1 96.62 63 ARG B O 1
ATOM 3232 N N . VAL B 1 64 ? -19.734 32.531 5.801 1 98.12 64 VAL B N 1
ATOM 3233 C CA . VAL B 1 64 ? -18.938 33.344 6.703 1 98.12 64 VAL B CA 1
ATOM 3234 C C . VAL B 1 64 ? -18.141 34.375 5.898 1 98.12 64 VAL B C 1
ATOM 3236 O O . VAL B 1 64 ? -18.172 34.375 4.664 1 98.12 64 VAL B O 1
ATOM 3239 N N . GLY B 1 65 ? -17.531 35.25 6.625 1 96.94 65 GLY B N 1
ATOM 3240 C CA . GLY B 1 65 ? -16.75 36.281 5.973 1 96.94 65 GLY B CA 1
ATOM 3241 C C . GLY B 1 65 ? -15.477 35.781 5.344 1 96.94 65 GLY B C 1
ATOM 3242 O O . GLY B 1 65 ? -15.172 36.094 4.191 1 96.94 65 GLY B O 1
ATOM 3243 N N . SER B 1 66 ? -14.703 35.062 6.082 1 97.25 66 SER B N 1
ATOM 3244 C CA . SER B 1 66 ? -13.461 34.469 5.574 1 97.25 66 SER B CA 1
ATOM 3245 C C . SER B 1 66 ? -13.078 33.219 6.336 1 97.25 66 SER B C 1
ATOM 3247 O O . SER B 1 66 ? -13.547 33 7.453 1 97.25 66 SER B O 1
ATOM 3249 N N . VAL B 1 67 ? -12.406 32.406 5.688 1 98.31 67 VAL B N 1
ATOM 3250 C CA . VAL B 1 67 ? -11.875 31.203 6.293 1 98.31 67 VAL B CA 1
ATOM 3251 C C . VAL B 1 67 ? -10.383 31.094 6.008 1 98.31 67 VAL B C 1
ATOM 3253 O O . VAL B 1 67 ? -9.961 31.125 4.852 1 98.31 67 VAL B O 1
ATOM 3256 N N . THR B 1 68 ? -9.578 31 7.074 1 98.38 68 THR B N 1
ATOM 3257 C CA . THR B 1 68 ? -8.133 30.812 6.984 1 98.38 68 THR B CA 1
ATOM 3258 C C . THR B 1 68 ? -7.711 29.5 7.621 1 98.38 68 THR B C 1
ATOM 3260 O O . THR B 1 68 ? -8.258 29.094 8.648 1 98.38 68 THR B O 1
ATOM 3263 N N . ILE B 1 69 ? -6.754 28.766 6.973 1 98.5 69 ILE B N 1
ATOM 3264 C CA . ILE B 1 69 ? -6.238 27.516 7.52 1 98.5 69 ILE B CA 1
ATOM 3265 C C . ILE B 1 69 ? -4.84 27.75 8.094 1 98.5 69 ILE B C 1
ATOM 3267 O O . ILE B 1 69 ? -3.918 28.125 7.371 1 98.5 69 ILE B O 1
ATOM 3271 N N . GLY B 1 70 ? -4.723 27.547 9.406 1 97.94 70 GLY B N 1
ATOM 3272 C CA . GLY B 1 70 ? -3.447 27.719 10.086 1 97.94 70 GLY B CA 1
ATOM 3273 C C . GLY B 1 70 ? -2.877 26.406 10.602 1 97.94 70 GLY B C 1
ATOM 3274 O O . GLY B 1 70 ? -3.617 25.547 11.07 1 97.94 70 GLY B O 1
ATOM 3275 N N . TYR B 1 71 ? -1.569 26.219 10.477 1 96.44 71 TYR B N 1
ATOM 3276 C CA . TYR B 1 71 ? -0.9 25.016 10.961 1 96.44 71 TYR B CA 1
ATOM 3277 C C . TYR B 1 71 ? 0.397 25.359 11.68 1 96.44 71 TYR B C 1
ATOM 3279 O O . TYR B 1 71 ? 1.15 26.234 11.227 1 96.44 71 TYR B O 1
ATOM 3287 N N . PRO B 1 72 ? 0.636 24.734 12.82 1 93.25 72 PRO B N 1
ATOM 3288 C CA . PRO B 1 72 ? 1.819 25.078 13.609 1 93.25 72 PRO B CA 1
ATOM 3289 C C . PRO B 1 72 ? 3.037 24.234 13.25 1 93.25 72 PRO B C 1
ATOM 3291 O O . PRO B 1 72 ? 4.176 24.656 13.445 1 93.25 72 PRO B O 1
ATOM 3294 N N . ASN B 1 73 ? 2.906 23.016 12.781 1 87.19 73 ASN B N 1
ATOM 3295 C CA . ASN B 1 73 ? 4.012 22.094 12.57 1 87.19 73 ASN B CA 1
ATOM 3296 C C . ASN B 1 73 ? 4.73 22.359 11.25 1 87.19 73 ASN B C 1
ATOM 3298 O O . ASN B 1 73 ? 4.191 23.047 10.383 1 87.19 73 ASN B O 1
ATOM 3302 N N . GLU B 1 74 ? 5.949 21.859 11.18 1 86.44 74 GLU B N 1
ATOM 3303 C CA . GLU B 1 74 ? 6.652 21.891 9.898 1 86.44 74 GLU B CA 1
ATOM 3304 C C . GLU B 1 74 ? 6.25 20.703 9.031 1 86.44 74 GLU B C 1
ATOM 3306 O O . GLU B 1 74 ? 6.184 19.578 9.508 1 86.44 74 GLU B O 1
ATOM 3311 N N . ILE B 1 75 ? 5.852 21.078 7.84 1 89.62 75 ILE B N 1
ATOM 3312 C CA . ILE B 1 75 ? 5.578 20.016 6.879 1 89.62 75 ILE B CA 1
ATOM 3313 C C . ILE B 1 75 ? 6.887 19.547 6.238 1 89.62 75 ILE B C 1
ATOM 3315 O O . ILE B 1 75 ? 7.457 20.25 5.402 1 89.62 75 ILE B O 1
ATOM 3319 N N . ARG B 1 76 ? 7.293 18.406 6.617 1 83.44 76 ARG B N 1
ATOM 3320 C CA . ARG B 1 76 ? 8.602 17.953 6.164 1 83.44 76 ARG B CA 1
ATOM 3321 C C . ARG B 1 76 ? 8.461 16.766 5.215 1 83.44 76 ARG B C 1
ATOM 3323 O O . ARG B 1 76 ? 9.281 16.594 4.312 1 83.44 76 ARG B O 1
ATOM 3330 N N . ARG B 1 77 ? 7.48 15.977 5.391 1 86.38 77 ARG B N 1
ATOM 3331 C CA . ARG B 1 77 ? 7.293 14.812 4.527 1 86.38 77 ARG B CA 1
ATOM 3332 C C . ARG B 1 77 ? 6.988 15.242 3.098 1 86.38 77 ARG B C 1
ATOM 3334 O O . ARG B 1 77 ? 6.117 16.078 2.865 1 86.38 77 ARG B O 1
ATOM 3341 N N . LEU B 1 78 ? 7.676 14.68 2.189 1 88.06 78 LEU B N 1
ATOM 3342 C CA . LEU B 1 78 ? 7.566 15.055 0.785 1 88.06 78 LEU B CA 1
ATOM 3343 C C . LEU B 1 78 ? 6.156 14.805 0.264 1 88.06 78 LEU B C 1
ATOM 3345 O O . LEU B 1 78 ? 5.645 15.57 -0.553 1 88.06 78 LEU B O 1
ATOM 3349 N N . ASN B 1 79 ? 5.539 13.695 0.695 1 91 79 ASN B N 1
ATOM 3350 C CA . ASN B 1 79 ? 4.176 13.406 0.271 1 91 79 ASN B CA 1
ATOM 3351 C C . ASN B 1 79 ? 3.221 14.539 0.623 1 91 79 ASN B C 1
ATOM 3353 O O . ASN B 1 79 ? 2.385 14.93 -0.194 1 91 79 ASN B O 1
ATOM 3357 N N . ASN B 1 80 ? 3.416 15.078 1.835 1 92.44 80 ASN B N 1
ATOM 3358 C CA . ASN B 1 80 ? 2.574 16.172 2.297 1 92.44 80 ASN B CA 1
ATOM 3359 C C . ASN B 1 80 ? 2.859 17.453 1.528 1 92.44 80 ASN B C 1
ATOM 3361 O O . ASN B 1 80 ? 1.935 18.203 1.177 1 92.44 80 ASN B O 1
ATOM 3365 N N . ILE B 1 81 ? 4.105 17.688 1.316 1 92.75 81 ILE B N 1
ATOM 3366 C CA . ILE B 1 81 ? 4.52 18.875 0.578 1 92.75 81 ILE B CA 1
ATOM 3367 C C . ILE B 1 81 ? 3.943 18.828 -0.835 1 92.75 81 ILE B C 1
ATOM 3369 O O . ILE B 1 81 ? 3.363 19.812 -1.306 1 92.75 81 ILE B O 1
ATOM 3373 N N . THR B 1 82 ? 4.102 17.703 -1.447 1 92.5 82 THR B N 1
ATOM 3374 C CA . THR B 1 82 ? 3.607 17.547 -2.809 1 92.5 82 THR B CA 1
ATOM 3375 C C . THR B 1 82 ? 2.092 17.719 -2.857 1 92.5 82 THR B C 1
ATOM 3377 O O . THR B 1 82 ? 1.566 18.344 -3.781 1 92.5 82 THR B O 1
ATOM 3380 N N . MET B 1 83 ? 1.42 17.203 -1.887 1 95.69 83 MET B N 1
ATOM 3381 C CA . MET B 1 83 ? -0.03 17.359 -1.801 1 95.69 83 MET B CA 1
ATOM 3382 C C . MET B 1 83 ? -0.414 18.828 -1.73 1 95.69 83 MET B C 1
ATOM 3384 O O . MET B 1 83 ? -1.269 19.297 -2.488 1 95.69 83 MET B O 1
ATOM 3388 N N . VAL B 1 84 ? 0.237 19.594 -0.854 1 97.06 84 VAL B N 1
ATOM 3389 C CA . VAL B 1 84 ? -0.049 21 -0.649 1 97.06 84 VAL B CA 1
ATOM 3390 C C . VAL B 1 84 ? 0.225 21.781 -1.937 1 97.06 84 VAL B C 1
ATOM 3392 O O . VAL B 1 84 ? -0.586 22.609 -2.355 1 97.06 84 VAL B O 1
ATOM 3395 N N . GLU B 1 85 ? 1.302 21.453 -2.576 1 95.44 85 GLU B N 1
ATOM 3396 C CA . GLU B 1 85 ? 1.729 22.156 -3.773 1 95.44 85 GLU B CA 1
ATOM 3397 C C . GLU B 1 85 ? 0.827 21.844 -4.961 1 95.44 85 GLU B C 1
ATOM 3399 O O . GLU B 1 85 ? 0.371 22.75 -5.664 1 95.44 85 GLU B O 1
ATOM 3404 N N . ARG B 1 86 ? 0.571 20.609 -5.148 1 93.94 86 ARG B N 1
ATOM 3405 C CA . ARG B 1 86 ? -0.145 20.188 -6.344 1 93.94 86 ARG B CA 1
ATOM 3406 C C . ARG B 1 86 ? -1.627 20.531 -6.254 1 93.94 86 ARG B C 1
ATOM 3408 O O . ARG B 1 86 ? -2.266 20.828 -7.266 1 93.94 86 ARG B O 1
ATOM 3415 N N . LEU B 1 87 ? -2.146 20.516 -5.035 1 97.12 87 LEU B N 1
ATOM 3416 C CA . LEU B 1 87 ? -3.555 20.859 -4.855 1 97.12 87 LEU B CA 1
ATOM 3417 C C . LEU B 1 87 ? -3.723 22.328 -4.523 1 97.12 87 LEU B C 1
ATOM 3419 O O . LEU B 1 87 ? -4.844 22.812 -4.34 1 97.12 87 LEU B O 1
ATOM 3423 N N . LYS B 1 88 ? -2.656 23.062 -4.375 1 96.75 88 LYS B N 1
ATOM 3424 C CA . LYS B 1 88 ? -2.656 24.484 -4.07 1 96.75 88 LYS B CA 1
ATOM 3425 C C . LYS B 1 88 ? -3.482 24.781 -2.82 1 96.75 88 LYS B C 1
ATOM 3427 O O . LYS B 1 88 ? -4.363 25.641 -2.84 1 96.75 88 LYS B O 1
ATOM 3432 N N . ILE B 1 89 ? -3.219 24 -1.785 1 97.5 89 ILE B N 1
ATOM 3433 C CA . ILE B 1 89 ? -3.939 24.188 -0.529 1 97.5 89 ILE B CA 1
ATOM 3434 C C . ILE B 1 89 ? -3.467 25.469 0.156 1 97.5 89 ILE B C 1
ATOM 3436 O O . ILE B 1 89 ? -2.279 25.609 0.454 1 97.5 89 ILE B O 1
ATOM 3440 N N . PRO B 1 90 ? -4.367 26.344 0.382 1 96.5 90 PRO B N 1
ATOM 3441 C CA . PRO B 1 90 ? -3.977 27.641 0.944 1 96.5 90 PRO B CA 1
ATOM 3442 C C . PRO B 1 90 ? -3.783 27.594 2.459 1 96.5 90 PRO B C 1
ATOM 3444 O O . PRO B 1 90 ? -4.684 27.984 3.211 1 96.5 90 PRO B O 1
ATOM 3447 N N . ILE B 1 91 ? -2.662 27.219 2.902 1 97.31 91 ILE B N 1
ATOM 3448 C CA . ILE B 1 91 ? -2.379 27.109 4.328 1 97.31 91 ILE B CA 1
ATOM 3449 C C . ILE B 1 91 ? -1.357 28.172 4.73 1 97.31 91 ILE B C 1
ATOM 3451 O O . ILE B 1 91 ? -0.563 28.625 3.902 1 97.31 91 ILE B O 1
ATOM 3455 N N . GLU B 1 92 ? -1.446 28.609 5.969 1 97.12 92 GLU B N 1
ATOM 3456 C CA . GLU B 1 92 ? -0.528 29.578 6.543 1 97.12 92 GLU B CA 1
ATOM 3457 C C . GLU B 1 92 ? 0.018 29.109 7.887 1 97.12 92 GLU B C 1
ATOM 3459 O O . GLU B 1 92 ? -0.659 28.375 8.609 1 97.12 92 GLU B O 1
ATOM 3464 N N . ARG B 1 93 ? 1.167 29.562 8.203 1 96.5 93 ARG B N 1
ATOM 3465 C CA . ARG B 1 93 ? 1.733 29.219 9.508 1 96.5 93 ARG B CA 1
ATOM 3466 C C . ARG B 1 93 ? 0.944 29.859 10.641 1 96.5 93 ARG B C 1
ATOM 3468 O O . ARG B 1 93 ? 0.7 31.062 10.625 1 96.5 93 ARG B O 1
ATOM 3475 N N . LEU B 1 94 ? 0.709 29.078 11.617 1 95.94 94 LEU B N 1
ATOM 3476 C CA . LEU B 1 94 ? -0.163 29.516 12.703 1 95.94 94 LEU B CA 1
ATOM 3477 C C . LEU B 1 94 ? 0.46 30.688 13.461 1 95.94 94 LEU B C 1
ATOM 3479 O O . LEU B 1 94 ? -0.24 31.625 13.852 1 95.94 94 LEU B O 1
ATOM 3483 N N . HIS B 1 95 ? 1.757 30.656 13.617 1 93.19 95 HIS B N 1
ATOM 3484 C CA . HIS B 1 95 ? 2.422 31.656 14.445 1 93.19 95 HIS B CA 1
ATOM 3485 C C . HIS B 1 95 ? 2.43 33.031 13.766 1 93.19 95 HIS B C 1
ATOM 3487 O O . HIS B 1 95 ? 2.656 34.031 14.414 1 93.19 95 HIS B O 1
ATOM 3493 N N . THR B 1 96 ? 2.207 33.062 12.469 1 94.75 96 THR B N 1
ATOM 3494 C CA . THR B 1 96 ? 2.189 34.312 11.727 1 94.75 96 THR B CA 1
ATOM 3495 C C . THR B 1 96 ? 0.788 34.938 11.719 1 94.75 96 THR B C 1
ATOM 3497 O O . THR B 1 96 ? 0.596 36.062 11.266 1 94.75 96 THR B O 1
ATOM 3500 N N . LEU B 1 97 ? -0.198 34.188 12.25 1 95.44 97 LEU B N 1
ATOM 3501 C CA . LEU B 1 97 ? -1.59 34.625 12.203 1 95.44 97 LEU B CA 1
ATOM 3502 C C . LEU B 1 97 ? -1.996 35.281 13.516 1 95.44 97 LEU B C 1
ATOM 3504 O O . LEU B 1 97 ? -1.714 34.781 14.594 1 95.44 97 LEU B O 1
ATOM 3508 N N . PRO B 1 98 ? -2.607 36.469 13.391 1 95.12 98 PRO B N 1
ATOM 3509 C CA . PRO B 1 98 ? -3.182 37.062 14.594 1 95.12 98 PRO B CA 1
ATOM 3510 C C . PRO B 1 98 ? -4.461 36.375 15.055 1 95.12 98 PRO B C 1
ATOM 3512 O O . PRO B 1 98 ? -5.559 36.75 14.648 1 95.12 98 PRO B O 1
ATOM 3515 N N . VAL B 1 99 ? -4.406 35.5 15.961 1 94.19 99 VAL B N 1
ATOM 3516 C CA . VAL B 1 99 ? -5.48 34.594 16.375 1 94.19 99 VAL B CA 1
ATOM 3517 C C . VAL B 1 99 ? -6.656 35.438 16.906 1 94.19 99 VAL B C 1
ATOM 3519 O O . VAL B 1 99 ? -7.816 35.062 16.688 1 94.19 99 VAL B O 1
ATOM 3522 N N . ASN B 1 100 ? -6.383 36.594 17.438 1 93 100 ASN B N 1
ATOM 3523 C CA . ASN B 1 100 ? -7.402 37.406 18.062 1 93 100 ASN B CA 1
ATOM 3524 C C . ASN B 1 100 ? -8.273 38.125 17.031 1 93 100 ASN B C 1
ATOM 3526 O O . ASN B 1 100 ? -9.344 38.625 17.359 1 93 100 ASN B O 1
ATOM 3530 N N . ASP B 1 101 ? -7.867 38.094 15.82 1 95.19 101 ASP B N 1
ATOM 3531 C CA . ASP B 1 101 ? -8.609 38.75 14.75 1 95.19 101 ASP B CA 1
ATOM 3532 C C . ASP B 1 101 ? -9.734 37.844 14.227 1 95.19 101 ASP B C 1
ATOM 3534 O O . ASP B 1 101 ? -10.609 38.281 13.5 1 95.19 101 ASP B O 1
ATOM 3538 N N . TYR B 1 102 ? -9.742 36.625 14.656 1 97.75 102 TYR B N 1
ATOM 3539 C CA . TYR B 1 102 ? -10.75 35.688 14.172 1 97.75 102 TYR B CA 1
ATOM 3540 C C . TYR B 1 102 ? -11.875 35.531 15.188 1 97.75 102 TYR B C 1
ATOM 3542 O O . TYR B 1 102 ? -11.625 35.375 16.391 1 97.75 102 TYR B O 1
ATOM 3550 N N . SER B 1 103 ? -13.078 35.594 14.734 1 97.81 103 SER B N 1
ATOM 3551 C CA . SER B 1 103 ? -14.242 35.5 15.617 1 97.81 103 SER B CA 1
ATOM 3552 C C . SER B 1 103 ? -14.578 34.062 15.977 1 97.81 103 SER B C 1
ATOM 3554 O O . SER B 1 103 ? -15.258 33.812 16.969 1 97.81 103 SER B O 1
ATOM 3556 N N . LYS B 1 104 ? -14.156 33.094 15.133 1 98.25 104 LYS B N 1
ATOM 3557 C CA . LYS B 1 104 ? -14.406 31.656 15.375 1 98.25 104 LYS B CA 1
ATOM 3558 C C . LYS B 1 104 ? -13.156 30.828 15.117 1 98.25 104 LYS B C 1
ATOM 3560 O O . LYS B 1 104 ? -12.422 31.078 14.156 1 98.25 104 LYS B O 1
ATOM 3565 N N . LEU B 1 105 ? -12.922 29.859 15.984 1 98.38 105 LEU B N 1
ATOM 3566 C CA . LEU B 1 105 ? -11.812 28.922 15.836 1 98.38 105 LEU B CA 1
ATOM 3567 C C . LEU B 1 105 ? -12.312 27.484 15.758 1 98.38 105 LEU B C 1
ATOM 3569 O O . LEU B 1 105 ? -13.141 27.062 16.578 1 98.38 105 LEU B O 1
ATOM 3573 N N . ILE B 1 106 ? -11.828 26.766 14.727 1 98.56 106 ILE B N 1
ATOM 3574 C CA . ILE B 1 106 ? -12.172 25.359 14.523 1 98.56 106 ILE B CA 1
ATOM 3575 C C . ILE B 1 106 ? -10.914 24.5 14.609 1 98.56 106 ILE B C 1
ATOM 3577 O O . ILE B 1 106 ? -9.891 24.828 13.992 1 98.56 106 ILE B O 1
ATOM 3581 N N . MET B 1 107 ? -10.953 23.438 15.336 1 98.38 107 MET B N 1
ATOM 3582 C CA . MET B 1 107 ? -9.875 22.453 15.359 1 98.38 107 MET B CA 1
ATOM 3583 C C . MET B 1 107 ? -10.281 21.172 14.633 1 98.38 107 MET B C 1
ATOM 3585 O O . MET B 1 107 ? -11.344 20.609 14.906 1 98.38 107 MET B O 1
ATOM 3589 N N . LEU B 1 108 ? -9.453 20.781 13.727 1 98.44 108 LEU B N 1
ATOM 3590 C CA . LEU B 1 108 ? -9.727 19.562 12.969 1 98.44 108 LEU B CA 1
ATOM 3591 C C . LEU B 1 108 ? -8.625 18.531 13.18 1 98.44 108 LEU B C 1
ATOM 3593 O O . LEU B 1 108 ? -7.441 18.875 13.203 1 98.44 108 LEU B O 1
ATOM 3597 N N . ASP B 1 109 ? -9.016 17.281 13.344 1 97.38 109 ASP B N 1
ATOM 3598 C CA . ASP B 1 109 ? -8.133 16.125 13.398 1 97.38 109 ASP B CA 1
ATOM 3599 C C . ASP B 1 109 ? -7.152 16.234 14.562 1 97.38 109 ASP B C 1
ATOM 3601 O O . ASP B 1 109 ? -5.973 15.906 14.422 1 97.38 109 ASP B O 1
ATOM 3605 N N . SER B 1 110 ? -7.609 16.859 15.594 1 96 110 SER B N 1
ATOM 3606 C CA . SER B 1 110 ? -6.863 17.016 16.828 1 96 110 SER B CA 1
ATOM 3607 C C . SER B 1 110 ? -7.762 17.5 17.969 1 96 110 SER B C 1
ATOM 3609 O O . SER B 1 110 ? -8.961 17.703 17.766 1 96 110 SER B O 1
ATOM 3611 N N . GLN B 1 111 ? -7.227 17.531 19.141 1 94.62 111 GLN B N 1
ATOM 3612 C CA . GLN B 1 111 ? -7.855 18.094 20.328 1 94.62 111 GLN B CA 1
ATOM 3613 C C . GLN B 1 111 ? -6.934 19.078 21.031 1 94.62 111 GLN B C 1
ATOM 3615 O O . GLN B 1 111 ? -5.711 19.016 20.875 1 94.62 111 GLN B O 1
ATOM 3620 N N . PRO B 1 112 ? -7.547 19.984 21.766 1 94.31 112 PRO B N 1
ATOM 3621 C CA . PRO B 1 112 ? -6.758 21.062 22.359 1 94.31 112 PRO B CA 1
ATOM 3622 C C . PRO B 1 112 ? -5.617 20.547 23.234 1 94.31 112 PRO B C 1
ATOM 3624 O O . PRO B 1 112 ? -4.582 21.219 23.359 1 94.31 112 PRO B O 1
ATOM 3627 N N . THR B 1 113 ? -5.711 19.344 23.672 1 91.25 113 THR B N 1
ATOM 3628 C CA . THR B 1 113 ? -4.719 18.812 24.609 1 91.25 113 THR B CA 1
ATOM 3629 C C . THR B 1 113 ? -3.592 18.109 23.859 1 91.25 113 THR B C 1
ATOM 3631 O O . THR B 1 113 ? -2.604 17.688 24.453 1 91.25 113 THR B O 1
ATOM 3634 N N . HIS B 1 114 ? -3.727 18.031 22.594 1 89.44 114 HIS B N 1
ATOM 3635 C CA . HIS B 1 114 ? -2.771 17.234 21.828 1 89.44 114 HIS B CA 1
ATOM 3636 C C . HIS B 1 114 ? -1.428 17.938 21.719 1 89.44 114 HIS B C 1
ATOM 3638 O O . HIS B 1 114 ? -0.382 17.297 21.641 1 89.44 114 HIS B O 1
ATOM 3644 N N . GLN B 1 115 ? -1.455 19.203 21.625 1 88.25 115 GLN B N 1
ATOM 3645 C CA . GLN B 1 115 ? -0.246 20.016 21.547 1 88.25 115 GLN B CA 1
ATOM 3646 C C . GLN B 1 115 ? -0.309 21.203 22.5 1 88.25 115 GLN B C 1
ATOM 3648 O O . GLN B 1 115 ? -1.369 21.797 22.688 1 88.25 115 GLN B O 1
ATOM 3653 N N . PRO B 1 116 ? 0.829 21.562 23 1 88.12 116 PRO B N 1
ATOM 3654 C CA . PRO B 1 116 ? 0.848 22.688 23.938 1 88.12 116 PRO B CA 1
ATOM 3655 C C . PRO B 1 116 ? 0.36 23.984 23.312 1 88.12 116 PRO B C 1
ATOM 3657 O O . PRO B 1 116 ? -0.314 24.781 23.969 1 88.12 116 PRO B O 1
ATOM 3660 N N . CYS B 1 117 ? 0.676 24.203 22.094 1 88.75 117 CYS B N 1
ATOM 3661 C CA . CYS B 1 117 ? 0.324 25.453 21.438 1 88.75 117 CYS B CA 1
ATOM 3662 C C . CYS B 1 117 ? -1.182 25.562 21.234 1 88.75 117 CYS B C 1
ATOM 3664 O O . CYS B 1 117 ? -1.708 26.641 21 1 88.75 117 CYS B O 1
ATOM 3666 N N . PHE B 1 118 ? -1.891 24.469 21.375 1 91.31 118 PHE B N 1
ATOM 3667 C CA . PHE B 1 118 ? -3.338 24.484 21.203 1 91.31 118 PHE B CA 1
ATOM 3668 C C . PHE B 1 118 ? -4.039 24.828 22.516 1 91.31 118 PHE B C 1
ATOM 3670 O O . PHE B 1 118 ? -5.188 25.281 22.5 1 91.31 118 PHE B O 1
ATOM 3677 N N . GLU B 1 119 ? -3.359 24.547 23.562 1 86.94 119 GLU B N 1
ATOM 3678 C CA . GLU B 1 119 ? -3.98 24.688 24.875 1 86.94 119 GLU B CA 1
ATOM 3679 C C . GLU B 1 119 ? -4.309 26.141 25.188 1 86.94 119 GLU B C 1
ATOM 3681 O O . GLU B 1 119 ? -5.211 26.422 25.984 1 86.94 119 GLU B O 1
ATOM 3686 N N . LYS B 1 120 ? -3.68 27.047 24.562 1 87 120 LYS B N 1
ATOM 3687 C CA . LYS B 1 120 ? -3.861 28.469 24.828 1 87 120 LYS B CA 1
ATOM 3688 C C . LYS B 1 120 ? -5.016 29.047 24 1 87 120 LYS B C 1
ATOM 3690 O O . LYS B 1 120 ? -5.434 30.188 24.203 1 87 120 LYS B O 1
ATOM 3695 N N . LEU B 1 121 ? -5.551 28.266 23.156 1 93.5 121 L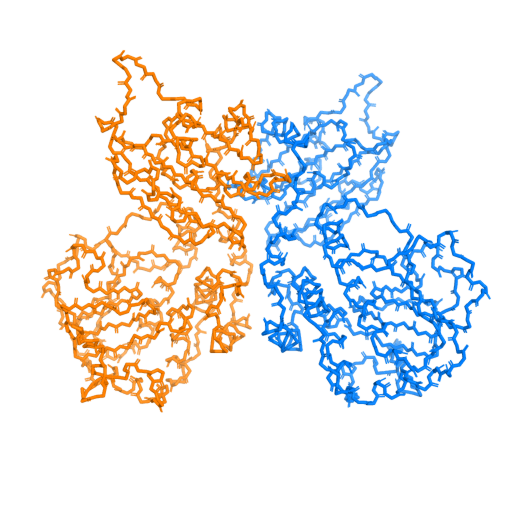EU B N 1
ATOM 3696 C CA . LEU B 1 121 ? -6.598 28.734 22.25 1 93.5 121 LEU B CA 1
ATOM 3697 C C . LEU B 1 121 ? -7.961 28.203 22.688 1 93.5 121 LEU B C 1
ATOM 3699 O O . LEU B 1 121 ? -8.07 27.109 23.219 1 93.5 121 LEU B O 1
ATOM 3703 N N . LYS B 1 122 ? -8.969 29.031 22.578 1 94.38 122 LYS B N 1
ATOM 3704 C CA . LYS B 1 122 ? -10.344 28.625 22.812 1 94.38 122 LYS B CA 1
ATOM 3705 C C . LYS B 1 122 ? -11.055 28.297 21.484 1 94.38 122 LYS B C 1
ATOM 3707 O O . LYS B 1 122 ? -11.289 29.188 20.672 1 94.38 122 LYS B O 1
ATOM 3712 N N . PHE B 1 123 ? -11.43 27.094 21.375 1 97.06 123 PHE B N 1
ATOM 3713 C CA . PHE B 1 123 ? -12.016 26.641 20.125 1 97.06 123 PHE B CA 1
ATOM 3714 C C . PHE B 1 123 ? -13.539 26.625 20.203 1 97.06 123 PHE B C 1
ATOM 3716 O O . PHE B 1 123 ? -14.102 26.266 21.234 1 97.06 123 PHE B O 1
ATOM 3723 N N . ASP B 1 124 ? -14.203 27.031 19.109 1 97.25 124 ASP B N 1
ATOM 3724 C CA . ASP B 1 124 ? -15.664 26.984 19 1 97.25 124 ASP B CA 1
ATOM 3725 C C . ASP B 1 124 ? -16.141 25.609 18.547 1 97.25 124 ASP B C 1
ATOM 3727 O O . ASP B 1 124 ? -17.234 25.172 18.906 1 97.25 124 ASP B O 1
ATOM 3731 N N . ALA B 1 125 ? -15.344 24.984 17.75 1 97.62 125 ALA B N 1
ATOM 3732 C CA . ALA B 1 125 ? -15.68 23.656 17.234 1 97.62 125 ALA B CA 1
ATOM 3733 C C . ALA B 1 125 ? -14.453 22.75 17.203 1 97.62 125 ALA B C 1
ATOM 3735 O O . ALA B 1 125 ? -13.352 23.203 16.875 1 97.62 125 ALA B O 1
ATOM 3736 N N . VAL B 1 126 ? -14.648 21.469 17.531 1 97.75 126 VAL B N 1
ATOM 3737 C CA . VAL B 1 126 ? -13.609 20.438 17.469 1 97.75 126 VAL B CA 1
ATOM 3738 C C . VAL B 1 126 ? -14.148 19.188 16.781 1 97.75 126 VAL B C 1
ATOM 3740 O O . VAL B 1 126 ? -15.148 18.609 17.234 1 97.75 126 VAL B O 1
ATOM 3743 N N . ILE B 1 127 ? -13.562 18.828 15.672 1 97.56 127 ILE B N 1
ATOM 3744 C CA . ILE B 1 127 ? -13.922 17.609 14.969 1 97.56 127 ILE B CA 1
ATOM 3745 C C . ILE B 1 127 ? -12.703 16.688 14.867 1 97.56 127 ILE B C 1
ATOM 3747 O O . ILE B 1 127 ? -11.656 17.094 14.352 1 97.56 127 ILE B O 1
ATOM 3751 N N . ASP B 1 128 ? -12.805 15.484 15.344 1 95.75 128 ASP B N 1
ATOM 3752 C CA . ASP B 1 128 ? -11.656 14.594 15.469 1 95.75 128 ASP B CA 1
ATOM 3753 C C . ASP B 1 128 ? -12.094 13.125 15.469 1 95.75 128 ASP B C 1
ATOM 3755 O O . ASP B 1 128 ? -13.281 12.828 15.547 1 95.75 128 ASP B O 1
ATOM 3759 N N . HIS B 1 129 ? -11.102 12.273 15.188 1 92.06 129 HIS B N 1
ATOM 3760 C CA . HIS B 1 129 ? -11.406 10.844 15.266 1 92.06 129 HIS B CA 1
ATOM 3761 C C . HIS B 1 129 ? -10.469 10.141 16.234 1 92.06 129 HIS B C 1
ATOM 3763 O O . HIS B 1 129 ? -10.562 8.922 16.422 1 92.06 129 HIS B O 1
ATOM 3769 N N . HIS B 1 130 ? -9.609 10.945 16.922 1 87.56 130 HIS B N 1
ATOM 3770 C CA . HIS B 1 130 ? -8.727 10.367 17.922 1 87.56 130 HIS B CA 1
ATOM 3771 C C . HIS B 1 130 ? -9.469 10.078 19.219 1 87.56 130 HIS B C 1
ATOM 3773 O O . HIS B 1 130 ? -10.586 10.562 19.422 1 87.56 130 HIS B O 1
ATOM 3779 N N . PRO B 1 131 ? -8.805 9.25 20.031 1 83.5 131 PRO B N 1
ATOM 3780 C CA . PRO B 1 131 ? -9.414 9.031 21.344 1 83.5 131 PRO B CA 1
ATOM 3781 C C . PRO B 1 131 ? -9.664 10.336 22.109 1 83.5 131 PRO B C 1
ATOM 3783 O O . PRO B 1 131 ? -8.844 11.25 22.047 1 83.5 131 PRO B O 1
ATOM 3786 N N . ILE B 1 132 ? -10.703 10.32 22.812 1 86.75 132 ILE B N 1
ATOM 3787 C CA . ILE B 1 132 ? -11.148 11.539 23.484 1 86.75 132 ILE B CA 1
ATOM 3788 C C . ILE B 1 132 ? -10.203 11.883 24.625 1 86.75 132 ILE B C 1
ATOM 3790 O O . ILE B 1 132 ? -9.766 11 25.359 1 86.75 132 ILE B O 1
ATOM 3794 N N . THR B 1 133 ? -9.852 13.141 24.703 1 87.62 133 THR B N 1
ATOM 3795 C CA . THR B 1 133 ? -9.078 13.656 25.812 1 87.62 133 THR B CA 1
ATOM 3796 C C . THR B 1 133 ? -9.93 14.578 26.688 1 87.62 133 THR B C 1
ATOM 3798 O O . THR B 1 133 ? -11.023 14.977 26.281 1 87.62 133 THR B O 1
ATOM 3801 N N . ALA B 1 134 ? -9.445 14.789 27.922 1 86.44 134 ALA B N 1
ATOM 3802 C CA . ALA B 1 134 ? -10.203 15.602 28.875 1 86.44 134 ALA B CA 1
ATOM 3803 C C . ALA B 1 134 ? -9.523 16.938 29.125 1 86.44 134 ALA B C 1
ATOM 3805 O O . ALA B 1 134 ? -8.398 17.172 28.672 1 86.44 134 ALA B O 1
ATOM 3806 N N . GLY B 1 135 ? -10.289 17.875 29.703 1 88.94 135 GLY B N 1
ATOM 3807 C CA . GLY B 1 135 ? -9.703 19.125 30.141 1 88.94 135 GLY B CA 1
ATOM 3808 C C . GLY B 1 135 ? -9.969 20.266 29.188 1 88.94 135 GLY B C 1
ATOM 3809 O O . GLY B 1 135 ? -9.281 21.297 29.234 1 88.94 135 GLY B O 1
ATOM 3810 N N . TRP B 1 136 ? -10.766 20.094 28.312 1 91.44 136 TRP B N 1
ATOM 3811 C CA . TRP B 1 136 ? -11.125 21.156 27.359 1 91.44 136 TRP B CA 1
ATOM 3812 C C . TRP B 1 136 ? -12.602 21.078 27 1 91.44 136 TRP B C 1
ATOM 3814 O O . TRP B 1 136 ? -13.281 20.109 27.328 1 91.44 136 TRP B O 1
ATOM 3824 N N . ASP B 1 137 ? -13.156 22.266 26.406 1 91.31 137 ASP B N 1
ATOM 3825 C CA . ASP B 1 137 ? -14.547 22.328 25.969 1 91.31 137 ASP B CA 1
ATOM 3826 C C . ASP B 1 137 ? -14.695 23.203 24.734 1 91.31 137 ASP B C 1
ATOM 3828 O O . ASP B 1 137 ? -13.781 23.969 24.391 1 91.31 137 ASP B O 1
ATOM 3832 N N . ALA B 1 138 ? -15.805 23.031 24.047 1 94.69 138 ALA B N 1
ATOM 3833 C CA . ALA B 1 138 ? -16.172 23.828 22.875 1 94.69 138 ALA B CA 1
ATOM 3834 C C . ALA B 1 138 ? -17.672 23.812 22.656 1 94.69 138 ALA B C 1
ATOM 3836 O O . ALA B 1 138 ? -18.391 22.969 23.188 1 94.69 138 ALA B O 1
ATOM 3837 N N . LYS B 1 139 ? -18.156 24.766 21.906 1 94.31 139 LYS B N 1
ATOM 3838 C CA . LYS B 1 139 ? -19.578 24.859 21.641 1 94.31 139 LYS B CA 1
ATOM 3839 C C . LYS B 1 139 ? -20.062 23.688 20.781 1 94.31 139 LYS B C 1
ATOM 3841 O O . LYS B 1 139 ? -21.188 23.234 20.906 1 94.31 139 LYS B O 1
ATOM 3846 N N . PHE B 1 140 ? -19.203 23.281 19.891 1 95.62 140 PHE B N 1
ATOM 3847 C CA . PHE B 1 140 ? -19.516 22.156 19.031 1 95.62 140 PHE B CA 1
ATOM 3848 C C . PHE B 1 140 ? -18.391 21.125 19.062 1 95.62 140 PHE B C 1
ATOM 3850 O O . PHE B 1 140 ? -17.234 21.438 18.797 1 95.62 140 PHE B O 1
ATOM 3857 N N . ILE B 1 141 ? -18.766 19.891 19.406 1 95.62 141 ILE B N 1
ATOM 3858 C CA . ILE B 1 141 ? -17.797 18.812 19.516 1 95.62 141 ILE B CA 1
ATOM 3859 C C . ILE B 1 141 ? -18.297 17.594 18.766 1 95.62 141 ILE B C 1
ATOM 3861 O O . ILE B 1 141 ? -19.391 17.094 19.031 1 95.62 141 ILE B O 1
ATOM 3865 N N . ASP B 1 142 ? -17.547 17.141 17.797 1 95.25 142 ASP B N 1
ATOM 3866 C CA . ASP B 1 142 ? -17.828 15.914 17.062 1 95.25 142 ASP B CA 1
ATOM 3867 C C . ASP B 1 142 ? -16.609 15.016 17.016 1 95.25 142 ASP B C 1
ATOM 3869 O O . ASP B 1 142 ? -15.82 15.078 16.047 1 95.25 142 ASP B O 1
ATOM 3873 N N . ILE B 1 143 ? -16.484 14.18 17.969 1 94 143 ILE B N 1
ATOM 3874 C CA . ILE B 1 143 ? -15.359 13.25 18.062 1 94 143 ILE B CA 1
ATOM 3875 C C . ILE B 1 143 ? -15.859 11.82 17.875 1 94 143 ILE B C 1
ATOM 3877 O O . ILE B 1 143 ? -16.719 11.352 18.625 1 94 143 ILE B O 1
ATOM 3881 N N . ARG B 1 144 ? -15.344 11.164 16.875 1 91 144 ARG B N 1
ATOM 3882 C CA . ARG B 1 144 ? -15.75 9.805 16.531 1 91 144 ARG B CA 1
ATOM 3883 C C . ARG B 1 144 ? -14.539 8.883 16.406 1 91 144 ARG B C 1
ATOM 3885 O O . ARG B 1 144 ? -14.078 8.617 15.297 1 91 144 ARG B O 1
ATOM 3892 N N . PRO B 1 145 ? -14.133 8.289 17.469 1 86.31 145 PRO B N 1
ATOM 3893 C CA . PRO B 1 145 ? -12.906 7.484 17.469 1 86.31 145 PRO B CA 1
ATOM 3894 C C . PRO B 1 145 ? -13.023 6.227 16.609 1 86.31 145 PRO B C 1
ATOM 3896 O O . PRO B 1 145 ? -12.016 5.625 16.25 1 86.31 145 PRO B O 1
ATOM 3899 N N . GLU B 1 146 ? -14.203 5.852 16.281 1 81.75 146 GLU B N 1
ATOM 3900 C CA . GLU B 1 146 ? -14.398 4.645 15.492 1 81.75 146 GLU B CA 1
ATOM 3901 C C . GLU B 1 146 ? -14.109 4.898 14.016 1 81.75 146 GLU B C 1
ATOM 3903 O O . GLU B 1 146 ? -13.961 3.957 13.234 1 81.75 146 GLU B O 1
ATOM 3908 N N . TYR B 1 147 ? -14.078 6.156 13.672 1 87.5 147 TYR B N 1
ATOM 3909 C CA . TYR B 1 147 ? -13.781 6.492 12.281 1 87.5 147 TYR B CA 1
ATOM 3910 C C . TYR B 1 147 ? -12.289 6.383 12 1 87.5 147 TYR B C 1
ATOM 3912 O O . TYR B 1 147 ? -11.461 6.684 12.875 1 87.5 147 TYR B O 1
ATOM 3920 N N . GLY B 1 148 ? -11.977 6.059 10.789 1 87 148 GLY B N 1
ATOM 3921 C CA . GLY B 1 148 ? -10.578 5.941 10.391 1 87 148 GLY B CA 1
ATOM 3922 C C . GLY B 1 148 ? -9.938 7.277 10.086 1 87 148 GLY B C 1
ATOM 3923 O O . GLY B 1 148 ? -8.727 7.441 10.242 1 87 148 GLY B O 1
ATOM 3924 N N . ALA B 1 149 ? -10.742 8.164 9.68 1 93.38 149 ALA B N 1
ATOM 3925 C CA . ALA B 1 149 ? -10.227 9.461 9.258 1 93.38 149 ALA B CA 1
ATOM 3926 C C . ALA B 1 149 ? -11.266 10.562 9.445 1 93.38 149 ALA B C 1
ATOM 3928 O O . ALA B 1 149 ? -12.469 10.312 9.289 1 93.38 149 ALA B O 1
ATOM 3929 N N . VAL B 1 150 ? -10.828 11.703 9.773 1 96.69 150 VAL B N 1
ATOM 3930 C CA . VAL B 1 150 ? -11.711 12.859 9.812 1 96.69 150 VAL B CA 1
ATOM 3931 C C . VAL B 1 150 ? -12.211 13.18 8.406 1 96.69 150 VAL B C 1
ATOM 3933 O O . VAL B 1 150 ? -13.344 13.617 8.227 1 96.69 150 VAL B O 1
ATOM 3936 N N . ALA B 1 151 ? -11.367 12.891 7.438 1 97.56 151 ALA B N 1
ATOM 3937 C CA . ALA B 1 151 ? -11.75 13.078 6.039 1 97.56 151 ALA B CA 1
ATOM 3938 C C . ALA B 1 151 ? -13.016 12.289 5.703 1 97.56 151 ALA B C 1
ATOM 3940 O O . ALA B 1 151 ? -13.844 12.75 4.914 1 97.56 151 ALA B O 1
ATOM 3941 N N . SER B 1 152 ? -13.172 11.133 6.281 1 94.75 152 SER B N 1
ATOM 3942 C CA . SER B 1 152 ? -14.398 10.367 6.094 1 94.75 152 SER B CA 1
ATOM 3943 C C . SER B 1 152 ? -15.602 11.117 6.652 1 94.75 152 SER B C 1
ATOM 3945 O O . SER B 1 152 ? -16.672 11.133 6.031 1 94.75 152 SER B O 1
ATOM 3947 N N . MET B 1 153 ? -15.438 11.734 7.789 1 95.75 153 MET B N 1
ATOM 3948 C CA . MET B 1 153 ? -16.484 12.531 8.398 1 95.75 153 MET B CA 1
ATOM 3949 C C . MET B 1 153 ? -16.859 13.711 7.5 1 95.75 153 MET B C 1
ATOM 3951 O O . MET B 1 153 ? -18.047 14.031 7.336 1 95.75 153 MET B O 1
ATOM 3955 N N . MET B 1 154 ? -15.867 14.258 6.918 1 98.12 154 MET B N 1
ATOM 3956 C CA . MET B 1 154 ? -16.094 15.422 6.07 1 98.12 154 MET B CA 1
ATOM 3957 C C . MET B 1 154 ? -16.906 15.055 4.836 1 98.12 154 MET B C 1
ATOM 3959 O O . MET B 1 154 ? -17.703 15.852 4.352 1 98.12 154 MET B O 1
ATOM 3963 N N . VAL B 1 155 ? -16.656 13.891 4.344 1 97.12 155 VAL B N 1
ATOM 3964 C CA . VAL B 1 155 ? -17.453 13.43 3.217 1 97.12 155 VAL B CA 1
ATOM 3965 C C . VAL B 1 155 ? -18.938 13.367 3.621 1 97.12 155 VAL B C 1
ATOM 3967 O O . VAL B 1 155 ? -19.812 13.789 2.863 1 97.12 155 VAL B O 1
ATOM 3970 N N . GLU B 1 156 ? -19.172 12.883 4.746 1 95.88 156 GLU B N 1
ATOM 3971 C CA . GLU B 1 156 ? -20.547 12.82 5.25 1 95.88 156 GLU B CA 1
ATOM 3972 C C . GLU B 1 156 ? -21.156 14.211 5.391 1 95.88 156 GLU B C 1
ATOM 3974 O O . GLU B 1 156 ? -22.312 14.43 5.035 1 95.88 156 GLU B O 1
ATOM 3979 N N . TYR B 1 157 ? -20.375 15.133 5.953 1 97.38 157 TYR B N 1
ATOM 3980 C CA . TYR B 1 157 ? -20.844 16.5 6.086 1 97.38 157 TYR B CA 1
ATOM 3981 C C . TYR B 1 157 ? -21.172 17.109 4.727 1 97.38 157 TYR B C 1
ATOM 3983 O O . TYR B 1 157 ? -22.219 17.75 4.566 1 97.38 157 TYR B O 1
ATOM 3991 N N . LEU B 1 158 ? -20.344 16.891 3.734 1 98.25 158 LEU B N 1
ATOM 3992 C CA . LEU B 1 158 ? -20.562 17.422 2.395 1 98.25 158 LEU B CA 1
ATOM 3993 C C . LEU B 1 158 ? -21.812 16.828 1.767 1 98.25 158 LEU B C 1
ATOM 3995 O O . LEU B 1 158 ? -22.625 17.547 1.176 1 98.25 158 LEU B O 1
ATOM 3999 N N . ARG B 1 159 ? -21.938 15.57 1.943 1 96.38 159 ARG B N 1
ATOM 4000 C CA . ARG B 1 159 ? -23.109 14.898 1.399 1 96.38 159 ARG B CA 1
ATOM 4001 C C . ARG B 1 159 ? -24.391 15.398 2.07 1 96.38 159 ARG B C 1
ATOM 4003 O O . ARG B 1 159 ? -25.391 15.625 1.403 1 96.38 159 ARG B O 1
ATOM 4010 N N . ALA B 1 160 ? -24.359 15.516 3.328 1 96.25 160 ALA B N 1
ATOM 4011 C CA . ALA B 1 160 ? -25.516 16.047 4.062 1 96.25 160 ALA B CA 1
ATOM 4012 C C . ALA B 1 160 ? -25.859 17.453 3.592 1 96.25 160 ALA B C 1
ATOM 4014 O O . ALA B 1 160 ? -27.031 17.844 3.576 1 96.25 160 ALA B O 1
ATOM 4015 N N . ALA B 1 161 ? -24.891 18.203 3.221 1 97.62 161 ALA B N 1
ATOM 4016 C CA . ALA B 1 161 ? -25.078 19.578 2.752 1 97.62 161 ALA B CA 1
ATOM 4017 C C . ALA B 1 161 ? -25.453 19.609 1.271 1 97.62 161 ALA B C 1
ATOM 4019 O O . ALA B 1 161 ? -25.656 20.672 0.696 1 97.62 161 ALA B O 1
ATOM 4020 N N . ASN B 1 162 ? -25.438 18.438 0.634 1 97.19 162 ASN B N 1
ATOM 4021 C CA . 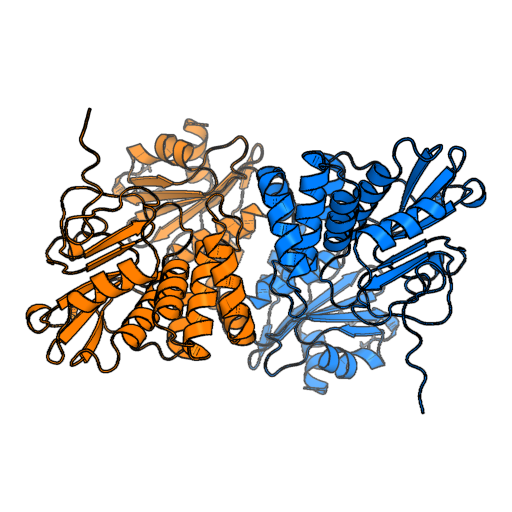ASN B 1 162 ? -25.688 18.312 -0.797 1 97.19 162 ASN B CA 1
ATOM 4022 C C . ASN B 1 162 ? -24.641 19.078 -1.618 1 97.19 162 ASN B C 1
ATOM 4024 O O . ASN B 1 162 ? -25 19.766 -2.576 1 97.19 162 ASN B O 1
ATOM 4028 N N . ILE B 1 163 ? -23.453 19.016 -1.191 1 97.81 163 ILE B N 1
ATOM 4029 C CA . ILE B 1 163 ? -22.344 19.641 -1.897 1 97.81 163 ILE B CA 1
ATOM 4030 C C . ILE B 1 163 ? -21.484 18.578 -2.574 1 97.81 163 ILE B C 1
ATOM 4032 O O . ILE B 1 163 ? -20.938 17.688 -1.906 1 97.81 163 ILE B O 1
ATOM 4036 N N . THR B 1 164 ? -21.344 18.641 -3.826 1 97.38 164 THR B N 1
ATOM 4037 C CA . THR B 1 164 ? -20.406 17.781 -4.547 1 97.38 164 THR B CA 1
ATOM 4038 C C . THR B 1 164 ? -19 18.375 -4.52 1 97.38 164 THR B C 1
ATOM 4040 O O . THR B 1 164 ? -18.797 19.516 -4.957 1 97.38 164 THR B O 1
ATOM 4043 N N . PRO B 1 165 ? -18.094 17.656 -4.035 1 98.06 165 PRO B N 1
ATOM 4044 C CA . PRO B 1 165 ? -16.734 18.219 -3.99 1 98.06 165 PRO B CA 1
ATOM 4045 C C . PRO B 1 165 ? -16.125 18.406 -5.379 1 98.06 165 PRO B C 1
ATOM 4047 O O . PRO B 1 165 ? -16.438 17.641 -6.297 1 98.06 165 PRO B O 1
ATOM 4050 N N . SER B 1 166 ? -15.328 19.469 -5.492 1 97.94 166 SER B N 1
ATOM 4051 C CA . SER B 1 166 ? -14.508 19.594 -6.691 1 97.94 166 SER B CA 1
ATOM 4052 C C . SER B 1 166 ? -13.531 18.438 -6.82 1 97.94 166 SER B C 1
ATOM 4054 O O . SER B 1 166 ? -13.32 17.688 -5.863 1 97.94 166 SER B O 1
ATOM 4056 N N . VAL B 1 167 ? -12.922 18.281 -7.953 1 97.44 167 VAL B N 1
ATOM 4057 C CA . VAL B 1 167 ? -11.938 17.234 -8.18 1 97.44 167 VAL B CA 1
ATOM 4058 C C . VAL B 1 167 ? -10.773 17.391 -7.195 1 97.44 167 VAL B C 1
ATOM 4060 O O . VAL B 1 167 ? -10.305 16.406 -6.613 1 97.44 167 VAL B O 1
ATOM 4063 N N . ALA B 1 168 ? -10.344 18.609 -6.984 1 98 168 ALA B N 1
ATOM 4064 C CA . ALA B 1 168 ? -9.234 18.875 -6.07 1 98 168 ALA B CA 1
ATOM 4065 C C . ALA B 1 168 ? -9.594 18.469 -4.645 1 98 168 ALA B C 1
ATOM 4067 O O . ALA B 1 168 ? -8.805 17.797 -3.969 1 98 168 ALA B O 1
ATOM 4068 N N . LEU B 1 169 ? -10.781 18.906 -4.254 1 98.5 169 LEU B N 1
ATOM 4069 C CA . LEU B 1 169 ? -11.219 18.562 -2.904 1 98.5 169 LEU B CA 1
ATOM 4070 C C . LEU B 1 169 ? -11.414 17.062 -2.76 1 98.5 169 LEU B C 1
ATOM 4072 O O . LEU B 1 169 ? -11 16.469 -1.761 1 98.5 169 LEU B O 1
ATOM 4076 N N . ALA B 1 170 ? -12.031 16.453 -3.738 1 98 170 ALA B N 1
ATOM 4077 C CA . ALA B 1 170 ? -12.219 15.008 -3.719 1 98 170 ALA B CA 1
ATOM 4078 C C . ALA B 1 170 ? -10.883 14.273 -3.672 1 98 170 ALA B C 1
ATOM 4080 O O . ALA B 1 170 ? -10.75 13.25 -2.996 1 98 170 ALA B O 1
ATOM 4081 N N . THR B 1 171 ? -9.867 14.773 -4.371 1 97.12 171 THR B N 1
ATOM 4082 C CA . THR B 1 171 ? -8.531 14.195 -4.387 1 97.12 171 THR B CA 1
ATOM 4083 C C . THR B 1 171 ? -7.895 14.266 -3 1 97.12 171 THR B C 1
ATOM 4085 O O . THR B 1 171 ? -7.316 13.289 -2.525 1 97.12 171 THR B O 1
ATOM 4088 N N . ALA B 1 172 ? -8.086 15.375 -2.387 1 98.19 172 ALA B N 1
ATOM 4089 C CA . ALA B 1 172 ? -7.555 15.547 -1.038 1 98.19 172 ALA B CA 1
ATOM 4090 C C . ALA B 1 172 ? -8.219 14.594 -0.056 1 98.19 172 ALA B C 1
ATOM 4092 O O . ALA B 1 172 ? -7.543 13.93 0.735 1 98.19 172 ALA B O 1
ATOM 4093 N N . LEU B 1 173 ? -9.516 14.547 -0.127 1 98 173 LEU B N 1
ATOM 4094 C CA . LEU B 1 173 ? -10.281 13.688 0.772 1 98 173 LEU B CA 1
ATOM 4095 C C . LEU B 1 173 ? -9.93 12.219 0.547 1 98 173 LEU B C 1
ATOM 4097 O O . LEU B 1 173 ? -9.727 11.469 1.507 1 98 173 LEU B O 1
ATOM 4101 N N . TYR B 1 174 ? -9.82 11.883 -0.682 1 93.75 174 TYR B N 1
ATOM 4102 C CA . TYR B 1 174 ? -9.422 10.523 -1.025 1 93.75 174 TYR B CA 1
ATOM 4103 C C . TYR B 1 174 ? -8.086 10.156 -0.383 1 93.75 174 TYR B C 1
ATOM 4105 O O . TYR B 1 174 ? -7.965 9.117 0.266 1 93.75 174 TYR B O 1
ATOM 4113 N N . TYR B 1 175 ? -7.164 11.008 -0.57 1 94.94 175 TYR B N 1
ATOM 4114 C CA . TYR B 1 175 ? -5.82 10.75 -0.067 1 94.94 175 TYR B CA 1
ATOM 4115 C C . TYR B 1 175 ? -5.797 10.75 1.457 1 94.94 175 TYR B C 1
ATOM 4117 O O . TYR B 1 175 ? -5.129 9.914 2.072 1 94.94 175 TYR B O 1
ATOM 4125 N N . GLY B 1 176 ? -6.488 11.648 2.062 1 95.44 176 GLY B N 1
ATOM 4126 C CA . GLY B 1 176 ? -6.582 11.68 3.514 1 95.44 176 GLY B CA 1
ATOM 4127 C C . GLY B 1 176 ? -7.145 10.398 4.098 1 95.44 176 GLY B C 1
ATOM 4128 O O . GLY B 1 176 ? -6.582 9.836 5.043 1 95.44 176 GLY B O 1
ATOM 4129 N N . ILE B 1 177 ? -8.234 9.891 3.523 1 92.06 177 ILE B N 1
ATOM 4130 C CA . ILE B 1 177 ? -8.852 8.656 3.982 1 92.06 177 ILE B CA 1
ATOM 4131 C C . ILE B 1 177 ? -7.887 7.488 3.795 1 92.06 177 ILE B C 1
ATOM 4133 O O . ILE B 1 177 ? -7.691 6.68 4.707 1 92.06 177 ILE B O 1
ATOM 4137 N N . LYS B 1 178 ? -7.332 7.477 2.662 1 88.12 178 LYS B N 1
ATOM 4138 C CA . LYS B 1 178 ? -6.406 6.398 2.324 1 88.12 178 LYS B CA 1
ATOM 4139 C C . LYS B 1 178 ? -5.262 6.324 3.33 1 88.12 178 LYS B C 1
ATOM 4141 O O . LYS B 1 178 ? -4.941 5.242 3.832 1 88.12 178 LYS B O 1
ATOM 4146 N N . VAL B 1 179 ? -4.66 7.441 3.605 1 89.19 179 VAL B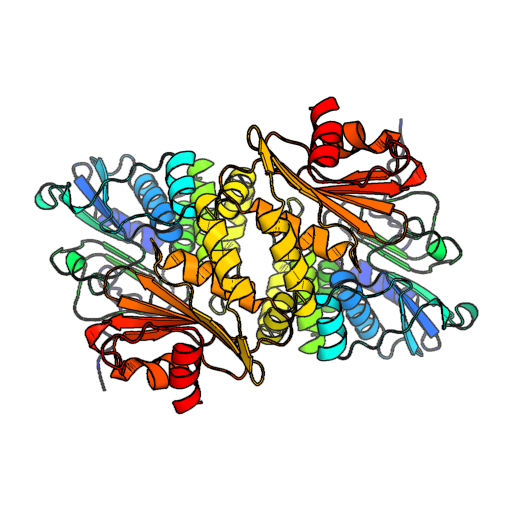 N 1
ATOM 4147 C CA . VAL B 1 179 ? -3.471 7.496 4.449 1 89.19 179 VAL B CA 1
ATOM 4148 C C . VAL B 1 179 ? -3.836 7.125 5.883 1 89.19 179 VAL B C 1
ATOM 4150 O O . VAL B 1 179 ? -3.197 6.262 6.488 1 89.19 179 VAL B O 1
ATOM 4153 N N . ASP B 1 180 ? -4.902 7.664 6.375 1 88.19 180 ASP B N 1
ATOM 4154 C CA . ASP B 1 180 ? -5.23 7.461 7.785 1 88.19 180 ASP B CA 1
ATOM 4155 C C . ASP B 1 180 ? -5.805 6.066 8.016 1 88.19 180 ASP B C 1
ATOM 4157 O O . ASP B 1 180 ? -5.75 5.543 9.133 1 88.19 180 ASP B O 1
ATOM 4161 N N . THR B 1 181 ? -6.41 5.516 6.977 1 81.06 181 THR B N 1
ATOM 4162 C CA . THR B 1 181 ? -6.93 4.164 7.125 1 81.06 181 THR B CA 1
ATOM 4163 C C . THR B 1 181 ? -5.871 3.131 6.754 1 81.06 181 THR B C 1
ATOM 4165 O O . THR B 1 181 ? -6.125 1.926 6.797 1 81.06 181 THR B O 1
ATOM 4168 N N . GLN B 1 182 ? -4.684 3.617 6.418 1 75.69 182 GLN B N 1
ATOM 4169 C CA . GLN B 1 182 ? -3.605 2.738 5.977 1 75.69 182 GLN B CA 1
ATOM 4170 C C . GLN B 1 182 ? -4.078 1.796 4.875 1 75.69 182 GLN B C 1
ATOM 4172 O O . GLN B 1 182 ? -3.918 0.578 4.98 1 75.69 182 GLN B O 1
ATOM 4177 N N . ASN B 1 183 ? -4.605 2.367 3.902 1 68.06 183 ASN B N 1
ATOM 4178 C CA . ASN B 1 183 ? -5.129 1.605 2.775 1 68.06 183 ASN B CA 1
ATOM 4179 C C . ASN B 1 183 ? -6.188 0.599 3.221 1 68.06 183 ASN B C 1
ATOM 4181 O O . ASN B 1 183 ? -6.164 -0.56 2.803 1 68.06 183 ASN B O 1
ATOM 4185 N N . PHE B 1 184 ? -6.91 1.009 4.211 1 64 184 PHE B N 1
ATOM 4186 C CA . PHE B 1 184 ? -8.07 0.279 4.699 1 64 184 PHE B CA 1
ATOM 4187 C C . PHE B 1 184 ? -7.648 -0.936 5.516 1 64 184 PHE B C 1
ATOM 4189 O O . PHE B 1 184 ? -8.391 -1.911 5.621 1 64 184 PHE B O 1
ATOM 4196 N N . GLU B 1 185 ? -6.461 -0.925 5.965 1 62.91 185 GLU B N 1
ATOM 4197 C CA . GLU B 1 185 ? -5.949 -2.061 6.727 1 62.91 185 GLU B CA 1
ATOM 4198 C C . GLU B 1 185 ? -6.145 -1.854 8.227 1 62.91 185 GLU B C 1
ATOM 4200 O O . GLU B 1 185 ? -6.012 -2.797 9.008 1 62.91 185 GLU B O 1
ATOM 4205 N N . LYS B 1 186 ? -6.457 -0.625 8.477 1 62.25 186 LYS B N 1
ATOM 4206 C CA . LYS B 1 186 ? -6.605 -0.36 9.906 1 62.25 186 LYS B CA 1
ATOM 4207 C C . LYS B 1 186 ? -7.848 -1.044 10.469 1 62.25 186 LYS B C 1
ATOM 4209 O O . LYS B 1 186 ? -8.875 -1.129 9.789 1 62.25 186 LYS B O 1
ATOM 4214 N N . LYS B 1 187 ? -7.664 -1.588 11.539 1 55.84 187 LYS B N 1
ATOM 4215 C CA . LYS B 1 187 ? -8.695 -2.344 12.242 1 55.84 187 LYS B CA 1
ATOM 4216 C C . LYS B 1 187 ? -9.977 -1.524 12.383 1 55.84 187 LYS B C 1
ATOM 4218 O O . LYS B 1 187 ? -11.078 -2.076 12.375 1 55.84 187 LYS B O 1
ATOM 4223 N N . ASN B 1 188 ? -9.773 -0.307 12.539 1 54.72 188 ASN B N 1
ATOM 4224 C CA . ASN B 1 188 ? -10.922 0.513 12.898 1 54.72 188 ASN B CA 1
ATOM 4225 C C . ASN B 1 188 ? -11.625 1.068 11.664 1 54.72 188 ASN B C 1
ATOM 4227 O O . ASN B 1 188 ? -12.344 2.064 11.75 1 54.72 188 ASN B O 1
ATOM 4231 N N . MET B 1 189 ? -11.305 0.445 10.57 1 59.22 189 MET B N 1
ATOM 4232 C CA . MET B 1 189 ? -12.07 0.924 9.414 1 59.22 189 MET B CA 1
ATOM 4233 C C . MET B 1 189 ? -13.539 0.531 9.539 1 59.22 189 MET B C 1
ATOM 4235 O O . MET B 1 189 ? -13.852 -0.645 9.719 1 59.22 189 MET B O 1
ATOM 4239 N N . GLN B 1 190 ? -14.289 1.586 9.688 1 64.69 190 GLN B N 1
ATOM 4240 C CA . GLN B 1 190 ? -15.734 1.379 9.734 1 64.69 190 GLN B CA 1
ATOM 4241 C C . GLN B 1 190 ? -16.344 1.402 8.336 1 64.69 190 GLN B C 1
ATOM 4243 O O . GLN B 1 190 ? -15.695 1.851 7.383 1 64.69 190 GLN B O 1
ATOM 4248 N N . LEU B 1 191 ? -17.453 0.85 8.266 1 68.94 191 LEU B N 1
ATOM 4249 C CA . LEU B 1 191 ? -18.25 0.874 7.039 1 68.94 191 LEU B CA 1
ATOM 4250 C C . LEU B 1 191 ? -18.344 2.287 6.473 1 68.94 191 LEU B C 1
ATOM 4252 O O . LEU B 1 191 ? -18.266 2.479 5.258 1 68.94 191 LEU B O 1
ATOM 4256 N N . ALA B 1 192 ? -18.328 3.18 7.414 1 75.69 192 ALA B N 1
ATOM 4257 C CA . ALA B 1 192 ? -18.453 4.578 7.016 1 75.69 192 ALA B CA 1
ATOM 4258 C C . ALA B 1 192 ? -17.25 5.047 6.223 1 75.69 192 ALA B C 1
ATOM 4260 O O . ALA B 1 192 ? -17.375 5.805 5.258 1 75.69 192 ALA B O 1
ATOM 4261 N N . ASP B 1 193 ? -16.016 4.617 6.52 1 81.31 193 ASP B N 1
ATOM 4262 C CA . ASP B 1 193 ? -14.805 4.977 5.789 1 81.31 193 ASP B CA 1
ATOM 4263 C C . ASP B 1 193 ? -14.828 4.41 4.371 1 81.31 193 ASP B C 1
ATOM 4265 O O . ASP B 1 193 ? -14.43 5.086 3.42 1 81.31 193 ASP B O 1
ATOM 4269 N N . GLY B 1 194 ? -15.336 3.189 4.297 1 77.44 194 GLY B N 1
ATOM 4270 C CA . GLY B 1 194 ? -15.445 2.57 2.986 1 77.44 194 GLY B CA 1
ATOM 4271 C C . GLY B 1 194 ? -16.406 3.285 2.062 1 77.44 194 GLY B C 1
ATOM 4272 O O . GLY B 1 194 ? -16.109 3.498 0.886 1 77.44 194 GLY B O 1
ATOM 4273 N N . ILE B 1 195 ? -17.516 3.666 2.598 1 78.75 195 ILE B N 1
ATOM 4274 C CA . ILE B 1 195 ? -18.531 4.363 1.829 1 78.75 195 ILE B CA 1
ATOM 4275 C C . ILE B 1 195 ? -18 5.715 1.366 1 78.75 195 ILE B C 1
ATOM 4277 O O . ILE B 1 195 ? -18.141 6.074 0.195 1 78.75 195 ILE B O 1
ATOM 4281 N N . SER B 1 196 ? -17.422 6.398 2.281 1 87.19 196 SER B N 1
ATOM 4282 C CA . SER B 1 196 ? -16.859 7.711 1.964 1 87.19 196 SER B CA 1
ATOM 4283 C C . SER B 1 196 ? -15.75 7.598 0.922 1 87.19 196 SER B C 1
ATOM 4285 O O . SER B 1 196 ? -15.68 8.406 -0.007 1 87.19 196 SER B O 1
ATOM 4287 N N . PHE B 1 197 ? -14.969 6.594 1.067 1 84.25 197 PHE B N 1
ATOM 4288 C CA . PHE B 1 197 ? -13.867 6.352 0.135 1 84.25 197 PHE B CA 1
ATOM 4289 C C . PHE B 1 197 ? -14.398 6.109 -1.272 1 84.25 197 PHE B C 1
ATOM 4291 O O . PHE B 1 197 ? -13.898 6.691 -2.238 1 84.25 197 PHE B O 1
ATOM 4298 N N . ARG B 1 198 ? -15.391 5.309 -1.341 1 78.69 198 ARG B N 1
ATOM 4299 C CA . ARG B 1 198 ? -15.984 4.992 -2.635 1 78.69 198 ARG B CA 1
ATOM 4300 C C . ARG B 1 198 ? -16.578 6.238 -3.283 1 78.69 198 ARG B C 1
ATOM 4302 O O . ARG B 1 198 ? -16.469 6.426 -4.496 1 78.69 198 ARG B O 1
ATOM 4309 N N . TYR B 1 199 ? -17.203 7.023 -2.518 1 87.44 199 TYR B N 1
ATOM 4310 C CA . TYR B 1 199 ? -17.828 8.242 -3.02 1 87.44 199 TYR B CA 1
ATOM 4311 C C . TYR B 1 199 ? -16.797 9.148 -3.682 1 87.44 199 TYR B C 1
ATOM 4313 O O . TYR B 1 199 ? -17.016 9.625 -4.801 1 87.44 199 TYR B O 1
ATOM 4321 N N . VAL B 1 200 ? -15.695 9.312 -3.041 1 92.88 200 VAL B N 1
ATOM 4322 C CA . VAL B 1 200 ? -14.711 10.25 -3.568 1 92.88 200 VAL B CA 1
ATOM 4323 C C . VAL B 1 200 ? -13.852 9.555 -4.625 1 92.88 200 VAL B C 1
ATOM 4325 O O . VAL B 1 200 ? -13.219 10.219 -5.449 1 92.88 200 VAL B O 1
ATOM 4328 N N . PHE B 1 201 ? -13.852 8.305 -4.625 1 83.75 201 PHE B N 1
ATOM 4329 C CA . PHE B 1 201 ? -13.07 7.512 -5.566 1 83.75 201 PHE B CA 1
ATOM 4330 C C . PHE B 1 201 ? -13.438 7.863 -7.004 1 83.75 201 PHE B C 1
ATOM 4332 O O . PHE B 1 201 ? -12.562 7.977 -7.863 1 83.75 201 PHE B O 1
ATOM 4339 N N . ASN B 1 202 ? -14.68 8.102 -7.23 1 81.75 202 ASN B N 1
ATOM 4340 C CA . ASN B 1 202 ? -15.195 8.336 -8.578 1 81.75 202 ASN B CA 1
ATOM 4341 C C . ASN B 1 202 ? -14.938 9.766 -9.031 1 81.75 202 ASN B C 1
ATOM 4343 O O . ASN B 1 202 ? -15.023 10.07 -10.227 1 81.75 202 ASN B O 1
ATOM 4347 N N . ILE B 1 203 ? -14.555 10.609 -8.117 1 93.62 203 ILE B N 1
ATOM 4348 C CA . ILE B 1 203 ? -14.422 12.031 -8.422 1 93.62 203 ILE B CA 1
ATOM 4349 C C . ILE B 1 203 ? -12.945 12.422 -8.398 1 93.62 203 ILE B C 1
ATOM 4351 O O . ILE B 1 203 ? -12.516 13.289 -9.164 1 93.62 203 ILE B O 1
ATOM 4355 N N . ALA B 1 204 ? -12.18 11.727 -7.605 1 94.12 204 ALA B N 1
ATOM 4356 C CA . ALA B 1 204 ? -10.805 12.102 -7.309 1 94.12 204 ALA B CA 1
ATOM 4357 C C . ALA B 1 204 ? -9.898 11.875 -8.516 1 94.12 204 ALA B C 1
ATOM 4359 O O . ALA B 1 204 ? -10.156 10.984 -9.336 1 94.12 204 ALA B O 1
ATOM 4360 N N . ASN B 1 205 ? -8.953 12.766 -8.656 1 91.75 205 ASN B N 1
ATOM 4361 C CA . ASN B 1 205 ? -7.852 12.523 -9.586 1 91.75 205 ASN B CA 1
ATOM 4362 C C . ASN B 1 205 ? -6.871 11.492 -9.031 1 91.75 205 ASN B C 1
ATOM 4364 O O . ASN B 1 205 ? -5.918 11.844 -8.336 1 91.75 205 ASN B O 1
ATOM 4368 N N . ARG B 1 206 ? -7.023 10.289 -9.422 1 85.69 206 ARG B N 1
ATOM 4369 C CA . ARG 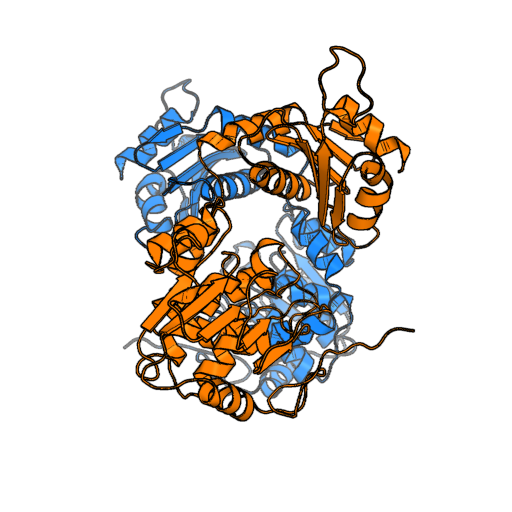B 1 206 ? -6.262 9.172 -8.859 1 85.69 206 ARG B CA 1
ATOM 4370 C C . ARG B 1 206 ? -4.805 9.227 -9.312 1 85.69 206 ARG B C 1
ATOM 4372 O O . ARG B 1 206 ? -3.912 8.773 -8.594 1 85.69 206 ARG B O 1
ATOM 4379 N N . ASN B 1 207 ? -4.566 9.773 -10.445 1 83.19 207 ASN B N 1
ATOM 4380 C CA . ASN B 1 207 ? -3.193 9.938 -10.914 1 83.19 207 ASN B CA 1
ATOM 4381 C C . ASN B 1 207 ? -2.398 10.875 -10.016 1 83.19 207 ASN B C 1
ATOM 4383 O O . ASN B 1 207 ? -1.223 10.633 -9.734 1 83.19 207 ASN B O 1
ATOM 4387 N N . LEU B 1 208 ? -3.047 11.859 -9.609 1 89.12 208 LEU B N 1
ATOM 4388 C CA . LEU B 1 208 ? -2.404 12.797 -8.703 1 89.12 208 LEU B CA 1
ATOM 4389 C C . LEU B 1 208 ? -2.131 12.148 -7.352 1 89.12 208 LEU B C 1
ATOM 4391 O O . LEU B 1 208 ? -1.091 12.398 -6.734 1 89.12 208 LEU B O 1
ATOM 4395 N N . VAL B 1 209 ? -3.062 11.336 -6.891 1 89.56 209 VAL B N 1
ATOM 4396 C CA . VAL B 1 209 ? -2.887 10.609 -5.633 1 89.56 209 VAL B CA 1
ATOM 4397 C C . VAL B 1 209 ? -1.67 9.695 -5.727 1 89.56 209 VAL B C 1
ATOM 4399 O O . VAL B 1 209 ? -0.885 9.594 -4.781 1 89.56 209 VAL B O 1
ATOM 4402 N N . ARG B 1 210 ? -1.574 9.031 -6.805 1 83.56 210 ARG B N 1
ATOM 4403 C CA . ARG B 1 210 ? -0.414 8.18 -7.023 1 83.56 210 ARG B CA 1
ATOM 4404 C C . ARG B 1 210 ? 0.881 8.977 -6.953 1 83.56 210 ARG B C 1
ATOM 4406 O O . ARG B 1 210 ? 1.874 8.516 -6.391 1 83.56 210 ARG B O 1
ATOM 4413 N N . LYS B 1 211 ? 0.822 10.117 -7.5 1 85.5 211 LYS B N 1
ATOM 4414 C CA . LYS B 1 211 ? 1.988 10.992 -7.449 1 85.5 211 LYS B CA 1
ATOM 4415 C C . LYS B 1 211 ? 2.354 11.344 -6.008 1 85.5 211 LYS B C 1
ATOM 4417 O O . LYS B 1 211 ? 3.531 11.352 -5.648 1 85.5 211 LYS B O 1
ATOM 4422 N N . PHE B 1 212 ? 1.349 11.594 -5.145 1 90 212 PHE B N 1
ATOM 4423 C CA . PHE B 1 212 ? 1.593 11.844 -3.73 1 90 212 PHE B CA 1
ATOM 4424 C C . PHE B 1 212 ? 2.281 10.648 -3.08 1 90 212 PHE B C 1
ATOM 4426 O O . PHE B 1 212 ? 3.268 10.812 -2.357 1 90 212 PHE B O 1
ATOM 4433 N N . ASP B 1 213 ? 1.762 9.555 -3.459 1 84.44 213 ASP B N 1
ATOM 4434 C CA . ASP B 1 213 ? 2.23 8.312 -2.848 1 84.44 213 ASP B CA 1
ATOM 4435 C C . ASP B 1 213 ? 3.678 8.023 -3.232 1 84.44 213 ASP B C 1
ATOM 4437 O O . ASP B 1 213 ? 4.449 7.5 -2.426 1 84.44 213 ASP B O 1
ATOM 4441 N N . LEU B 1 214 ? 3.957 8.328 -4.438 1 82.94 214 LEU B N 1
ATOM 4442 C CA . LEU B 1 214 ? 5.254 7.938 -4.98 1 82.94 214 LEU B CA 1
ATOM 4443 C C . LEU B 1 214 ? 6.34 8.922 -4.555 1 82.94 214 LEU B C 1
ATOM 4445 O O . LEU B 1 214 ? 7.531 8.609 -4.645 1 82.94 214 LEU B O 1
ATOM 4449 N N . THR B 1 215 ? 5.945 10.078 -4.117 1 85.88 215 THR B N 1
ATOM 4450 C CA . THR B 1 215 ? 6.93 11.07 -3.697 1 85.88 215 THR B CA 1
ATOM 4451 C C . THR B 1 215 ? 7.234 10.93 -2.209 1 85.88 215 THR B C 1
ATOM 4453 O O . THR B 1 215 ? 6.711 11.688 -1.39 1 85.88 215 THR B O 1
ATOM 4456 N N . GLU B 1 216 ? 8.086 10.047 -1.897 1 87.31 216 GLU B N 1
ATOM 4457 C CA . GLU B 1 216 ? 8.312 9.695 -0.499 1 87.31 216 GLU B CA 1
ATOM 4458 C C . GLU B 1 216 ? 9.766 9.93 -0.093 1 87.31 216 GLU B C 1
ATOM 4460 O O . GLU B 1 216 ? 10.047 10.234 1.067 1 87.31 216 GLU B O 1
ATOM 4465 N N . LEU B 1 217 ? 10.695 9.789 -1.024 1 90.25 217 LEU B N 1
ATOM 4466 C CA . LEU B 1 217 ? 12.125 9.797 -0.718 1 90.25 217 LEU B CA 1
ATOM 4467 C C . LEU B 1 217 ? 12.859 10.828 -1.569 1 90.25 217 LEU B C 1
ATOM 4469 O O . LEU B 1 217 ? 12.648 10.898 -2.783 1 90.25 217 LEU B O 1
ATOM 4473 N N . ARG B 1 218 ? 13.609 11.641 -0.872 1 90 218 ARG B N 1
ATOM 4474 C CA . ARG B 1 218 ? 14.5 12.531 -1.617 1 90 218 ARG B CA 1
ATOM 4475 C C . ARG B 1 218 ? 15.719 11.781 -2.133 1 90 218 ARG B C 1
ATOM 4477 O O . ARG B 1 218 ? 16.234 10.883 -1.463 1 90 218 ARG B O 1
ATOM 4484 N N . ARG B 1 219 ? 16.188 12.242 -3.281 1 90.12 219 ARG B N 1
ATOM 4485 C CA . ARG B 1 219 ? 17.375 11.617 -3.863 1 90.12 219 ARG B CA 1
ATOM 4486 C C . ARG B 1 219 ? 18.562 11.68 -2.904 1 90.12 219 ARG B C 1
ATOM 4488 O O . ARG B 1 219 ? 19.312 10.711 -2.773 1 90.12 219 ARG B O 1
ATOM 4495 N N . SER B 1 220 ? 18.672 12.773 -2.199 1 90.25 220 SER B N 1
ATOM 4496 C CA . SER B 1 220 ? 19.781 12.977 -1.268 1 90.25 220 SER B CA 1
ATOM 4497 C C . SER B 1 220 ? 19.688 12.023 -0.081 1 90.25 220 SER B C 1
ATOM 4499 O O . SER B 1 220 ? 20.672 11.805 0.623 1 90.25 220 SER B O 1
ATOM 4501 N N . GLU B 1 221 ? 18.547 11.484 0.125 1 91.31 221 GLU B N 1
ATOM 4502 C CA . GLU B 1 221 ? 18.328 10.617 1.278 1 91.31 221 GLU B CA 1
ATOM 4503 C C . GLU B 1 221 ? 18.672 9.172 0.95 1 91.31 221 GLU B C 1
ATOM 4505 O O . GLU B 1 221 ? 18.766 8.328 1.848 1 91.31 221 GLU B O 1
ATOM 4510 N N . LEU B 1 222 ? 18.906 8.867 -0.318 1 92.31 222 LEU B N 1
ATOM 4511 C CA . LEU B 1 222 ? 19.297 7.52 -0.725 1 92.31 222 LEU B CA 1
ATOM 4512 C C . LEU B 1 222 ? 20.562 7.078 -0.021 1 92.31 222 LEU B C 1
ATOM 4514 O O . LEU B 1 222 ? 20.75 5.887 0.242 1 92.31 222 LEU B O 1
ATOM 4518 N N . LYS B 1 223 ? 21.391 8.039 0.318 1 93.44 223 LYS B N 1
ATOM 4519 C CA . LYS B 1 223 ? 22.641 7.723 1.003 1 93.44 223 LYS B CA 1
ATOM 4520 C C . LYS B 1 223 ? 22.375 7.035 2.34 1 93.44 223 LYS B C 1
ATOM 4522 O O . LYS B 1 223 ? 23.141 6.172 2.764 1 93.44 223 LYS B O 1
ATOM 4527 N N . TYR B 1 224 ? 21.328 7.383 2.969 1 95.25 224 TYR B N 1
ATOM 4528 C CA . TYR B 1 224 ? 21 6.789 4.258 1 95.25 224 TYR B CA 1
ATOM 4529 C C . TYR B 1 224 ? 20.609 5.32 4.098 1 95.25 224 TYR B C 1
ATOM 4531 O O . TYR B 1 224 ? 20.875 4.508 4.984 1 95.25 224 TYR B O 1
ATOM 4539 N N . PHE B 1 225 ? 20.016 4.98 2.951 1 93.88 225 PHE B N 1
ATOM 4540 C CA . PHE B 1 225 ? 19.719 3.582 2.66 1 93.88 225 PHE B CA 1
ATOM 4541 C C . PHE B 1 225 ? 21 2.783 2.492 1 93.88 225 PHE B C 1
ATOM 4543 O O . PHE B 1 225 ? 21.109 1.655 2.977 1 93.88 225 PHE B O 1
ATOM 4550 N N . LYS B 1 226 ? 21.906 3.418 1.824 1 93.62 226 LYS B N 1
ATOM 4551 C CA . LYS B 1 226 ? 23.203 2.766 1.663 1 93.62 226 LYS B CA 1
ATOM 4552 C C . LYS B 1 226 ? 23.844 2.484 3.018 1 93.62 226 LYS B C 1
ATOM 4554 O O . LYS B 1 226 ? 24.344 1.383 3.254 1 93.62 226 LYS B O 1
ATOM 4559 N N . ILE B 1 227 ? 23.781 3.408 3.836 1 95.69 227 ILE B N 1
ATOM 4560 C CA . ILE B 1 227 ? 24.328 3.256 5.18 1 95.69 227 ILE B CA 1
ATOM 4561 C C . ILE B 1 227 ? 23.594 2.131 5.91 1 95.69 227 ILE B C 1
ATOM 4563 O O . ILE B 1 227 ? 24.234 1.256 6.508 1 95.69 227 ILE B O 1
ATOM 4567 N N . ALA B 1 228 ? 22.312 2.135 5.84 1 96.5 228 ALA B N 1
ATOM 4568 C CA . ALA B 1 228 ? 21.5 1.132 6.52 1 96.5 228 ALA B CA 1
ATOM 4569 C C . ALA B 1 228 ? 21.859 -0.276 6.059 1 96.5 228 ALA B C 1
ATOM 4571 O O . ALA B 1 228 ? 22.031 -1.18 6.879 1 96.5 228 ALA B O 1
ATOM 4572 N N . LEU B 1 229 ? 22 -0.428 4.746 1 94.56 229 LEU B N 1
ATOM 4573 C CA . LEU B 1 229 ? 22.297 -1.737 4.168 1 94.56 229 LEU B CA 1
ATOM 4574 C C . LEU B 1 229 ? 23.688 -2.211 4.555 1 94.56 229 LEU B C 1
ATOM 4576 O O . LEU B 1 229 ? 23.922 -3.412 4.699 1 94.56 229 LEU B O 1
ATOM 4580 N N . ASN B 1 230 ? 24.531 -1.264 4.773 1 94.12 230 ASN B N 1
ATOM 4581 C CA . ASN B 1 230 ? 25.891 -1.603 5.172 1 94.12 230 ASN B CA 1
ATOM 4582 C C . ASN B 1 230 ? 25.984 -1.906 6.664 1 94.12 230 ASN B C 1
ATOM 4584 O O . ASN B 1 230 ? 26.797 -2.734 7.086 1 94.12 230 ASN B O 1
ATOM 4588 N N . GLU B 1 231 ? 25.141 -1.27 7.406 1 95.38 231 GLU B N 1
ATOM 4589 C CA . GLU B 1 231 ? 25.281 -1.308 8.859 1 95.38 231 GLU B CA 1
ATOM 4590 C C . GLU B 1 231 ? 24.359 -2.357 9.477 1 95.38 231 GLU B C 1
ATOM 4592 O O . GLU B 1 231 ? 24.5 -2.721 10.641 1 95.38 231 GLU B O 1
ATOM 4597 N N . VAL B 1 232 ? 23.406 -2.85 8.727 1 95.62 232 VAL B N 1
ATOM 4598 C CA . VAL B 1 232 ? 22.359 -3.701 9.289 1 95.62 232 VAL B CA 1
ATOM 4599 C C . VAL B 1 232 ? 22.984 -4.984 9.836 1 95.62 232 VAL B C 1
ATOM 4601 O O . VAL B 1 232 ? 23.812 -5.613 9.172 1 95.62 232 VAL B O 1
ATOM 4604 N N . LYS B 1 233 ? 22.672 -5.23 11.023 1 95.69 233 LYS B N 1
ATOM 4605 C CA . LYS B 1 233 ? 23.031 -6.477 11.703 1 95.69 233 LYS B CA 1
ATOM 4606 C C . LYS B 1 233 ? 21.781 -7.238 12.133 1 95.69 233 LYS B C 1
ATOM 4608 O O . LYS B 1 233 ? 20.75 -6.633 12.43 1 95.69 233 LYS B O 1
ATOM 4613 N N . SER B 1 234 ? 21.906 -8.555 12.031 1 93.25 234 SER B N 1
ATOM 4614 C CA . SER B 1 234 ? 20.734 -9.352 12.406 1 93.25 234 SER B CA 1
ATOM 4615 C C . SER B 1 234 ? 21.109 -10.422 13.43 1 93.25 234 SER B C 1
ATOM 4617 O O . SER B 1 234 ? 22.203 -10.984 13.375 1 93.25 234 SER B O 1
ATOM 4619 N N . SER B 1 235 ? 20.266 -10.555 14.414 1 91.44 235 SER B N 1
ATOM 4620 C CA . SER B 1 235 ? 20.406 -11.602 15.422 1 91.44 235 SER B CA 1
ATOM 4621 C C . SER B 1 235 ? 19.031 -12.133 15.859 1 91.44 235 SER B C 1
ATOM 4623 O O . SER B 1 235 ? 18.172 -11.359 16.297 1 91.44 235 SER B O 1
ATOM 4625 N N . LYS B 1 236 ? 18.844 -13.453 15.711 1 90.12 236 LYS B N 1
ATOM 4626 C CA . LYS B 1 236 ? 17.641 -14.141 16.188 1 90.12 236 LYS B CA 1
ATOM 4627 C C . LYS B 1 236 ? 16.375 -13.484 15.617 1 90.12 236 LYS B C 1
ATOM 4629 O O . LYS B 1 236 ? 15.453 -13.164 16.359 1 90.12 236 LYS B O 1
ATOM 4634 N N . GLY B 1 237 ? 16.438 -13.094 14.406 1 90.06 237 GLY B N 1
ATOM 4635 C CA . GLY B 1 237 ? 15.266 -12.57 13.734 1 90.06 237 GLY B CA 1
ATOM 4636 C C . GLY B 1 237 ? 15.062 -11.086 13.945 1 90.06 237 GLY B C 1
ATOM 4637 O O . GLY B 1 237 ? 14.031 -10.531 13.555 1 90.06 237 GLY B O 1
ATOM 4638 N N . ARG B 1 238 ? 16.047 -10.477 14.539 1 94 238 ARG B N 1
ATOM 4639 C CA . ARG B 1 238 ? 16 -9.039 14.789 1 94 238 ARG B CA 1
ATOM 4640 C C . ARG B 1 238 ? 17.047 -8.297 13.977 1 94 238 ARG B C 1
ATOM 4642 O O . ARG B 1 238 ? 18.219 -8.688 13.961 1 94 238 ARG B O 1
ATOM 4649 N N . ALA B 1 239 ? 16.609 -7.25 13.32 1 96.62 239 ALA B N 1
ATOM 4650 C CA . ALA B 1 239 ? 17.531 -6.43 12.539 1 96.62 239 ALA B CA 1
ATOM 4651 C C . ALA B 1 239 ? 17.781 -5.086 13.219 1 96.62 239 ALA B C 1
ATOM 4653 O O . ALA B 1 239 ? 16.844 -4.457 13.719 1 96.62 239 ALA B O 1
ATOM 4654 N N . TYR B 1 240 ? 19.062 -4.711 13.297 1 97.62 240 TYR B N 1
ATOM 4655 C CA . TYR B 1 240 ? 19.484 -3.453 13.898 1 97.62 240 TYR B CA 1
ATOM 4656 C C . TYR B 1 240 ? 20.297 -2.625 12.906 1 97.62 240 TYR B C 1
ATOM 4658 O O . TYR B 1 240 ? 21.141 -3.162 12.18 1 97.62 240 TYR B O 1
ATOM 4666 N N . ALA B 1 241 ? 20.016 -1.344 12.883 1 98.12 241 ALA B N 1
ATOM 4667 C CA . ALA B 1 241 ? 20.828 -0.462 12.055 1 98.12 241 ALA B CA 1
ATOM 4668 C C . ALA B 1 241 ? 20.844 0.956 12.617 1 98.12 241 ALA B C 1
ATOM 4670 O O . ALA B 1 241 ? 19.797 1.562 12.828 1 98.12 241 ALA B O 1
ATOM 4671 N N . HIS B 1 242 ? 22.031 1.444 12.898 1 98.44 242 HIS B N 1
ATOM 4672 C CA . HIS B 1 242 ? 22.203 2.846 13.25 1 98.44 242 HIS B CA 1
ATOM 4673 C C . HIS B 1 242 ? 22.703 3.656 12.062 1 98.44 242 HIS B C 1
ATOM 4675 O O . HIS B 1 242 ? 23.75 3.346 11.484 1 98.44 242 HIS B O 1
ATOM 4681 N N . ILE B 1 243 ? 22.062 4.746 11.742 1 97.94 243 ILE B N 1
ATOM 4682 C CA . ILE B 1 243 ? 22.297 5.465 10.492 1 97.94 243 ILE B CA 1
ATOM 4683 C C . ILE B 1 243 ? 23.219 6.652 10.742 1 97.94 243 ILE B C 1
ATOM 4685 O O . ILE B 1 243 ? 23.797 7.203 9.797 1 97.94 243 ILE B O 1
ATOM 4689 N N . GLY B 1 244 ? 23.453 7.027 11.961 1 96.75 244 GLY B N 1
ATOM 4690 C CA . GLY B 1 244 ? 24.219 8.227 12.273 1 96.75 244 GLY B CA 1
ATOM 4691 C C . GLY B 1 244 ? 23.375 9.477 12.344 1 96.75 244 GLY B C 1
ATOM 4692 O O . GLY B 1 244 ? 22.234 9.438 12.82 1 96.75 244 GLY B O 1
ATOM 4693 N N . ARG B 1 245 ? 23.922 10.586 11.922 1 96.25 245 ARG B N 1
ATOM 4694 C CA . ARG B 1 245 ? 23.203 11.852 11.953 1 96.25 245 ARG B CA 1
ATOM 4695 C C . ARG B 1 245 ? 22.281 11.992 10.742 1 96.25 245 ARG B C 1
ATOM 4697 O O . ARG B 1 245 ? 22.703 11.742 9.609 1 96.25 245 ARG B O 1
ATOM 4704 N N . VAL B 1 246 ? 21.078 12.297 11.008 1 94.75 246 VAL B N 1
ATOM 4705 C CA . VAL B 1 246 ? 20.109 12.477 9.938 1 94.75 246 VAL B CA 1
ATOM 4706 C C . VAL B 1 246 ? 19.484 13.859 10.031 1 94.75 246 VAL B C 1
ATOM 4708 O O . VAL B 1 246 ? 19.422 14.445 11.117 1 94.75 246 VAL B O 1
ATOM 4711 N N . GLY B 1 247 ? 19.016 14.391 8.859 1 87.25 247 GLY B N 1
ATOM 4712 C CA . GLY B 1 247 ? 18.328 15.672 8.844 1 87.25 247 GLY B CA 1
ATOM 4713 C C . GLY B 1 247 ? 16.953 15.625 9.492 1 87.25 247 GLY B C 1
ATOM 4714 O O . GLY B 1 247 ? 16.594 16.516 10.258 1 87.25 247 GLY B O 1
ATOM 4715 N N . THR B 1 248 ? 16.219 14.609 9.219 1 87.12 248 THR B N 1
ATOM 4716 C CA . THR B 1 248 ? 14.891 14.398 9.789 1 87.12 248 THR B CA 1
ATOM 4717 C C . THR B 1 248 ? 14.703 12.938 10.188 1 87.12 248 THR B C 1
ATOM 4719 O O . THR B 1 248 ? 15.188 12.031 9.5 1 87.12 248 THR B O 1
ATOM 4722 N N . PRO B 1 249 ? 13.906 12.758 11.305 1 91.19 249 PRO B N 1
ATOM 4723 C CA . PRO B 1 249 ? 13.656 11.375 11.727 1 91.19 249 PRO B CA 1
ATOM 4724 C C . PRO B 1 249 ? 12.812 10.594 10.727 1 91.19 249 PRO B C 1
ATOM 4726 O O . PRO B 1 249 ? 12.75 9.359 10.805 1 91.19 249 PRO B O 1
ATOM 4729 N N . ASP B 1 250 ? 12.195 11.234 9.828 1 87.81 250 ASP B N 1
ATOM 4730 C CA . ASP B 1 250 ? 11.289 10.594 8.875 1 87.81 250 ASP B CA 1
ATOM 4731 C C . ASP B 1 250 ? 12.023 9.531 8.062 1 87.81 250 ASP B C 1
ATOM 4733 O O . ASP B 1 250 ? 11.445 8.5 7.723 1 87.81 250 ASP B O 1
ATOM 4737 N N . ILE B 1 251 ? 13.242 9.797 7.77 1 92.94 251 ILE B N 1
ATOM 4738 C CA . ILE B 1 251 ? 14.023 8.867 6.961 1 92.94 251 ILE B CA 1
ATOM 4739 C C . ILE B 1 251 ? 14.219 7.559 7.723 1 92.94 251 ILE B C 1
ATOM 4741 O O . ILE B 1 251 ? 14.281 6.484 7.121 1 92.94 251 ILE B O 1
ATOM 4745 N N . LEU B 1 252 ? 14.273 7.656 9.055 1 95.94 252 LEU B N 1
ATOM 4746 C CA . LEU B 1 252 ? 14.422 6.453 9.875 1 95.94 252 LEU B CA 1
ATOM 4747 C C . LEU B 1 252 ? 13.18 5.57 9.773 1 95.94 252 LEU B C 1
ATOM 4749 O O . LEU B 1 252 ? 13.289 4.344 9.75 1 95.94 252 LEU B O 1
ATOM 4753 N N . VAL B 1 253 ? 12.055 6.207 9.688 1 92.5 253 VAL B N 1
ATOM 4754 C CA . VAL B 1 253 ? 10.797 5.488 9.555 1 92.5 253 VAL B CA 1
ATOM 4755 C C . VAL B 1 253 ? 10.766 4.738 8.227 1 92.5 253 VAL B C 1
ATOM 4757 O O . VAL B 1 253 ? 10.422 3.557 8.18 1 92.5 253 VAL B O 1
ATOM 4760 N N . ILE B 1 254 ? 11.164 5.371 7.152 1 91.44 254 ILE B N 1
ATOM 4761 C CA . ILE B 1 254 ? 11.141 4.793 5.816 1 91.44 254 ILE B CA 1
ATOM 4762 C C . ILE B 1 254 ? 12.094 3.598 5.758 1 91.44 254 ILE B C 1
ATOM 4764 O O . ILE B 1 254 ? 11.734 2.539 5.234 1 91.44 254 ILE B O 1
ATOM 4768 N N . ILE B 1 255 ? 13.219 3.789 6.359 1 95.44 255 ILE B N 1
ATOM 4769 C CA . ILE B 1 255 ? 14.219 2.727 6.355 1 95.44 255 ILE B CA 1
ATOM 4770 C C . ILE B 1 255 ? 13.719 1.543 7.18 1 95.44 255 ILE B C 1
ATOM 4772 O O . ILE B 1 255 ? 13.867 0.389 6.773 1 95.44 255 ILE B O 1
ATOM 4776 N N . ALA B 1 256 ? 13.148 1.84 8.305 1 96.19 256 ALA B N 1
ATOM 4777 C CA . ALA B 1 256 ? 12.602 0.778 9.148 1 96.19 256 ALA B CA 1
ATOM 4778 C C . ALA B 1 256 ? 11.523 -0.008 8.406 1 96.19 256 ALA B C 1
ATOM 4780 O O . ALA B 1 256 ? 11.492 -1.239 8.469 1 96.19 256 ALA B O 1
ATOM 4781 N N . ASP B 1 257 ? 10.711 0.656 7.758 1 91.5 257 ASP B N 1
ATOM 4782 C CA . ASP B 1 257 ? 9.648 0.017 6.988 1 91.5 257 ASP B CA 1
ATOM 4783 C C . ASP B 1 257 ? 10.219 -0.856 5.875 1 91.5 257 ASP B C 1
ATOM 4785 O O . ASP B 1 257 ? 9.719 -1.953 5.621 1 91.5 257 ASP B O 1
ATOM 4789 N N . PHE B 1 258 ? 11.188 -0.385 5.23 1 92.12 258 PHE B N 1
ATOM 4790 C CA . PHE B 1 258 ? 11.852 -1.144 4.176 1 92.12 258 PHE B CA 1
ATOM 4791 C C . PHE B 1 258 ? 12.414 -2.451 4.719 1 92.12 258 PHE B C 1
ATOM 4793 O O . PHE B 1 258 ? 12.164 -3.521 4.156 1 92.12 258 PHE B O 1
ATOM 4800 N N . LEU B 1 259 ? 13.117 -2.303 5.812 1 94.62 259 LEU B N 1
ATOM 4801 C CA . LEU B 1 259 ? 13.758 -3.477 6.402 1 94.62 259 LEU B CA 1
ATOM 4802 C C . LEU B 1 259 ? 12.711 -4.449 6.938 1 94.62 259 LEU B C 1
ATOM 4804 O O . LEU B 1 259 ? 12.945 -5.656 6.992 1 94.62 259 LEU B O 1
ATOM 4808 N N . ASN B 1 260 ? 11.609 -3.887 7.277 1 92.81 260 ASN B N 1
ATOM 4809 C CA . ASN B 1 260 ? 10.516 -4.703 7.793 1 92.81 260 ASN B CA 1
ATOM 4810 C C . ASN B 1 260 ? 9.969 -5.641 6.719 1 92.81 260 ASN B C 1
ATOM 4812 O O . ASN B 1 260 ? 9.25 -6.59 7.031 1 92.81 260 ASN B O 1
ATOM 4816 N N . HIS B 1 261 ? 10.289 -5.41 5.488 1 91.25 261 HIS B N 1
ATOM 4817 C CA . HIS B 1 261 ? 9.82 -6.238 4.387 1 91.25 261 HIS B CA 1
ATOM 4818 C C . HIS B 1 261 ? 10.797 -7.367 4.086 1 91.25 261 HIS B C 1
ATOM 4820 O O . HIS B 1 261 ? 10.547 -8.195 3.211 1 91.25 261 HIS B O 1
ATOM 4826 N N . VAL B 1 262 ? 11.883 -7.367 4.777 1 92 262 VAL B N 1
ATOM 4827 C CA . VAL B 1 262 ? 12.891 -8.398 4.555 1 92 262 VAL B CA 1
ATOM 4828 C C . VAL B 1 262 ? 12.492 -9.672 5.305 1 92 262 VAL B C 1
ATOM 4830 O O . VAL B 1 262 ? 12.164 -9.625 6.488 1 92 262 VAL B O 1
ATOM 4833 N N . ASP B 1 263 ? 12.602 -10.742 4.535 1 89.69 263 ASP B N 1
ATOM 4834 C CA . ASP B 1 263 ? 12.242 -12.039 5.098 1 89.69 263 ASP B CA 1
ATOM 4835 C C . ASP B 1 263 ? 13.102 -12.367 6.316 1 89.69 263 ASP B C 1
ATOM 4837 O O . ASP B 1 263 ? 14.289 -12.039 6.352 1 89.69 263 ASP B O 1
ATOM 4841 N N . LYS B 1 264 ? 12.484 -12.922 7.387 1 87.44 264 LYS B N 1
ATOM 4842 C CA . LYS B 1 264 ? 13.117 -13.43 8.602 1 87.44 264 LYS B CA 1
ATOM 4843 C C . LYS B 1 264 ? 13.445 -12.289 9.562 1 87.44 264 LYS B C 1
ATOM 4845 O O . LYS B 1 264 ? 14.078 -12.516 10.602 1 87.44 264 LYS B O 1
ATOM 4850 N N . PHE B 1 265 ? 13.148 -11.055 9.219 1 91.12 265 PHE B N 1
ATOM 4851 C CA . PHE B 1 265 ? 13.203 -9.961 10.188 1 91.12 265 PHE B CA 1
ATOM 4852 C C . PHE B 1 265 ? 11.883 -9.828 10.93 1 91.12 265 PHE B C 1
ATOM 4854 O O . PHE B 1 265 ? 10.938 -9.227 10.414 1 91.12 265 PHE B O 1
ATOM 4861 N N . ASP B 1 266 ? 11.906 -10.312 12.086 1 88.44 266 ASP B N 1
ATOM 4862 C CA . ASP B 1 266 ? 10.703 -10.234 12.914 1 88.44 266 ASP B CA 1
ATOM 4863 C C . ASP B 1 266 ? 10.617 -8.883 13.625 1 88.44 266 ASP B C 1
ATOM 4865 O O . ASP B 1 266 ? 9.523 -8.406 13.914 1 88.44 266 ASP B O 1
ATOM 4869 N N . TRP B 1 267 ? 11.773 -8.414 13.953 1 92.44 267 TRP B N 1
ATOM 4870 C CA . TRP B 1 267 ? 11.93 -7.098 14.562 1 92.44 267 TRP B CA 1
ATOM 4871 C C . TRP B 1 267 ? 12.914 -6.242 13.766 1 92.44 267 TRP B C 1
ATOM 4873 O O . TRP B 1 267 ? 13.93 -6.746 13.281 1 92.44 267 TRP B O 1
ATOM 4883 N N . VAL B 1 268 ? 12.555 -5.016 13.656 1 96.44 268 VAL B N 1
ATOM 4884 C CA . VAL B 1 268 ? 13.469 -4.066 13.039 1 96.44 268 VAL B CA 1
ATOM 4885 C C . VAL B 1 268 ? 13.648 -2.854 13.945 1 96.44 268 VAL B C 1
ATOM 4887 O O . VAL B 1 268 ? 12.672 -2.252 14.391 1 96.44 268 VAL B O 1
ATOM 4890 N N . LEU B 1 269 ? 14.844 -2.549 14.281 1 97.75 269 LEU B N 1
ATOM 4891 C CA . LEU B 1 269 ? 15.203 -1.351 15.031 1 97.75 269 LEU B CA 1
ATOM 4892 C C . LEU B 1 269 ? 16.156 -0.475 14.234 1 97.75 269 LEU B C 1
ATOM 4894 O O . LEU B 1 269 ? 17.297 -0.881 13.945 1 97.75 269 LEU B O 1
ATOM 4898 N N . VAL B 1 270 ? 15.75 0.688 13.891 1 98.44 270 VAL B N 1
ATOM 4899 C CA . VAL B 1 270 ? 16.562 1.651 13.164 1 98.44 270 VAL B CA 1
ATOM 4900 C C . VAL B 1 270 ? 16.719 2.928 13.984 1 98.44 270 VAL B C 1
ATOM 4902 O O . VAL B 1 270 ? 15.727 3.475 14.484 1 98.44 270 VAL B O 1
ATOM 4905 N N . SER B 1 271 ? 17.938 3.379 14.117 1 98.5 271 SER B N 1
ATOM 4906 C CA . SER B 1 271 ? 18.141 4.578 14.922 1 98.5 271 SER B CA 1
ATOM 4907 C C . SER B 1 271 ? 18.984 5.609 14.172 1 98.5 271 SER B C 1
ATOM 4909 O O . SER B 1 271 ? 19.656 5.273 13.195 1 98.5 271 SER B O 1
ATOM 4911 N N . GLY B 1 272 ? 18.875 6.762 14.523 1 98 272 GLY B N 1
ATOM 4912 C CA . GLY B 1 272 ? 19.641 7.902 14.047 1 98 272 GLY B CA 1
ATOM 4913 C C . GLY B 1 272 ? 19.625 9.078 15.008 1 98 272 GLY B C 1
ATOM 4914 O O . GLY B 1 272 ? 18.828 9.109 15.945 1 98 272 GLY B O 1
ATOM 4915 N N . ILE B 1 273 ? 20.562 9.977 14.773 1 97.44 273 ILE B N 1
ATOM 4916 C CA . ILE B 1 273 ? 20.672 11.164 15.625 1 97.44 273 ILE B CA 1
ATOM 4917 C C . ILE B 1 273 ? 20.094 12.375 14.883 1 97.44 273 ILE B C 1
ATOM 4919 O O . ILE B 1 273 ? 20.562 12.719 13.797 1 97.44 273 ILE B O 1
ATOM 4923 N N . SER B 1 274 ? 19.125 12.93 15.398 1 94.56 274 SER B N 1
ATOM 4924 C CA . SER B 1 274 ? 18.516 14.164 14.906 1 94.56 274 SER B CA 1
ATOM 4925 C C . SER B 1 274 ? 18.594 15.266 15.961 1 94.56 274 SER B C 1
ATOM 4927 O O . SER B 1 274 ? 17.938 15.172 17 1 94.56 274 SER B O 1
ATOM 4929 N N . GLY B 1 275 ? 19.359 16.344 15.625 1 92.38 275 GLY B N 1
ATOM 4930 C CA . GLY B 1 275 ? 19.641 17.312 16.672 1 92.38 275 GLY B CA 1
ATOM 4931 C C . GLY B 1 275 ? 20.422 16.719 17.828 1 92.38 275 GLY B C 1
ATOM 4932 O O . GLY B 1 275 ? 21.516 16.188 17.625 1 92.38 275 GLY B O 1
ATOM 4933 N N . GLU B 1 276 ? 19.812 16.781 19 1 93.81 276 GLU B N 1
ATOM 4934 C CA . GLU B 1 276 ? 20.484 16.266 20.203 1 93.81 276 GLU B CA 1
ATOM 4935 C C . GLU B 1 276 ? 19.766 15.031 20.75 1 93.81 276 GLU B C 1
ATOM 4937 O O . GLU B 1 276 ? 19.922 14.68 21.922 1 93.81 276 GLU B O 1
ATOM 4942 N N . LYS B 1 277 ? 19.047 14.43 19.891 1 96.25 277 LYS B N 1
ATOM 4943 C CA . LYS B 1 277 ? 18.266 13.266 20.328 1 96.25 277 LYS B CA 1
ATOM 4944 C C . LYS B 1 277 ? 18.578 12.047 19.469 1 96.25 277 LYS B C 1
ATOM 4946 O O . LYS B 1 277 ? 18.766 12.164 18.25 1 96.25 277 LYS B O 1
ATOM 4951 N N . LEU B 1 278 ? 18.641 10.953 20.172 1 97.25 278 LEU B N 1
ATOM 4952 C CA . LEU B 1 278 ? 18.609 9.672 19.469 1 97.25 278 LEU B CA 1
ATOM 4953 C C . LEU B 1 278 ? 17.172 9.234 19.203 1 97.25 278 LEU B C 1
ATOM 4955 O O . LEU B 1 278 ? 16.359 9.148 20.125 1 97.25 278 LEU B O 1
ATOM 4959 N N . VAL B 1 279 ? 16.891 9.031 17.984 1 97.88 279 VAL B N 1
ATOM 4960 C CA . VAL B 1 279 ? 15.562 8.531 17.609 1 97.88 279 VAL B CA 1
ATOM 4961 C C . VAL B 1 279 ? 15.664 7.059 17.219 1 97.88 279 VAL B C 1
ATOM 4963 O O . VAL B 1 279 ? 16.531 6.668 16.438 1 97.88 279 VAL B O 1
ATOM 4966 N N . VAL B 1 280 ? 14.812 6.238 17.797 1 97.94 280 VAL B N 1
ATOM 4967 C CA . VAL B 1 280 ? 14.766 4.812 17.484 1 97.94 280 VAL B CA 1
ATOM 4968 C C . VAL B 1 280 ? 13.391 4.441 16.938 1 97.94 280 VAL B C 1
ATOM 4970 O O . VAL B 1 280 ? 12.375 4.695 17.594 1 97.94 280 VAL B O 1
ATOM 4973 N N . ILE B 1 281 ? 13.344 3.869 15.781 1 97.69 281 ILE B N 1
ATOM 4974 C CA . ILE B 1 281 ? 12.109 3.391 15.172 1 97.69 281 ILE B CA 1
ATOM 4975 C C . ILE B 1 281 ? 12.039 1.868 15.266 1 97.69 281 ILE B C 1
ATOM 4977 O O . ILE B 1 281 ? 12.992 1.174 14.898 1 97.69 281 ILE B O 1
ATOM 4981 N N . LEU B 1 282 ? 10.945 1.391 15.758 1 96.38 282 LEU B N 1
ATOM 4982 C CA . LEU B 1 282 ? 10.75 -0.047 15.914 1 96.38 282 LEU B CA 1
ATOM 4983 C C . LEU B 1 282 ? 9.578 -0.536 15.07 1 96.38 282 LEU B C 1
ATOM 4985 O O . LEU B 1 282 ? 8.539 0.121 15.008 1 96.38 282 LEU B O 1
ATOM 4989 N N . ARG B 1 283 ? 9.766 -1.661 14.312 1 92.94 283 ARG B N 1
ATOM 4990 C CA . ARG B 1 283 ? 8.719 -2.332 13.547 1 92.94 283 ARG B CA 1
ATOM 4991 C C . ARG B 1 283 ? 8.695 -3.826 13.852 1 92.94 283 ARG B C 1
ATOM 4993 O O . ARG B 1 283 ? 9.742 -4.438 14.086 1 92.94 283 ARG B O 1
ATOM 5000 N N . CYS B 1 284 ? 7.57 -4.379 13.875 1 88.44 284 CYS B N 1
ATOM 5001 C CA . CYS B 1 284 ? 7.379 -5.824 13.961 1 88.44 284 CYS B CA 1
ATOM 5002 C C . CYS B 1 284 ? 6.066 -6.242 13.32 1 88.44 284 CYS B C 1
ATOM 5004 O O . CYS B 1 284 ? 5.328 -5.402 12.797 1 88.44 284 CYS B O 1
ATOM 5006 N N . ASP B 1 285 ? 5.805 -7.504 13.133 1 77.81 285 ASP B N 1
ATOM 5007 C CA . ASP B 1 285 ? 4.602 -7.988 12.461 1 77.81 285 ASP B CA 1
ATOM 5008 C C . ASP B 1 285 ? 3.365 -7.766 13.328 1 77.81 285 ASP B C 1
ATOM 5010 O O . ASP B 1 285 ? 2.246 -7.703 12.82 1 77.81 285 ASP B O 1
ATOM 5014 N N . GLY B 1 286 ? 3.434 -7.484 14.656 1 71.62 286 GLY B N 1
ATOM 5015 C CA . GLY B 1 286 ? 2.34 -7.098 15.531 1 71.62 286 GLY B CA 1
ATOM 5016 C C . GLY B 1 286 ? 1.479 -8.266 15.969 1 71.62 286 GLY B C 1
ATOM 5017 O O . GLY B 1 286 ? 0.495 -8.086 16.688 1 71.62 286 GLY B O 1
ATOM 5018 N N . TYR B 1 287 ? 1.679 -9.438 15.469 1 72.31 287 TYR B N 1
ATOM 5019 C CA . TYR B 1 287 ? 0.855 -10.594 15.797 1 72.31 287 TYR B CA 1
ATOM 5020 C C . TYR B 1 287 ? 1.239 -11.172 17.156 1 72.31 287 TYR B C 1
ATOM 5022 O O . TYR B 1 287 ? 0.395 -11.297 18.047 1 72.31 287 TYR B O 1
ATOM 5030 N N . ARG B 1 288 ? 2.42 -11.492 17.344 1 71.38 288 ARG B N 1
ATOM 5031 C CA . ARG B 1 288 ? 2.887 -12.07 18.594 1 71.38 288 ARG B CA 1
ATOM 5032 C C . ARG B 1 288 ? 3.752 -11.086 19.359 1 71.38 288 ARG B C 1
ATOM 5034 O O . ARG B 1 288 ? 4.129 -11.344 20.516 1 71.38 288 ARG B O 1
ATOM 5041 N N . LYS B 1 289 ? 3.869 -9.969 18.766 1 78.88 289 LYS B N 1
ATOM 5042 C CA . LYS B 1 289 ? 4.824 -9.008 19.297 1 78.88 289 LYS B CA 1
ATOM 5043 C C . LYS B 1 289 ? 4.191 -7.625 19.438 1 78.88 289 LYS B C 1
ATOM 5045 O O . LYS B 1 289 ? 3.182 -7.332 18.797 1 78.88 289 LYS B O 1
ATOM 5050 N N . ASN B 1 290 ? 4.688 -6.836 20.422 1 86.38 290 ASN B N 1
ATOM 5051 C CA . ASN B 1 290 ? 4.203 -5.48 20.672 1 86.38 290 ASN B CA 1
ATOM 5052 C C . ASN B 1 290 ? 5.348 -4.473 20.672 1 86.38 290 ASN B C 1
ATOM 5054 O O . ASN B 1 290 ? 6.086 -4.367 21.656 1 86.38 290 ASN B O 1
ATOM 5058 N N . ALA B 1 291 ? 5.418 -3.738 19.656 1 89.88 291 ALA B N 1
ATOM 5059 C CA . ALA B 1 291 ? 6.508 -2.781 19.469 1 89.88 291 ALA B CA 1
ATOM 5060 C C . ALA B 1 291 ? 6.438 -1.674 20.516 1 89.88 291 ALA B C 1
ATOM 5062 O O . ALA B 1 291 ? 7.469 -1.254 21.062 1 89.88 291 ALA B O 1
ATOM 5063 N N . GLY B 1 292 ? 5.273 -1.265 20.812 1 89.75 292 GLY B N 1
ATOM 5064 C CA . GLY B 1 292 ? 5.105 -0.217 21.812 1 89.75 292 GLY B CA 1
ATOM 5065 C C . GLY B 1 292 ? 5.59 -0.621 23.188 1 89.75 292 GLY B C 1
ATOM 5066 O O . GLY B 1 292 ? 6.332 0.122 23.844 1 89.75 292 GLY B O 1
ATOM 5067 N N . ASN B 1 293 ? 5.172 -1.741 23.609 1 89.69 293 ASN B N 1
ATOM 5068 C CA . ASN B 1 293 ? 5.598 -2.26 24.906 1 89.69 293 ASN B CA 1
ATOM 5069 C C . ASN B 1 293 ? 7.109 -2.457 24.969 1 89.69 293 ASN B C 1
ATOM 5071 O O . ASN B 1 293 ? 7.746 -2.121 25.969 1 89.69 293 ASN B O 1
ATOM 5075 N N . PHE B 1 294 ? 7.605 -2.975 23.984 1 92.62 294 PHE B N 1
ATOM 5076 C CA . PHE B 1 294 ? 9.047 -3.197 23.922 1 92.62 294 PHE B CA 1
ATOM 5077 C C . PHE B 1 294 ? 9.797 -1.875 23.969 1 92.62 294 PHE B C 1
ATOM 5079 O O . PHE B 1 294 ? 10.812 -1.758 24.656 1 92.62 294 PHE B O 1
ATOM 5086 N N . ALA B 1 295 ? 9.344 -0.906 23.234 1 94.12 295 ALA B N 1
ATOM 5087 C CA . ALA B 1 295 ? 9.969 0.415 23.234 1 94.12 295 ALA B CA 1
ATOM 5088 C C . ALA B 1 295 ? 9.969 1.027 24.625 1 94.12 295 ALA B C 1
ATOM 5090 O O . ALA B 1 295 ? 10.977 1.574 25.078 1 94.12 295 ALA B O 1
ATOM 5091 N N . ARG B 1 296 ? 8.883 0.945 25.281 1 92.5 296 ARG B N 1
ATOM 5092 C CA . ARG B 1 296 ? 8.766 1.489 26.625 1 92.5 296 ARG B CA 1
ATOM 5093 C C . ARG B 1 296 ? 9.711 0.781 27.594 1 92.5 296 ARG B C 1
ATOM 5095 O O . ARG B 1 296 ? 10.43 1.432 28.359 1 92.5 296 ARG B O 1
ATOM 5102 N N . LYS B 1 297 ? 9.688 -0.497 27.562 1 93.31 297 LYS B N 1
ATOM 5103 C CA . LYS B 1 297 ? 10.508 -1.297 28.469 1 93.31 297 LYS B CA 1
ATOM 5104 C C . LYS B 1 297 ? 11.992 -1.036 28.234 1 93.31 297 LYS B C 1
ATOM 5106 O O . LYS B 1 297 ? 12.789 -1.027 29.188 1 93.31 297 LYS B O 1
ATOM 5111 N N . THR B 1 298 ? 12.383 -0.792 27.062 1 93.5 298 THR B N 1
ATOM 5112 C CA . THR B 1 298 ? 13.797 -0.748 26.688 1 93.5 298 THR B CA 1
ATOM 5113 C C . THR B 1 298 ? 14.328 0.678 26.766 1 93.5 298 THR B C 1
ATOM 5115 O O . THR B 1 298 ? 15.469 0.896 27.172 1 93.5 298 THR B O 1
ATOM 5118 N N . PHE B 1 299 ? 13.469 1.672 26.391 1 95.25 299 PHE B N 1
ATOM 5119 C CA . PHE B 1 299 ? 14.047 2.984 26.125 1 95.25 299 PHE B CA 1
ATOM 5120 C C . PHE B 1 299 ? 13.445 4.035 27.047 1 95.25 299 PHE B C 1
ATOM 5122 O O . PHE B 1 299 ? 13.961 5.152 27.141 1 95.25 299 PHE B O 1
ATOM 5129 N N . ALA B 1 300 ? 12.406 3.74 27.781 1 92.06 300 ALA B N 1
ATOM 5130 C CA . ALA B 1 300 ? 11.695 4.738 28.578 1 92.06 300 ALA B CA 1
ATOM 5131 C C . ALA B 1 300 ? 12.609 5.324 29.656 1 92.06 300 ALA B C 1
ATOM 5133 O O . ALA B 1 300 ? 12.414 6.465 30.078 1 92.06 300 ALA B O 1
ATOM 5134 N N . GLU B 1 301 ? 13.539 4.578 30.094 1 92.69 301 GLU B N 1
ATOM 5135 C CA . GLU B 1 301 ? 14.461 5.051 31.109 1 92.69 301 GLU B CA 1
ATOM 5136 C C . GLU B 1 301 ? 15.328 6.195 30.594 1 92.69 301 GLU B C 1
ATOM 5138 O O . GLU B 1 301 ? 15.844 6.996 31.375 1 92.69 301 GLU B O 1
ATOM 5143 N N . TYR B 1 302 ? 15.406 6.328 29.281 1 93.94 302 TYR B N 1
ATOM 5144 C CA . TYR B 1 302 ? 16.312 7.309 28.719 1 93.94 302 TYR B CA 1
ATOM 5145 C C . TYR B 1 302 ? 15.547 8.461 28.062 1 93.94 302 TYR B C 1
ATOM 5147 O O . TYR B 1 302 ? 16.141 9.469 27.688 1 93.94 302 TYR B O 1
ATOM 5155 N N . GLY B 1 303 ? 14.297 8.312 27.844 1 93.62 303 GLY B N 1
ATOM 5156 C CA . GLY B 1 303 ? 13.484 9.32 27.172 1 93.62 303 GLY B CA 1
ATOM 5157 C C . GLY B 1 303 ? 12.07 8.844 26.875 1 93.62 303 GLY B C 1
ATOM 5158 O O . GLY B 1 303 ? 11.57 7.934 27.531 1 93.62 303 GLY B O 1
ATOM 5159 N N . SER B 1 304 ? 11.453 9.523 25.969 1 92.81 304 SER B N 1
ATOM 5160 C CA . SER B 1 304 ? 10.094 9.148 25.578 1 92.81 304 SER B CA 1
ATOM 5161 C C . SER B 1 304 ? 10.109 7.945 24.641 1 92.81 304 SER B C 1
ATOM 5163 O O . SER B 1 304 ? 10.898 7.891 23.688 1 92.81 304 SER B O 1
ATOM 5165 N N . ALA B 1 305 ? 9.266 6.996 24.969 1 92.94 305 ALA B N 1
ATOM 5166 C CA . ALA B 1 305 ? 9.203 5.777 24.172 1 92.94 305 ALA B CA 1
ATOM 5167 C C . ALA B 1 305 ? 7.805 5.16 24.219 1 92.94 305 ALA B C 1
ATOM 5169 O O . ALA B 1 305 ? 7.188 5.09 25.281 1 92.94 305 ALA B O 1
ATOM 5170 N N . GLY B 1 306 ? 7.297 4.793 23.062 1 88.12 306 GLY B N 1
ATOM 5171 C CA . GLY B 1 306 ? 5.984 4.168 22.984 1 88.12 306 GLY B CA 1
ATOM 5172 C C . GLY B 1 306 ? 5.492 4.012 21.562 1 88.12 306 GLY B C 1
ATOM 5173 O O . GLY B 1 306 ? 6.242 4.227 20.609 1 88.12 306 GLY B O 1
ATOM 5174 N N . GLY B 1 307 ? 4.309 3.428 21.375 1 83.06 307 GLY B N 1
ATOM 5175 C CA . GLY B 1 307 ? 3.707 3.199 20.078 1 83.06 307 GLY B CA 1
ATOM 5176 C C . GLY B 1 307 ? 2.645 2.117 20.094 1 83.06 307 GLY B C 1
ATOM 5177 O O . GLY B 1 307 ? 2.047 1.842 21.141 1 83.06 307 GLY B O 1
ATOM 5178 N N . HIS B 1 308 ? 2.395 1.659 18.891 1 79.38 308 HIS B N 1
ATOM 5179 C CA . HIS B 1 308 ? 1.394 0.614 18.719 1 79.38 308 HIS B CA 1
ATOM 5180 C C . HIS B 1 308 ? 2.047 -0.758 18.594 1 79.38 308 HIS B C 1
ATOM 5182 O O . HIS B 1 308 ? 3.264 -0.888 18.734 1 79.38 308 HIS B O 1
ATOM 5188 N N . ARG B 1 309 ? 1.192 -1.751 18.422 1 80.56 309 ARG B N 1
ATOM 5189 C CA . ARG B 1 309 ? 1.651 -3.135 18.391 1 80.56 309 ARG B CA 1
ATOM 5190 C C . ARG B 1 309 ? 2.67 -3.344 17.266 1 80.56 309 ARG B C 1
ATOM 5192 O O . ARG B 1 309 ? 3.658 -4.059 17.453 1 80.56 309 ARG B O 1
ATOM 5199 N N . GLU B 1 310 ? 2.506 -2.678 16.141 1 85.62 310 GLU B N 1
ATOM 5200 C CA . GLU B 1 310 ? 3.336 -2.973 14.977 1 85.62 310 GLU B CA 1
ATOM 5201 C C . GLU B 1 310 ? 4.422 -1.917 14.797 1 85.62 310 GLU B C 1
ATOM 5203 O O . GLU B 1 310 ? 5.383 -2.131 14.055 1 85.62 310 GLU B O 1
ATOM 5208 N N . ALA B 1 311 ? 4.199 -0.798 15.414 1 88.69 311 ALA B N 1
ATOM 5209 C CA . ALA B 1 311 ? 5.074 0.347 15.172 1 88.69 311 ALA B CA 1
ATOM 5210 C C . ALA B 1 311 ? 5.273 1.166 16.438 1 88.69 311 ALA B C 1
ATOM 5212 O O . ALA B 1 311 ? 4.312 1.479 17.141 1 88.69 311 ALA B O 1
ATOM 5213 N N . ALA B 1 312 ? 6.531 1.467 16.75 1 92.19 312 ALA B N 1
ATOM 5214 C CA . ALA B 1 312 ? 6.859 2.262 17.922 1 92.19 312 ALA B CA 1
ATOM 5215 C C . ALA B 1 312 ? 8.016 3.209 17.641 1 92.19 312 ALA B C 1
ATOM 5217 O O . ALA B 1 312 ? 8.68 3.104 16.609 1 92.19 312 ALA B O 1
ATOM 5218 N N . ARG B 1 313 ? 8.125 4.137 18.547 1 93.81 313 ARG B N 1
ATOM 5219 C CA . ARG B 1 313 ? 9.148 5.176 18.422 1 93.81 313 ARG B CA 1
ATOM 5220 C C . ARG B 1 313 ? 9.695 5.566 19.797 1 93.81 313 ARG B C 1
ATOM 5222 O O . ARG B 1 313 ? 8.961 5.574 20.781 1 93.81 313 ARG B O 1
ATOM 5229 N N . ALA B 1 314 ? 11 5.832 19.844 1 96 314 ALA B N 1
ATOM 5230 C CA . ALA B 1 314 ? 11.648 6.375 21.031 1 96 314 ALA B CA 1
ATOM 5231 C C . ALA B 1 314 ? 12.492 7.602 20.688 1 96 314 ALA B C 1
ATOM 5233 O O . ALA B 1 314 ? 13.141 7.641 19.641 1 96 314 ALA B O 1
ATOM 5234 N N . GLU B 1 315 ? 12.391 8.578 21.422 1 96.12 315 GLU B N 1
ATOM 5235 C CA . GLU B 1 315 ? 13.227 9.773 21.344 1 96.12 315 GLU B CA 1
ATOM 5236 C C . GLU B 1 315 ? 13.977 10.016 22.641 1 96.12 315 GLU B C 1
ATOM 5238 O O . GLU B 1 315 ? 13.367 10.312 23.672 1 96.12 315 GLU B O 1
ATOM 5243 N N . LEU B 1 316 ? 15.273 9.945 22.531 1 96.38 316 LEU B N 1
ATOM 5244 C CA . LEU B 1 316 ? 16.125 9.938 23.703 1 96.38 316 LEU B CA 1
ATOM 5245 C C . LEU B 1 316 ? 17.172 11.055 23.641 1 96.38 316 LEU B C 1
ATOM 5247 O O . LEU B 1 316 ? 18.016 11.055 22.75 1 96.38 316 LEU B O 1
ATOM 5251 N N . PRO B 1 317 ? 17.141 11.945 24.625 1 95.88 317 PRO B N 1
ATOM 5252 C CA . PRO B 1 317 ? 18.266 12.883 24.672 1 95.88 317 PRO B CA 1
ATOM 5253 C C . PRO B 1 317 ? 19.625 12.188 24.766 1 95.88 317 PRO B C 1
ATOM 5255 O O . PRO B 1 317 ? 19.797 11.297 25.609 1 95.88 317 PRO B O 1
ATOM 5258 N N . MET B 1 318 ? 20.547 12.617 23.953 1 93.69 318 MET B N 1
ATOM 5259 C CA . MET B 1 318 ? 21.844 11.961 23.875 1 93.69 318 MET B CA 1
ATOM 5260 C C . MET B 1 318 ? 22.531 11.938 25.234 1 93.69 318 MET B C 1
ATOM 5262 O O . MET B 1 318 ? 23.234 10.977 25.562 1 93.69 318 MET B O 1
ATOM 5266 N N . LYS B 1 319 ? 22.312 12.922 25.984 1 92 319 LYS B N 1
ATOM 5267 C CA . LYS B 1 319 ? 22.953 13.062 27.297 1 92 319 LYS B CA 1
ATOM 5268 C C . LYS B 1 319 ? 22.469 11.977 28.25 1 92 319 LYS B C 1
ATOM 5270 O O . LYS B 1 319 ? 23.156 11.664 29.234 1 92 319 LYS B O 1
ATOM 5275 N N . ASN B 1 320 ? 21.312 11.359 28 1 93.38 320 ASN B N 1
ATOM 5276 C CA . ASN B 1 320 ? 20.719 10.375 28.891 1 93.38 320 ASN B CA 1
ATOM 5277 C C . ASN B 1 320 ? 21.25 8.969 28.594 1 93.38 320 ASN B C 1
ATOM 5279 O O . ASN B 1 320 ? 21.016 8.039 29.375 1 93.38 320 ASN B O 1
ATOM 5283 N N . LEU B 1 321 ? 21.969 8.828 27.484 1 91.44 321 LEU B N 1
ATOM 5284 C CA . LEU B 1 321 ? 22.359 7.492 27.062 1 91.44 321 LEU B CA 1
ATOM 5285 C C . LEU B 1 321 ? 23.594 7.008 27.828 1 91.44 321 LEU B C 1
ATOM 5287 O O . LEU B 1 321 ? 24.453 7.805 28.188 1 91.44 321 LEU B O 1
ATOM 5291 N N . PRO B 1 322 ? 23.547 5.707 28.078 1 86.19 322 PRO B N 1
ATOM 5292 C CA . PRO B 1 322 ? 24.688 5.125 28.797 1 86.19 322 PRO B CA 1
ATOM 5293 C C . PRO B 1 322 ? 25.906 4.922 27.906 1 86.19 322 PRO B C 1
ATOM 5295 O O . PRO B 1 322 ? 26.281 3.781 27.625 1 86.19 322 PRO B O 1
ATOM 5298 N N . LEU B 1 323 ? 26.469 5.938 27.422 1 86.44 323 LEU B N 1
ATOM 5299 C CA . LEU B 1 323 ? 27.672 5.883 26.594 1 86.44 323 LEU B CA 1
ATOM 5300 C C . LEU B 1 323 ? 28.891 6.336 27.359 1 86.44 323 LEU B C 1
ATOM 5302 O O . LEU B 1 323 ? 28.812 7.211 28.219 1 86.44 323 LEU B O 1
ATOM 5306 N N . ARG B 1 324 ? 29.906 5.586 27.078 1 82.31 324 ARG B N 1
ATOM 5307 C CA . ARG B 1 324 ? 31.172 6.031 27.656 1 82.31 324 ARG B CA 1
ATOM 5308 C C . ARG B 1 324 ? 31.641 7.328 27 1 82.31 324 ARG B C 1
ATOM 5310 O O . ARG B 1 324 ? 31.234 7.66 25.891 1 82.31 324 ARG B O 1
ATOM 5317 N N . GLU B 1 325 ? 32.5 8.039 27.812 1 79.19 325 GLU B N 1
ATOM 5318 C CA . GLU B 1 325 ? 33.031 9.289 27.281 1 79.19 325 GLU B CA 1
ATOM 5319 C C . GLU B 1 325 ? 33.75 9.07 25.969 1 79.19 325 GLU B C 1
ATOM 5321 O O . GLU B 1 325 ? 34.625 8.211 25.875 1 79.19 325 GLU B O 1
ATOM 5326 N N . GLY B 1 326 ? 33.344 9.711 24.844 1 79.12 326 GLY B N 1
ATOM 5327 C CA . GLY B 1 326 ? 34 9.625 23.531 1 79.12 326 GLY B CA 1
ATOM 5328 C C . GLY B 1 326 ? 33.438 8.5 22.672 1 79.12 326 GLY B C 1
ATOM 5329 O O . GLY B 1 326 ? 33.875 8.32 21.531 1 79.12 326 GLY B O 1
ATOM 5330 N N . GLN B 1 327 ? 32.5 7.742 23.266 1 86.56 327 GLN B N 1
ATOM 5331 C CA . GLN B 1 327 ? 32 6.609 22.5 1 86.56 327 GLN B CA 1
ATOM 5332 C C . GLN B 1 327 ? 30.875 7.039 21.562 1 86.56 327 GLN B C 1
ATOM 5334 O O . GLN B 1 327 ? 29.953 7.742 21.984 1 86.56 327 GLN B O 1
ATOM 5339 N N . ASP B 1 328 ? 31.031 6.625 20.266 1 90.5 328 ASP B N 1
ATOM 5340 C CA . ASP B 1 328 ? 29.984 6.906 19.281 1 90.5 328 ASP B CA 1
ATOM 5341 C C . ASP B 1 328 ? 28.875 5.863 19.359 1 90.5 328 ASP B C 1
ATOM 5343 O O . ASP B 1 328 ? 29.125 4.707 19.719 1 90.5 328 ASP B O 1
ATOM 5347 N N . PHE B 1 329 ? 27.75 6.363 19.188 1 93.88 329 PHE B N 1
ATOM 5348 C CA . PHE B 1 329 ? 26.641 5.43 19.109 1 93.88 329 PHE B CA 1
ATOM 5349 C C . PHE B 1 329 ? 26.688 4.648 17.797 1 93.88 329 PHE B C 1
ATOM 5351 O O . PHE B 1 329 ? 26.859 5.23 16.719 1 93.88 329 PHE B O 1
ATOM 5358 N N . THR B 1 330 ? 26.625 3.336 17.906 1 95.25 330 THR B N 1
ATOM 5359 C CA . THR B 1 330 ? 26.734 2.459 16.75 1 95.25 330 THR B CA 1
ATOM 5360 C C . THR B 1 330 ? 25.609 1.428 16.734 1 95.25 330 THR B C 1
ATOM 5362 O O . THR B 1 330 ? 24.797 1.375 17.656 1 95.25 330 THR B O 1
ATOM 5365 N N . THR B 1 331 ? 25.547 0.663 15.664 1 96.88 331 THR B N 1
ATOM 5366 C CA . THR B 1 331 ? 24.578 -0.434 15.586 1 96.88 331 THR B CA 1
ATOM 5367 C C . THR B 1 331 ? 24.797 -1.417 16.734 1 96.88 331 THR B C 1
ATOM 5369 O O . THR B 1 331 ? 23.828 -1.939 17.297 1 96.88 331 THR B O 1
ATOM 5372 N N . SER B 1 332 ? 26.016 -1.631 17.078 1 94.62 332 SER B N 1
ATOM 5373 C CA . SER B 1 332 ? 26.328 -2.533 18.188 1 94.62 332 SER B CA 1
ATOM 5374 C C . SER B 1 332 ? 25.797 -1.99 19.516 1 94.62 332 SER B C 1
ATOM 5376 O O . SER B 1 332 ? 25.328 -2.752 20.359 1 94.62 332 SER B O 1
ATOM 5378 N N . THR B 1 333 ? 25.953 -0.693 19.688 1 94.19 333 THR B N 1
ATOM 5379 C CA . THR B 1 333 ? 25.406 -0.072 20.891 1 94.19 333 THR B CA 1
ATOM 5380 C C . THR B 1 333 ? 23.891 -0.232 20.953 1 94.19 333 THR B C 1
ATOM 5382 O O . THR B 1 333 ? 23.328 -0.535 22 1 94.19 333 THR B O 1
ATOM 5385 N N . LEU B 1 334 ? 23.219 -0.017 19.812 1 95.25 334 LEU B N 1
ATOM 5386 C CA . LEU B 1 334 ? 21.781 -0.196 19.703 1 95.25 334 LEU B CA 1
ATOM 5387 C C . LEU B 1 334 ? 21.375 -1.62 20.078 1 95.25 334 LEU B C 1
ATOM 5389 O O . LEU B 1 334 ? 20.422 -1.824 20.828 1 95.25 334 LEU B O 1
ATOM 5393 N N . MET B 1 335 ? 22.109 -2.545 19.578 1 94.69 335 MET B N 1
ATOM 5394 C CA . MET B 1 335 ? 21.859 -3.957 19.844 1 94.69 335 MET B CA 1
ATOM 5395 C C . MET B 1 335 ? 22 -4.262 21.344 1 94.69 335 MET B C 1
ATOM 5397 O O . MET B 1 335 ? 21.156 -4.957 21.906 1 94.69 335 MET B O 1
ATOM 5401 N N . ARG B 1 336 ? 23 -3.725 21.906 1 92.19 336 ARG B N 1
ATOM 5402 C CA . ARG B 1 336 ? 23.25 -3.957 23.312 1 92.19 336 ARG B CA 1
ATOM 5403 C C . ARG B 1 336 ? 22.125 -3.414 24.172 1 92.19 336 ARG B C 1
ATOM 5405 O O . ARG B 1 336 ? 21.641 -4.09 25.094 1 92.19 336 ARG B O 1
ATOM 5412 N N . ILE B 1 337 ? 21.719 -2.279 23.875 1 91.94 337 ILE B N 1
ATOM 5413 C CA . ILE B 1 337 ? 20.641 -1.65 24.641 1 91.94 337 ILE B CA 1
ATOM 5414 C C . ILE B 1 337 ? 19.344 -2.424 24.438 1 91.94 337 ILE B C 1
ATOM 5416 O O . ILE B 1 337 ? 18.609 -2.67 25.406 1 91.94 337 ILE B O 1
ATOM 5420 N N . ALA B 1 338 ? 19.078 -2.869 23.219 1 91.5 338 ALA B N 1
ATOM 5421 C CA . ALA B 1 338 ? 17.828 -3.531 22.875 1 91.5 338 ALA B CA 1
ATOM 5422 C C . ALA B 1 338 ? 17.766 -4.938 23.469 1 91.5 338 ALA B C 1
ATOM 5424 O O . ALA B 1 338 ? 16.688 -5.434 23.797 1 91.5 338 ALA B O 1
ATOM 5425 N N . THR B 1 339 ? 18.828 -5.613 23.594 1 89.06 339 THR B N 1
ATOM 5426 C CA . THR B 1 339 ? 18.875 -7.004 24.031 1 89.06 339 THR B CA 1
ATOM 5427 C C . THR B 1 339 ? 18.797 -7.098 25.562 1 89.06 339 THR B C 1
ATOM 5429 O O . THR B 1 339 ? 18.5 -8.164 26.109 1 89.06 339 THR B O 1
ATOM 5432 N N . ARG B 1 340 ? 18.969 -6.066 26.219 1 82.25 340 ARG B N 1
ATOM 5433 C CA . ARG B 1 340 ? 18.891 -6.074 27.672 1 82.25 340 ARG B CA 1
ATOM 5434 C C . ARG B 1 340 ? 17.484 -6.398 28.141 1 82.25 340 ARG B C 1
ATOM 5436 O O . ARG B 1 340 ? 17.297 -6.949 29.234 1 82.25 340 ARG B O 1
ATOM 5443 N N . HIS B 1 341 ? 16.453 -6.07 27.328 1 69.81 341 HIS B N 1
ATOM 5444 C CA . HIS B 1 341 ? 15.07 -6.207 27.766 1 69.81 341 HIS B CA 1
ATOM 5445 C C . HIS B 1 341 ? 14.305 -7.172 26.859 1 69.81 341 HIS B C 1
ATOM 5447 O O . HIS B 1 341 ? 13.07 -7.207 26.891 1 69.81 341 HIS B O 1
ATOM 5453 N N . MET B 1 342 ? 15.016 -7.836 26.031 1 65.69 342 MET B N 1
ATOM 5454 C CA . MET B 1 342 ? 14.305 -8.805 25.203 1 65.69 342 MET B CA 1
ATOM 5455 C C . MET B 1 342 ? 14.352 -10.195 25.828 1 65.69 342 MET B C 1
ATOM 5457 O O . MET B 1 342 ? 15.312 -10.531 26.516 1 65.69 342 MET B O 1
#

Foldseek 3Di:
DDDLQAAPLPVCRPHDVDPDALLSSLVSVLVLAAAAFAEEEEEAQDLQSLLLLVLVQVSCVNGYDYYAYEYADDDDFQLRVLLCVVLVRHHDHNVVDDLVVGPAYEYEQDDQPPDPVSVVDAHQEYAHQPDDDDDHDHNGYHYHVLAQGSLLSSLSNCVSVVHDDAQSSLQSSLLRLCVSCVNVPNPSHDPSSVVSNVSSVVRYDVVSSVVSVVRGDDPVLVVLLVQQVVAWDDDQQAIFFESEADADCSSQVVSQVVVQPDPSNQKYWYWYDHDQKIKIKIFGPLPPFALFVLQCQQCVQFADWGDGSGIIMTIGGNVSDPDDDPDDDGRVNVVVSSVVRD/DDDPPQADAQVTYPNDVPPDALLNLLVSVLVLAAAAFAEEEEEAQDLQSLLLLVLVQVSCVNGYDYYAYEYADDDDFQLSVLLCVVLVRHHDHPVVDDLVVGPAYEYEQDDQVPDPVSVVDAHQEYAHQPDDDDDHDHNGYHYHVLAQGSLLSSLSNCVSVVHDDAQSSLQSSLLRLCVSCVNVPNPSHDPSSVVSNVSSVVRYPVVSSVVSVVRGDDPVLVVLLVQQVVAWDDDQQAIFFESEADADCSSQVVSQVVVQPDPSNQKYWYWYDHPQKIKIKIFGPLPVFALFVLQCQQCVQFADWGDGSGIIMTIGGNVSDPDDDPDDDGRVNVVVSSVVRD

Solvent-accessible surface area (backbone atoms only — not comparable to full-atom values): 35524 Å² total; per-residue (Å²): 137,81,82,84,76,58,12,44,32,61,103,55,34,43,51,52,98,45,90,69,47,52,52,57,54,44,51,50,58,53,68,76,60,44,59,78,31,29,34,36,37,41,31,64,73,41,53,30,29,48,21,31,50,53,47,50,48,57,71,40,57,90,43,34,58,46,75,44,42,27,25,73,62,84,78,72,52,48,32,55,46,46,45,36,62,76,63,61,57,78,67,41,56,36,86,80,48,68,71,83,75,37,76,39,30,35,32,37,59,48,55,52,79,74,40,78,82,38,60,80,55,80,40,42,29,36,36,21,24,57,80,87,80,78,92,78,76,51,67,30,30,49,59,41,54,60,42,38,28,43,15,30,54,40,46,44,42,31,53,55,68,70,48,79,71,51,46,65,54,19,29,33,26,40,46,6,30,36,61,56,17,55,68,68,63,40,83,50,54,34,72,62,40,54,52,35,44,55,62,24,57,80,50,25,47,60,57,58,47,49,49,30,67,31,25,63,33,53,65,83,52,50,58,53,52,51,43,32,70,70,43,50,42,73,56,97,37,30,34,31,22,41,58,44,77,43,93,51,69,63,59,40,49,55,51,29,55,56,53,41,22,24,44,72,36,52,31,25,39,20,30,34,32,40,90,67,24,38,37,38,30,32,36,36,76,36,73,93,45,45,24,10,60,50,32,30,74,52,40,37,91,39,30,53,34,31,58,41,41,37,40,19,41,33,47,23,46,54,87,55,50,97,62,59,93,92,55,76,87,40,34,67,54,53,47,55,54,52,54,73,68,103,141,79,83,85,79,60,29,51,21,79,98,49,22,49,57,52,94,45,90,68,48,52,51,56,53,43,52,57,57,54,69,75,59,43,57,78,33,30,33,36,36,40,30,64,74,40,52,30,29,48,22,31,50,54,46,51,49,59,72,41,57,89,43,34,59,45,75,45,40,27,26,74,63,83,80,73,53,47,31,54,46,45,45,38,61,75,61,62,58,78,67,43,56,35,88,81,50,68,69,86,75,37,77,37,32,36,32,35,61,48,54,51,79,73,42,77,83,38,58,80,55,81,41,42,29,38,37,22,24,59,78,84,75,78,92,76,80,47,63,31,41,49,55,41,54,59,42,37,26,43,15,28,53,41,44,45,41,31,53,55,68,70,48,80,69,50,47,65,54,19,28,33,27,38,47,6,30,36,60,55,15,54,68,67,64,40,84,50,55,34,72,62,40,54,52,34,44,55,62,23,56,79,52,25,48,60,57,59,48,49,48,29,66,28,26,63,34,52,65,83,52,49,58,52,54,51,43,32,70,70,43,51,41,74,56,97,36,30,35,30,23,41,58,45,77,42,92,52,68,64,59,39,48,55,50,30,56,56,52,41,22,25,44,74,36,51,32,26,41,21,32,32,31,40,90,68,25,37,36,38,31,34,35,35,76,34,72,93,45,45,24,10,61,50,32,31,73,53,39,37,91,39,32,53,33,33,58,41,42,37,40,18,40,31,47,22,44,54,88,56,49,95,60,58,93,91,56,76,87,38,32,67,53,52,46,55,54,53,56,74,69,103

Nearest PDB structures (foldseek):
  5o4z-assembly1_A  TM=7.168E-01  e=2.385E-17  Thermotoga maritima
  5o25-assembly1_B  TM=7.471E-01  e=5.992E-17  Thermotoga maritima
  8ioo-assembly1_A  TM=7.131E-01  e=8.469E-16  Deinococcus radiodurans
  2haw-assembly1_B  TM=5.491E-01  e=3.373E-15  Bacillus subtilis
  6ll7-assembly1_A  TM=5.377E-01  e=4.252E-12  Shewanella sp. AS-11

InterPro domains:
  IPR001667 DDH domain [PF01368] (39-177)
  IPR038763 DHH phosphoesterase superfamily [SSF64182] (44-320)
  IPR051319 Bifunctional oligoribonuclease/pAp-phosphatase and c-di-AMP PDE [PTHR47618] (29-319)

Radius of gyration: 27.54 Å; Cα contacts (8 Å, |Δi|>4): 1382; chains: 2; bounding box: 62×78×77 Å